Protein AF-A0A7H5ETD1-F1 (afdb_monomer_lite)

Foldseek 3Di:
DDPDPPVVVVVVVVVVVVVVLVVLLVVLLVVQLPDQEQEDQQADDPRHGDPNVVSLVSPLVDDLVVLVVSCVPGPRVSSVLSSLLSCVVVLPVCNLVVLVVQVPQFDKGWYDDHNDIDIGRSSVSSLVSLVVVCVVCPPNPRSVVSNVSNLVVLCPDPDDDPVNLVSCLVCLVPPVCQVVLVVVVVVVPLSSLLSNLLVQDPVCVVVNVVVLVCLLSSLLNHLELVCQVSLVVQCVVDAQLDPSNLSSLLSNVSNDDDLVVVCVCCVVRHDLVSLQVSLVSSLVSDDDPSNLVSQLVCLLAALEEEQSSLVSNCVVPVPCSLVSNLNSLQRYDAANDHDDDPPVPPSLLVSLVSPLPDDLVSLLSSLLSNLQRYDQVCLVSSLVSCVSRPDNPPSNLVSLLVCLLVDLALSSVLSSLVSCQVVLVPHPLVSSLVSCVNHVSNCDDPRNVVVVVSCVVSVRDD

Structure (mmCIF, N/CA/C/O backbone):
data_AF-A0A7H5ETD1-F1
#
_entry.id   AF-A0A7H5ETD1-F1
#
loop_
_atom_site.group_PDB
_atom_site.id
_atom_site.type_symbol
_atom_site.label_atom_id
_atom_site.label_alt_id
_atom_site.label_comp_id
_atom_site.label_asym_id
_atom_site.label_entity_id
_atom_site.label_seq_id
_atom_site.pdbx_PDB_ins_code
_atom_site.Cartn_x
_atom_site.Cartn_y
_atom_site.Cartn_z
_atom_site.occupancy
_atom_site.B_iso_or_equiv
_atom_site.auth_seq_id
_atom_site.auth_comp_id
_atom_site.auth_asym_id
_atom_site.auth_atom_id
_atom_site.pdbx_PDB_model_num
ATOM 1 N N . MET A 1 1 ? 41.895 27.262 -56.880 1.00 39.78 1 MET A N 1
ATOM 2 C CA . MET A 1 1 ? 42.326 26.061 -56.129 1.00 39.78 1 MET A CA 1
ATOM 3 C C . MET A 1 1 ? 41.303 25.775 -55.042 1.00 39.78 1 MET A C 1
ATOM 5 O O . MET A 1 1 ? 41.017 26.649 -54.233 1.00 39.78 1 MET A O 1
ATOM 9 N N . CYS A 1 2 ? 40.679 24.601 -55.129 1.00 42.19 2 CYS A N 1
ATOM 10 C CA . CYS A 1 2 ? 39.456 24.203 -54.435 1.00 42.19 2 CYS A CA 1
ATOM 11 C C . CYS A 1 2 ? 39.645 23.979 -52.926 1.00 42.19 2 CYS A C 1
ATOM 13 O O . CYS A 1 2 ? 40.493 23.191 -52.515 1.00 42.19 2 CYS A O 1
ATOM 15 N N . ARG A 1 3 ? 38.788 24.597 -52.103 1.00 48.59 3 ARG A N 1
ATOM 16 C CA . ARG A 1 3 ? 38.564 24.211 -50.701 1.00 48.59 3 ARG A CA 1
ATOM 17 C C . ARG A 1 3 ? 37.475 23.131 -50.664 1.00 48.59 3 ARG A C 1
ATOM 19 O O . ARG A 1 3 ? 36.300 23.454 -50.575 1.00 48.59 3 ARG A O 1
ATOM 26 N N . LEU A 1 4 ? 37.870 21.862 -50.774 1.00 48.72 4 LEU A N 1
ATOM 27 C CA . LEU A 1 4 ? 36.991 20.689 -50.620 1.00 48.72 4 LEU A CA 1
ATOM 28 C C . LEU A 1 4 ? 37.324 19.684 -49.480 1.00 48.72 4 LEU A C 1
ATOM 30 O O . LEU A 1 4 ? 36.533 18.760 -49.310 1.00 48.72 4 LEU A O 1
ATOM 34 N N . PRO A 1 5 ? 38.395 19.796 -48.657 1.00 54.22 5 PRO A N 1
ATOM 35 C CA . PRO A 1 5 ? 38.725 18.712 -47.719 1.00 54.22 5 PRO A CA 1
ATOM 36 C C . PRO A 1 5 ? 37.888 18.703 -46.425 1.00 54.22 5 PRO A C 1
ATOM 38 O O . PRO A 1 5 ? 37.705 17.646 -45.832 1.00 54.22 5 PRO A O 1
ATOM 41 N N . GLY A 1 6 ? 37.344 19.847 -45.989 1.00 51.56 6 GLY A N 1
ATOM 42 C CA . GLY A 1 6 ? 36.600 19.935 -44.722 1.00 51.56 6 GLY A CA 1
ATOM 43 C C . GLY A 1 6 ? 35.222 19.268 -44.767 1.00 51.56 6 GLY A C 1
ATOM 44 O O . GLY A 1 6 ? 34.866 18.530 -43.858 1.00 51.56 6 GLY A O 1
ATOM 45 N N . PHE A 1 7 ? 34.475 19.467 -45.857 1.00 54.69 7 PHE A N 1
ATOM 46 C CA . PHE A 1 7 ? 33.108 18.950 -45.996 1.00 54.69 7 PHE A CA 1
ATOM 47 C C . PHE A 1 7 ? 33.077 17.418 -46.120 1.00 54.69 7 PHE A C 1
ATOM 49 O O . PHE A 1 7 ? 32.250 16.758 -45.500 1.00 54.69 7 PHE A O 1
ATOM 56 N N . LEU A 1 8 ? 34.035 16.840 -46.853 1.00 55.53 8 LEU A N 1
ATOM 57 C CA . LEU A 1 8 ? 34.181 15.389 -47.007 1.00 55.53 8 LEU A CA 1
ATOM 58 C C . LEU A 1 8 ? 34.533 14.693 -45.684 1.00 55.53 8 LEU A C 1
ATOM 60 O O . LEU A 1 8 ? 33.991 13.630 -45.398 1.00 55.53 8 LEU A O 1
ATOM 64 N N . LEU A 1 9 ? 35.378 15.306 -44.849 1.00 53.94 9 LEU A N 1
ATOM 65 C CA . LEU A 1 9 ? 35.748 14.751 -43.545 1.00 53.94 9 LEU A CA 1
ATOM 66 C C . LEU A 1 9 ? 34.576 14.794 -42.549 1.00 53.94 9 LEU A C 1
ATOM 68 O O . LEU A 1 9 ? 34.355 13.829 -41.822 1.00 53.94 9 LEU A O 1
ATOM 72 N N . THR A 1 10 ? 33.783 15.872 -42.545 1.00 59.03 10 THR A N 1
ATOM 73 C CA . THR A 1 10 ? 32.581 15.978 -41.701 1.00 59.03 10 THR A CA 1
ATOM 74 C C . THR A 1 10 ? 31.495 14.991 -42.132 1.00 59.03 10 THR A C 1
ATOM 76 O O . THR A 1 10 ? 30.894 14.347 -41.277 1.00 59.03 10 THR A O 1
ATOM 79 N N . VAL A 1 11 ? 31.282 14.805 -43.440 1.00 63.19 11 VAL A N 1
ATOM 80 C CA . VAL A 1 11 ? 30.338 13.806 -43.973 1.00 63.19 11 VAL A CA 1
ATOM 81 C C . VAL A 1 11 ? 30.788 12.379 -43.633 1.00 63.19 11 VAL A C 1
ATOM 83 O O . VAL A 1 11 ? 29.964 11.572 -43.209 1.00 63.19 11 VAL A O 1
ATOM 86 N N . LEU A 1 12 ? 32.087 12.072 -43.729 1.00 55.97 12 LEU A N 1
ATOM 87 C CA . LEU A 1 12 ? 32.625 10.756 -43.363 1.00 55.97 12 LEU A CA 1
ATOM 88 C C . LEU A 1 12 ? 32.504 10.475 -41.857 1.00 55.97 12 LEU A C 1
ATOM 90 O O . LEU A 1 12 ? 32.053 9.395 -41.476 1.00 55.97 12 LEU A O 1
ATOM 94 N N . LEU A 1 13 ? 32.815 11.449 -40.997 1.00 51.44 13 LEU A N 1
ATOM 95 C CA . LEU A 1 13 ? 32.664 11.297 -39.546 1.00 51.44 13 LEU A CA 1
ATOM 96 C C . LEU A 1 13 ? 31.192 11.145 -39.139 1.00 51.44 13 LEU A C 1
ATOM 98 O O . LEU A 1 13 ? 30.869 10.220 -38.397 1.00 51.44 13 LEU A O 1
ATOM 102 N N . LEU A 1 14 ? 30.287 11.959 -39.692 1.00 49.06 14 LEU A N 1
ATOM 103 C CA . LEU A 1 14 ? 28.845 11.811 -39.465 1.00 49.06 14 LEU A CA 1
ATOM 104 C C . LEU A 1 14 ? 28.333 10.449 -39.952 1.00 49.06 14 LEU A C 1
ATOM 106 O O . LEU A 1 14 ? 27.591 9.789 -39.230 1.00 49.06 14 LEU A O 1
ATOM 110 N N . SER A 1 15 ? 28.783 9.977 -41.120 1.00 49.66 15 SER A N 1
ATOM 111 C CA . SER A 1 15 ? 28.392 8.659 -41.634 1.00 49.66 15 SER A CA 1
ATOM 112 C C . SER A 1 15 ? 28.883 7.509 -40.746 1.00 49.66 15 SER A C 1
ATOM 114 O O . SER A 1 15 ? 28.116 6.595 -40.469 1.00 49.66 15 SER A O 1
ATOM 116 N N . SER A 1 16 ? 30.107 7.579 -40.207 1.00 49.34 16 SER A N 1
ATOM 117 C CA . SER A 1 16 ? 30.646 6.544 -39.311 1.00 49.34 16 SER A CA 1
ATOM 118 C C . SER A 1 16 ? 29.907 6.458 -37.970 1.00 49.34 16 SER A C 1
ATOM 120 O O . SER A 1 16 ? 29.644 5.357 -37.489 1.00 49.34 16 SER A O 1
ATOM 122 N N . VAL A 1 17 ? 29.495 7.599 -37.406 1.00 57.75 17 VAL A N 1
ATOM 123 C CA . VAL A 1 17 ? 28.710 7.661 -36.161 1.00 57.75 17 VAL A CA 1
ATOM 124 C C . VAL A 1 17 ? 27.286 7.143 -36.385 1.00 57.75 17 VAL A C 1
ATOM 126 O O . VAL A 1 17 ? 26.763 6.404 -35.551 1.00 57.75 17 VAL A O 1
ATOM 129 N N . ILE A 1 18 ? 26.675 7.463 -37.531 1.00 56.53 18 ILE A N 1
ATOM 130 C CA . ILE A 1 18 ? 25.347 6.957 -37.910 1.00 56.53 18 ILE A CA 1
ATOM 131 C C . ILE A 1 18 ? 25.386 5.435 -38.129 1.00 56.53 18 ILE A C 1
ATOM 133 O O . ILE A 1 18 ? 24.524 4.723 -37.615 1.00 56.53 18 ILE A O 1
ATOM 137 N N . ILE A 1 19 ? 26.410 4.917 -38.819 1.00 57.41 19 ILE A N 1
ATOM 138 C CA . ILE A 1 19 ? 26.572 3.476 -39.081 1.00 57.41 19 ILE A CA 1
ATOM 139 C C . ILE A 1 19 ? 26.798 2.697 -37.775 1.00 57.41 19 ILE A C 1
ATOM 141 O O . ILE A 1 19 ? 26.140 1.681 -37.552 1.00 57.41 19 ILE A O 1
ATOM 145 N N . GLN A 1 20 ? 27.661 3.188 -36.877 1.00 58.34 20 GLN A N 1
ATOM 146 C CA . GLN A 1 20 ? 27.892 2.553 -35.572 1.00 58.34 20 GLN A CA 1
ATOM 147 C C . GLN A 1 20 ? 26.641 2.581 -34.680 1.00 58.34 20 GLN A C 1
ATOM 149 O O . GLN A 1 20 ? 26.338 1.596 -34.004 1.00 58.34 20 GLN A O 1
ATOM 154 N N . GLY A 1 21 ? 25.877 3.678 -34.703 1.00 60.53 21 GLY A N 1
ATOM 155 C CA . GLY A 1 21 ? 24.601 3.779 -33.994 1.00 60.53 21 GLY A CA 1
ATOM 156 C C . GLY A 1 21 ? 23.562 2.769 -34.495 1.00 60.53 21 GLY A C 1
ATOM 157 O O . GLY A 1 21 ? 22.913 2.106 -33.679 1.00 60.53 21 GLY A O 1
ATOM 158 N N . CYS A 1 22 ? 23.459 2.597 -35.818 1.00 61.28 22 CYS A N 1
ATOM 159 C CA . CYS A 1 22 ? 22.523 1.667 -36.456 1.00 61.28 22 CYS A CA 1
ATOM 160 C C . CYS A 1 22 ? 22.848 0.202 -36.120 1.00 61.28 22 CYS A C 1
ATOM 162 O O . CYS A 1 22 ? 21.988 -0.510 -35.598 1.00 61.28 22 CYS A O 1
ATOM 164 N N . GLN A 1 23 ? 24.113 -0.210 -36.280 1.00 65.88 23 GLN A N 1
ATOM 165 C CA . GLN A 1 23 ? 24.574 -1.562 -35.928 1.00 65.88 23 GLN A CA 1
ATOM 166 C C . GLN A 1 23 ? 24.331 -1.884 -34.448 1.00 65.88 23 GLN A C 1
ATOM 168 O O . GLN A 1 23 ? 23.837 -2.954 -34.101 1.00 65.88 23 GLN A O 1
ATOM 173 N N . SER A 1 24 ? 24.591 -0.921 -33.557 1.00 77.56 24 SER A N 1
ATOM 174 C CA . SER A 1 24 ? 24.407 -1.123 -32.116 1.00 77.56 24 SER A CA 1
ATOM 175 C C . SER A 1 24 ? 22.946 -1.328 -31.685 1.00 77.56 24 SER A C 1
ATOM 177 O O . SER A 1 24 ? 22.714 -1.860 -30.595 1.00 77.56 24 SER A O 1
ATOM 179 N N . THR A 1 25 ? 21.987 -0.886 -32.509 1.00 83.50 25 THR A N 1
ATOM 180 C CA . THR A 1 25 ? 20.543 -1.007 -32.262 1.00 83.50 25 THR A CA 1
ATOM 181 C C . THR A 1 25 ? 20.000 -2.315 -32.832 1.00 83.50 25 THR A C 1
ATOM 183 O O . THR A 1 25 ? 19.258 -3.006 -32.137 1.00 83.50 25 THR A O 1
ATOM 186 N N . GLU A 1 26 ? 20.425 -2.712 -34.035 1.00 85.44 26 GLU A N 1
ATOM 187 C CA . GLU A 1 26 ? 20.118 -4.032 -34.614 1.00 85.44 26 GLU A CA 1
ATOM 188 C C . GLU A 1 26 ? 20.598 -5.169 -33.705 1.00 85.44 26 GLU A C 1
ATOM 190 O O . GLU A 1 26 ? 19.849 -6.094 -33.392 1.00 85.44 26 GLU A O 1
ATOM 195 N N . ASP A 1 27 ? 21.809 -5.038 -33.169 1.00 88.44 27 ASP A N 1
ATOM 196 C CA . ASP A 1 27 ? 22.371 -5.954 -32.182 1.00 88.44 27 ASP A CA 1
ATOM 197 C C . ASP A 1 27 ? 21.514 -6.065 -30.909 1.00 88.44 27 ASP A C 1
ATOM 199 O O . ASP A 1 27 ? 21.391 -7.140 -30.317 1.00 88.44 27 ASP A O 1
ATOM 203 N N . SER A 1 28 ? 20.936 -4.951 -30.450 1.00 89.81 28 SER A N 1
ATOM 204 C CA . SER A 1 28 ? 20.027 -4.935 -29.298 1.00 89.81 28 SER A CA 1
ATOM 205 C C . SER A 1 28 ? 18.694 -5.605 -29.623 1.00 89.81 28 SER A C 1
ATOM 207 O O . SER A 1 28 ? 18.212 -6.394 -28.814 1.00 89.81 28 SER A O 1
ATOM 209 N N . VAL A 1 29 ? 18.138 -5.371 -30.815 1.00 91.75 29 VAL A N 1
ATOM 210 C CA . VAL A 1 29 ? 16.933 -6.064 -31.301 1.00 91.75 29 VAL A CA 1
ATOM 211 C C . VAL A 1 29 ? 17.161 -7.575 -31.344 1.00 91.75 29 VAL A C 1
ATOM 213 O O . VAL A 1 29 ? 16.353 -8.333 -30.811 1.00 91.75 29 VAL A O 1
ATOM 216 N N . LEU A 1 30 ? 18.277 -8.027 -31.924 1.00 91.62 30 LEU A N 1
ATOM 217 C CA . LEU A 1 30 ? 18.612 -9.451 -32.009 1.00 91.62 30 LEU A CA 1
ATOM 218 C C . LEU A 1 30 ? 18.749 -10.097 -30.628 1.00 91.62 30 LEU A C 1
ATOM 220 O O . LEU A 1 30 ? 18.254 -11.203 -30.420 1.00 91.62 30 LEU A O 1
ATOM 224 N N . ARG A 1 31 ? 19.370 -9.404 -29.666 1.00 93.00 31 ARG A N 1
ATOM 225 C CA . ARG A 1 31 ? 19.463 -9.903 -28.287 1.00 93.00 31 ARG A CA 1
ATOM 226 C C . ARG A 1 31 ? 18.103 -9.991 -27.614 1.00 93.00 31 ARG A C 1
ATOM 228 O O . ARG A 1 31 ? 17.803 -11.023 -27.020 1.00 93.00 31 ARG A O 1
ATOM 235 N N . LEU A 1 32 ? 17.267 -8.961 -27.742 1.00 94.56 32 LEU A N 1
ATOM 236 C CA . LEU A 1 32 ? 15.932 -8.961 -27.144 1.00 94.56 32 LEU A CA 1
ATOM 237 C C . LEU A 1 32 ? 15.006 -10.019 -27.756 1.00 94.56 32 LEU A C 1
ATOM 239 O O . LEU A 1 32 ? 14.196 -10.604 -27.043 1.00 94.56 32 LEU A O 1
ATOM 243 N N . LYS A 1 33 ? 15.165 -10.349 -29.044 1.00 93.44 33 LYS A N 1
ATOM 244 C CA . LYS A 1 33 ? 14.454 -11.478 -29.669 1.00 93.44 33 LYS A CA 1
ATOM 245 C C . LYS A 1 33 ? 14.753 -12.821 -28.985 1.00 93.44 33 LYS A C 1
ATOM 247 O O . LYS A 1 33 ? 13.923 -13.725 -29.070 1.00 93.44 33 LYS A O 1
ATOM 252 N N . GLY A 1 34 ? 15.900 -12.957 -28.315 1.00 90.75 34 GLY A N 1
ATOM 253 C CA . GLY A 1 34 ? 16.336 -14.180 -27.635 1.00 90.75 34 GLY A CA 1
ATOM 254 C C . GLY A 1 34 ? 16.089 -14.230 -26.124 1.00 90.75 34 GLY A C 1
ATOM 255 O O . GLY A 1 34 ? 16.391 -15.256 -25.518 1.00 90.75 34 GLY A O 1
ATOM 256 N N . VAL A 1 35 ? 15.573 -13.167 -25.496 1.00 93.06 35 VAL A N 1
ATOM 257 C CA . VAL A 1 35 ? 15.322 -13.179 -24.045 1.00 93.06 35 VAL A CA 1
ATOM 258 C C . VAL A 1 35 ? 13.984 -13.832 -23.703 1.00 93.06 35 VAL A C 1
ATOM 260 O O . VAL A 1 35 ? 13.023 -13.762 -24.468 1.00 93.06 35 VAL A O 1
ATOM 263 N N . ASN A 1 36 ? 13.917 -14.452 -22.528 1.00 93.00 36 ASN A N 1
ATOM 264 C CA . ASN A 1 36 ? 12.729 -15.118 -21.988 1.00 93.00 36 ASN A CA 1
ATOM 265 C C . ASN A 1 36 ? 12.200 -14.456 -20.701 1.00 93.00 36 ASN A C 1
ATOM 267 O O . ASN A 1 36 ? 11.282 -14.989 -20.082 1.00 93.00 36 ASN A O 1
ATOM 271 N N . LEU A 1 37 ? 12.761 -13.306 -20.318 1.00 94.00 37 LEU A N 1
ATOM 272 C CA . LEU A 1 37 ? 12.379 -12.549 -19.133 1.00 94.00 37 LEU A CA 1
ATOM 273 C C . LEU A 1 37 ? 12.300 -11.057 -19.464 1.00 94.00 37 LEU A C 1
ATOM 275 O O . LEU A 1 37 ? 13.249 -10.479 -19.996 1.00 94.00 37 LEU A O 1
ATOM 279 N N . LEU A 1 38 ? 11.162 -10.444 -19.149 1.00 95.50 38 LEU A N 1
ATOM 280 C CA . LEU A 1 38 ? 10.949 -9.006 -19.260 1.00 95.50 38 LEU A CA 1
ATOM 281 C C . LEU A 1 38 ? 11.476 -8.314 -17.991 1.00 95.50 38 LEU A C 1
ATOM 283 O O . LEU A 1 38 ? 10.809 -8.278 -16.958 1.00 95.50 38 LEU A O 1
ATOM 287 N N . SER A 1 39 ? 12.691 -7.784 -18.054 1.00 93.19 39 SER A N 1
ATOM 288 C CA . SER A 1 39 ? 13.378 -7.162 -16.916 1.00 93.19 39 SER A CA 1
ATOM 289 C C . SER A 1 39 ? 13.126 -5.654 -16.828 1.00 93.19 39 SER A C 1
ATOM 291 O O . SER A 1 39 ? 13.349 -4.937 -17.808 1.00 93.19 39 SER A O 1
ATOM 293 N N . TYR A 1 40 ? 12.751 -5.171 -15.639 1.00 90.19 40 TYR A N 1
ATOM 294 C CA . TYR A 1 40 ? 12.736 -3.746 -15.273 1.00 90.19 40 TYR A CA 1
ATOM 295 C C . TYR A 1 40 ? 14.157 -3.209 -14.988 1.00 90.19 40 TYR A C 1
ATOM 297 O O . TYR A 1 40 ? 15.129 -3.968 -14.922 1.00 90.19 40 TYR A O 1
ATOM 305 N N . GLN A 1 41 ? 14.283 -1.888 -14.799 1.00 86.94 41 GLN A N 1
ATOM 306 C CA . GLN A 1 41 ? 15.562 -1.165 -14.760 1.00 86.94 41 GLN A CA 1
ATOM 307 C C . GLN A 1 41 ? 16.572 -1.651 -13.715 1.00 86.94 41 GLN A C 1
ATOM 309 O O . GLN A 1 41 ? 17.760 -1.577 -13.995 1.00 86.94 41 GLN A O 1
ATOM 314 N N . PHE A 1 42 ? 16.159 -2.124 -12.538 1.00 85.38 42 PHE A N 1
ATOM 315 C CA . PHE A 1 42 ? 17.068 -2.419 -11.413 1.00 85.38 42 PHE A CA 1
ATOM 316 C C . PHE A 1 42 ? 17.003 -3.888 -10.979 1.00 85.38 42 PHE A C 1
ATOM 318 O O . PHE A 1 42 ? 16.758 -4.209 -9.820 1.00 85.38 42 PHE A O 1
ATOM 325 N N . THR A 1 43 ? 17.171 -4.791 -11.942 1.00 84.62 43 THR A N 1
ATOM 326 C CA . THR A 1 43 ? 17.024 -6.252 -11.772 1.00 84.62 43 THR A CA 1
ATOM 327 C C . THR A 1 43 ? 18.349 -7.019 -11.795 1.00 84.62 43 THR A C 1
ATOM 329 O O . THR A 1 43 ? 18.377 -8.225 -11.563 1.00 84.62 43 THR A O 1
ATOM 332 N N . GLY A 1 44 ? 19.463 -6.340 -12.069 1.00 74.38 44 GLY A N 1
ATOM 333 C CA . GLY A 1 44 ? 20.799 -6.919 -12.014 1.00 74.38 44 GLY A CA 1
ATOM 334 C C . GLY A 1 44 ? 21.314 -7.088 -10.583 1.00 74.38 44 GLY A C 1
ATOM 335 O O . GLY A 1 44 ? 20.702 -6.655 -9.605 1.00 74.38 44 GLY A O 1
ATOM 336 N N . TYR A 1 45 ? 22.498 -7.693 -10.456 1.00 71.00 45 TYR A N 1
ATOM 337 C CA . TYR A 1 45 ? 23.166 -7.888 -9.167 1.00 71.00 45 TYR A CA 1
ATOM 338 C C . TYR A 1 45 ? 23.267 -6.570 -8.386 1.00 71.00 45 TYR A C 1
ATOM 340 O O . TYR A 1 45 ? 23.664 -5.552 -8.956 1.00 71.00 45 TYR A O 1
ATOM 348 N N . ALA A 1 46 ? 22.904 -6.593 -7.101 1.00 72.19 46 ALA A N 1
ATOM 349 C CA . ALA A 1 46 ? 22.873 -5.420 -6.222 1.00 72.19 46 ALA A CA 1
ATOM 350 C C . ALA A 1 46 ? 22.034 -4.237 -6.763 1.00 72.19 46 ALA A C 1
ATOM 352 O O . ALA A 1 46 ? 22.379 -3.079 -6.542 1.00 72.19 46 ALA A O 1
ATOM 353 N N . GLY A 1 47 ? 20.954 -4.520 -7.504 1.00 71.56 47 GLY A N 1
ATOM 354 C CA . GLY A 1 47 ? 20.079 -3.492 -8.077 1.00 71.56 47 GLY A CA 1
ATOM 355 C C . GLY A 1 47 ? 20.673 -2.781 -9.295 1.00 71.56 47 GLY A C 1
ATOM 356 O O . GLY A 1 47 ? 20.196 -1.721 -9.688 1.00 71.56 47 GLY A O 1
ATOM 357 N N . THR A 1 48 ? 21.725 -3.331 -9.909 1.00 77.94 48 THR A N 1
ATOM 358 C CA . THR A 1 48 ? 22.300 -2.765 -11.139 1.00 77.94 48 THR A CA 1
ATOM 359 C C . THR A 1 48 ? 21.352 -2.905 -12.331 1.00 77.94 48 THR A C 1
ATOM 361 O O . THR A 1 48 ? 20.444 -3.736 -12.343 1.00 77.94 48 THR A O 1
ATOM 364 N N . THR A 1 49 ? 21.566 -2.097 -13.373 1.00 84.44 49 THR A N 1
ATOM 365 C CA . THR A 1 49 ? 20.753 -2.195 -14.589 1.00 84.44 49 THR A CA 1
ATOM 366 C C . THR A 1 49 ? 21.121 -3.394 -15.443 1.00 84.44 49 THR A C 1
ATOM 368 O O . THR A 1 49 ? 22.238 -3.470 -15.974 1.00 84.44 49 THR A O 1
ATOM 371 N N . ASP A 1 50 ? 20.141 -4.286 -15.608 1.00 86.44 50 ASP A N 1
ATOM 372 C CA . ASP A 1 50 ? 20.243 -5.481 -16.437 1.00 86.44 50 ASP A CA 1
ATOM 373 C C . ASP A 1 50 ? 20.479 -5.136 -17.915 1.00 86.44 50 ASP A C 1
ATOM 375 O O . ASP A 1 50 ? 20.105 -4.073 -18.425 1.00 86.44 50 ASP A O 1
ATOM 379 N N . ARG A 1 51 ? 21.127 -6.059 -18.626 1.00 89.56 51 ARG A N 1
ATOM 380 C CA . ARG A 1 51 ? 21.439 -5.903 -20.045 1.00 89.56 51 ARG A CA 1
ATOM 381 C C . ARG A 1 51 ? 20.180 -5.789 -20.900 1.00 89.56 51 ARG A C 1
ATOM 383 O O . ARG A 1 51 ? 20.175 -4.964 -21.811 1.00 89.56 51 ARG A O 1
ATOM 390 N N . SER A 1 52 ? 19.132 -6.554 -20.598 1.00 90.88 52 SER A N 1
ATOM 391 C CA . SER A 1 52 ? 17.881 -6.535 -21.367 1.00 90.88 52 SER A CA 1
ATOM 392 C C . SER A 1 52 ? 17.233 -5.154 -21.297 1.00 90.88 52 SER A C 1
ATOM 394 O O . SER A 1 52 ? 16.808 -4.613 -22.313 1.00 90.88 52 SER A O 1
ATOM 396 N N . TYR A 1 53 ? 17.285 -4.504 -20.131 1.00 93.00 53 TYR A N 1
ATOM 397 C CA . TYR A 1 53 ? 16.806 -3.132 -19.986 1.00 93.00 53 TYR A CA 1
ATOM 398 C C . TYR A 1 53 ? 17.663 -2.117 -20.766 1.00 93.00 53 TYR A C 1
ATOM 400 O O . TYR A 1 53 ? 17.138 -1.217 -21.414 1.00 93.00 53 TYR A O 1
ATOM 408 N N . LYS A 1 54 ? 18.994 -2.275 -20.790 1.00 91.88 54 LYS A N 1
ATOM 409 C CA . LYS A 1 54 ? 19.874 -1.424 -21.623 1.00 91.88 54 LYS A CA 1
ATOM 410 C C . LYS A 1 54 ? 19.604 -1.591 -23.119 1.00 91.88 54 LYS A C 1
ATOM 412 O O . LYS A 1 54 ? 19.722 -0.630 -23.877 1.00 91.88 54 LYS A O 1
ATOM 417 N N . ASP A 1 55 ? 19.281 -2.806 -23.548 1.00 94.38 55 ASP A N 1
ATOM 418 C CA . ASP A 1 55 ? 18.898 -3.085 -24.929 1.00 94.38 55 ASP A CA 1
ATOM 419 C C . ASP A 1 55 ? 17.511 -2.505 -25.249 1.00 94.38 55 ASP A C 1
ATOM 421 O O . ASP A 1 55 ? 17.328 -1.940 -26.327 1.00 94.38 55 ASP A O 1
ATOM 425 N N . TYR A 1 56 ? 16.578 -2.531 -24.294 1.00 95.88 56 TYR A N 1
ATOM 426 C CA . TYR A 1 56 ? 15.289 -1.844 -24.391 1.00 95.88 56 TYR A CA 1
ATOM 427 C C . TYR A 1 56 ? 15.442 -0.323 -24.563 1.00 95.88 56 TYR A C 1
ATOM 429 O O . TYR A 1 56 ? 14.837 0.260 -25.461 1.00 95.88 56 TYR A O 1
ATOM 437 N N . GLU A 1 57 ? 16.321 0.322 -23.791 1.00 94.44 57 GLU A N 1
ATOM 438 C CA . GLU A 1 57 ? 16.610 1.762 -23.912 1.00 94.44 57 GLU A CA 1
ATOM 439 C C . GLU A 1 57 ? 17.121 2.167 -25.307 1.00 94.44 57 GLU A C 1
ATOM 441 O O . GLU A 1 57 ? 17.010 3.327 -25.716 1.00 94.44 57 GLU A O 1
ATOM 446 N N . LYS A 1 58 ? 17.685 1.219 -26.062 1.00 94.00 58 LYS A N 1
ATOM 447 C CA . LYS A 1 58 ? 18.051 1.412 -27.470 1.00 94.00 58 LYS A CA 1
ATOM 448 C C . LYS A 1 58 ? 16.887 1.102 -28.404 1.00 94.00 58 LYS A C 1
ATOM 450 O O . LYS A 1 58 ? 16.620 1.905 -29.294 1.00 94.00 58 LYS A O 1
ATOM 455 N N . LEU A 1 59 ? 16.178 -0.009 -28.178 1.00 94.88 59 LEU A N 1
ATOM 456 C CA . LEU A 1 59 ? 14.978 -0.399 -28.929 1.00 94.88 59 LEU A CA 1
ATOM 457 C C . LEU A 1 59 ? 13.971 0.752 -28.988 1.00 94.88 59 LEU A C 1
ATOM 459 O O . LEU A 1 59 ? 13.514 1.115 -30.068 1.00 94.88 59 LEU A O 1
ATOM 463 N N . LYS A 1 60 ? 13.689 1.388 -27.848 1.00 94.44 60 LYS A N 1
ATOM 464 C CA . LYS A 1 60 ? 12.700 2.466 -27.763 1.00 94.44 60 LYS A CA 1
ATOM 465 C C . LYS A 1 60 ? 13.078 3.729 -28.528 1.00 94.44 60 LYS A C 1
ATOM 467 O O . LYS A 1 60 ? 12.257 4.624 -28.650 1.00 94.44 60 LYS A O 1
ATOM 472 N N . LYS A 1 61 ? 14.302 3.849 -29.051 1.00 94.00 61 LYS A N 1
ATOM 473 C CA . LYS A 1 61 ? 14.695 4.986 -29.898 1.00 94.00 61 LYS A CA 1
ATOM 474 C C . LYS A 1 61 ? 14.215 4.830 -31.337 1.00 94.00 61 LYS A C 1
ATOM 476 O O . LYS A 1 61 ? 14.110 5.846 -32.024 1.00 94.00 61 LYS A O 1
ATOM 481 N N . LEU A 1 62 ? 13.877 3.612 -31.765 1.00 94.19 62 LEU A N 1
ATOM 482 C CA . LEU A 1 62 ? 13.380 3.324 -33.107 1.00 94.19 62 LEU A CA 1
ATOM 483 C C . LEU A 1 62 ? 12.091 4.102 -33.444 1.00 94.19 62 LEU A C 1
ATOM 485 O O . LEU A 1 62 ? 11.361 4.527 -32.539 1.00 94.19 62 LEU A O 1
ATOM 489 N N . PRO A 1 63 ? 11.820 4.331 -34.741 1.00 95.94 63 PRO A N 1
ATOM 490 C CA . PRO A 1 63 ? 10.544 4.877 -35.188 1.00 95.94 63 PRO A CA 1
ATOM 491 C C . PRO A 1 63 ? 9.404 3.877 -34.931 1.00 95.94 63 PRO A C 1
ATOM 493 O O . PRO A 1 63 ? 9.629 2.665 -34.896 1.00 95.94 63 PRO A O 1
ATOM 496 N N . VAL A 1 64 ? 8.186 4.390 -34.737 1.00 96.81 64 VAL A N 1
ATOM 497 C CA . VAL A 1 64 ? 6.997 3.591 -34.378 1.00 96.81 64 VAL A CA 1
ATOM 498 C C . VAL A 1 64 ? 6.725 2.503 -35.418 1.00 96.81 64 VAL A C 1
ATOM 500 O O . VAL A 1 64 ? 6.446 1.364 -35.060 1.00 96.81 64 VAL A O 1
ATOM 503 N N . GLU A 1 65 ? 6.903 2.813 -36.698 1.00 96.81 65 GLU A N 1
ATOM 504 C CA . GLU A 1 65 ? 6.684 1.898 -37.818 1.00 96.81 65 GLU A CA 1
ATOM 505 C C . GLU A 1 65 ? 7.604 0.672 -37.737 1.00 96.81 65 GLU A C 1
ATOM 507 O O . GLU A 1 65 ? 7.178 -0.457 -37.986 1.00 96.81 65 GLU A O 1
ATOM 512 N N . ALA A 1 66 ? 8.861 0.873 -37.325 1.00 96.25 66 ALA A N 1
ATOM 513 C CA . ALA A 1 66 ? 9.799 -0.227 -37.122 1.00 96.25 66 ALA A CA 1
ATOM 514 C C . ALA A 1 66 ? 9.404 -1.085 -35.911 1.00 96.25 66 ALA A C 1
ATOM 516 O O . ALA A 1 66 ? 9.503 -2.309 -35.971 1.00 96.25 66 ALA A O 1
ATOM 517 N N . LEU A 1 67 ? 8.928 -0.465 -34.825 1.00 97.19 67 LEU A N 1
ATOM 518 C CA . LEU A 1 67 ? 8.446 -1.190 -33.644 1.00 97.19 67 LEU A CA 1
ATOM 519 C C . LEU A 1 67 ? 7.230 -2.066 -33.980 1.00 97.19 67 LEU A C 1
ATOM 521 O O . LEU A 1 67 ? 7.195 -3.228 -33.579 1.00 97.19 67 LEU A O 1
ATOM 525 N N . LEU A 1 68 ? 6.274 -1.536 -34.748 1.00 97.38 68 LEU A N 1
ATOM 526 C CA . LEU A 1 68 ? 5.097 -2.277 -35.212 1.00 97.38 68 LEU A CA 1
ATOM 527 C C . LEU A 1 68 ? 5.487 -3.433 -36.140 1.00 97.38 68 LEU A C 1
ATOM 529 O O . LEU A 1 68 ? 5.034 -4.554 -35.929 1.00 97.38 68 LEU A O 1
ATOM 533 N N . THR A 1 69 ? 6.402 -3.193 -37.086 1.00 97.06 69 THR A N 1
ATOM 534 C CA . THR A 1 69 ? 6.929 -4.248 -37.971 1.00 97.06 69 THR A CA 1
ATOM 535 C C . THR A 1 69 ? 7.535 -5.392 -37.153 1.00 97.06 69 THR A C 1
ATOM 537 O O . THR A 1 69 ? 7.180 -6.555 -37.329 1.00 97.06 69 THR A O 1
ATOM 540 N N . TYR A 1 70 ? 8.390 -5.078 -36.172 1.00 96.62 70 TYR A N 1
ATOM 541 C CA . TYR A 1 70 ? 8.968 -6.105 -35.303 1.00 96.62 70 TYR A CA 1
ATOM 542 C C . TYR A 1 70 ? 7.936 -6.827 -34.435 1.00 96.62 70 TYR A C 1
ATOM 544 O O . TYR A 1 70 ? 8.142 -7.999 -34.108 1.00 96.62 70 TYR A O 1
ATOM 552 N N . TYR A 1 71 ? 6.855 -6.147 -34.050 1.00 95.75 71 TYR A N 1
ATOM 553 C CA . TYR A 1 71 ? 5.783 -6.733 -33.251 1.00 95.75 71 TYR A CA 1
ATOM 554 C C . TYR A 1 71 ? 5.011 -7.792 -34.042 1.00 95.75 71 TYR A C 1
ATOM 556 O O . TYR A 1 71 ? 4.695 -8.852 -33.501 1.00 95.75 71 TYR A O 1
ATOM 564 N N . GLU A 1 72 ? 4.745 -7.521 -35.320 1.00 94.25 72 GLU A N 1
ATOM 565 C CA . GLU A 1 72 ? 4.052 -8.434 -36.233 1.00 94.25 72 GLU A CA 1
ATOM 566 C C . GLU A 1 72 ? 4.913 -9.647 -36.613 1.00 94.25 72 GLU A C 1
ATOM 568 O O . GLU A 1 72 ? 4.406 -10.763 -36.705 1.00 94.25 72 GLU A O 1
ATOM 573 N N . GLU A 1 73 ? 6.222 -9.457 -36.787 1.00 94.94 73 GLU A N 1
ATOM 574 C CA . GLU A 1 73 ? 7.142 -10.526 -37.196 1.00 94.94 73 GLU A CA 1
ATOM 575 C C . GLU A 1 73 ? 7.525 -11.496 -36.070 1.00 94.94 73 GLU A C 1
ATOM 577 O O . GLU A 1 73 ? 7.996 -12.608 -36.331 1.00 94.94 73 GLU A O 1
ATOM 582 N N . THR A 1 74 ? 7.414 -11.079 -34.806 1.00 94.06 74 THR A N 1
ATOM 583 C CA . THR A 1 74 ? 7.923 -11.870 -33.682 1.00 94.06 74 THR A CA 1
ATOM 584 C C . THR A 1 74 ? 6.863 -12.761 -33.039 1.00 94.06 74 THR A C 1
ATOM 586 O O . THR A 1 74 ? 5.737 -12.349 -32.777 1.00 94.06 74 THR A O 1
ATOM 589 N N . ASN A 1 75 ? 7.271 -13.977 -32.670 1.00 92.38 75 ASN A N 1
ATOM 590 C CA . ASN A 1 75 ? 6.494 -14.876 -31.812 1.00 92.38 75 ASN A CA 1
ATOM 591 C C . ASN A 1 75 ? 6.977 -14.874 -30.354 1.00 92.38 75 ASN A C 1
ATOM 593 O O . ASN A 1 75 ? 6.414 -15.588 -29.530 1.00 92.38 75 ASN A O 1
ATOM 597 N N . ASN A 1 76 ? 8.023 -14.109 -30.018 1.00 95.25 76 ASN A N 1
ATOM 598 C CA . ASN A 1 76 ? 8.529 -14.049 -28.650 1.00 95.25 76 ASN A CA 1
ATOM 599 C C . ASN A 1 76 ? 7.674 -13.064 -27.824 1.00 95.25 76 ASN A C 1
ATOM 601 O O . ASN A 1 76 ? 7.735 -11.856 -28.073 1.00 95.25 76 ASN A O 1
ATOM 605 N N . PRO A 1 77 ? 6.913 -13.534 -26.819 1.00 94.81 77 PRO A N 1
ATOM 606 C CA . PRO A 1 77 ? 5.995 -12.679 -26.077 1.00 94.81 77 PRO A CA 1
ATOM 607 C C . PRO A 1 77 ? 6.719 -11.689 -25.146 1.00 94.81 77 PRO A C 1
ATOM 609 O O . PRO A 1 77 ? 6.212 -10.599 -24.897 1.00 94.81 77 PRO A O 1
ATOM 612 N N . VAL A 1 78 ? 7.944 -11.998 -24.705 1.00 96.62 78 VAL A N 1
ATOM 613 C CA . VAL A 1 78 ? 8.792 -11.060 -23.948 1.00 96.62 78 VAL A CA 1
ATOM 614 C C . VAL A 1 78 ? 9.252 -9.921 -24.849 1.00 96.62 78 VAL A C 1
ATOM 616 O O . VAL A 1 78 ? 9.194 -8.755 -24.459 1.00 96.62 78 VAL A O 1
ATOM 619 N N . PHE A 1 79 ? 9.653 -10.235 -26.084 1.00 97.00 79 PHE A N 1
ATOM 620 C CA . PHE A 1 79 ? 10.025 -9.199 -27.042 1.00 97.00 79 PHE A CA 1
ATOM 621 C C . PHE A 1 79 ? 8.820 -8.326 -27.424 1.00 97.00 79 PHE A C 1
ATOM 623 O O . PHE A 1 79 ? 8.954 -7.105 -27.467 1.00 97.00 79 PHE A O 1
ATOM 630 N N . LYS A 1 80 ? 7.624 -8.917 -27.575 1.00 96.69 80 LYS A N 1
ATOM 631 C CA . LYS A 1 80 ? 6.362 -8.160 -27.696 1.00 96.69 80 LYS A CA 1
ATOM 632 C C . LYS A 1 80 ? 6.113 -7.240 -26.499 1.00 96.69 80 LYS A C 1
ATOM 634 O O . LYS A 1 80 ? 5.661 -6.116 -26.700 1.00 96.69 80 LYS A O 1
ATOM 639 N N . GLY A 1 81 ? 6.447 -7.678 -25.283 1.00 96.44 81 GLY A N 1
ATOM 640 C CA . GLY A 1 81 ? 6.437 -6.846 -24.075 1.00 96.44 81 GLY A CA 1
ATOM 641 C C . GLY A 1 81 ? 7.307 -5.599 -24.209 1.00 96.44 81 GLY A C 1
ATOM 642 O O . GLY A 1 81 ? 6.808 -4.487 -24.052 1.00 96.44 81 GLY A O 1
ATOM 643 N N . TYR A 1 82 ? 8.576 -5.765 -24.590 1.00 97.69 82 TYR A N 1
ATOM 644 C CA . TYR A 1 82 ? 9.487 -4.636 -24.801 1.00 97.69 82 TYR A CA 1
ATOM 645 C C . TYR A 1 82 ? 9.051 -3.701 -25.934 1.00 97.69 82 TYR A C 1
ATOM 647 O O . TYR A 1 82 ? 9.185 -2.485 -25.811 1.00 97.69 82 TYR A O 1
ATOM 655 N N . LEU A 1 83 ? 8.514 -4.244 -27.027 1.00 97.69 83 LEU A N 1
ATOM 656 C CA . LEU A 1 83 ? 7.971 -3.446 -28.127 1.00 97.69 83 LEU A CA 1
ATOM 657 C C . LEU A 1 83 ? 6.741 -2.645 -27.680 1.00 97.69 83 LEU A C 1
ATOM 659 O O . LEU A 1 83 ? 6.654 -1.455 -27.966 1.00 97.69 83 LEU A O 1
ATOM 663 N N . GLY A 1 84 ? 5.831 -3.260 -26.921 1.00 97.12 84 GLY A N 1
ATOM 664 C CA . GLY A 1 84 ? 4.671 -2.574 -26.356 1.00 97.12 84 GLY A CA 1
ATOM 665 C C . GLY A 1 84 ? 5.061 -1.469 -25.371 1.00 97.12 84 GLY A C 1
ATOM 666 O O . GLY A 1 84 ? 4.513 -0.373 -25.447 1.00 97.12 84 GLY A O 1
ATOM 667 N N . TRP A 1 85 ? 6.055 -1.701 -24.507 1.00 97.00 85 TRP A N 1
ATOM 668 C CA . TRP A 1 85 ? 6.626 -0.647 -23.657 1.00 97.00 85 TRP A CA 1
ATOM 669 C C . TRP A 1 85 ? 7.219 0.499 -24.478 1.00 97.00 85 TRP A C 1
ATOM 671 O O . TRP A 1 85 ? 6.959 1.659 -24.178 1.00 97.00 85 TRP A O 1
ATOM 681 N N . ALA A 1 86 ? 7.944 0.191 -25.555 1.00 97.19 86 ALA A N 1
ATOM 682 C CA . ALA A 1 86 ? 8.501 1.213 -26.432 1.00 97.19 86 ALA A CA 1
ATOM 683 C C . ALA A 1 86 ? 7.407 2.050 -27.121 1.00 97.19 86 ALA A C 1
ATOM 685 O O . ALA A 1 86 ? 7.576 3.258 -27.265 1.00 97.19 86 ALA A O 1
ATOM 686 N N . LEU A 1 87 ? 6.281 1.440 -27.511 1.00 97.31 87 LEU A N 1
ATOM 687 C CA . LEU A 1 87 ? 5.125 2.157 -28.064 1.00 97.31 87 LEU A CA 1
ATOM 688 C C . LEU A 1 87 ? 4.468 3.089 -27.028 1.00 97.31 87 LEU A C 1
ATOM 690 O O . LEU A 1 87 ? 4.068 4.198 -27.387 1.00 97.31 87 LEU A O 1
ATOM 694 N N . ILE A 1 88 ? 4.405 2.675 -25.756 1.00 94.69 88 ILE A N 1
ATOM 695 C CA . ILE A 1 88 ? 3.937 3.523 -24.644 1.00 94.69 88 ILE A CA 1
ATOM 696 C C . ILE A 1 88 ? 4.880 4.715 -24.452 1.00 94.69 88 ILE A C 1
ATOM 698 O O . ILE A 1 88 ? 4.424 5.857 -24.493 1.00 94.69 88 ILE A O 1
ATOM 702 N N . ASP A 1 89 ? 6.188 4.466 -24.319 1.00 92.50 89 ASP A N 1
ATOM 703 C CA . ASP A 1 89 ? 7.210 5.510 -24.139 1.00 92.50 89 ASP A CA 1
ATOM 704 C C . ASP A 1 89 ? 7.216 6.506 -25.321 1.00 92.50 89 ASP A C 1
ATOM 706 O O . ASP A 1 89 ? 7.516 7.689 -25.158 1.00 92.50 89 ASP A O 1
ATOM 710 N N . LYS A 1 90 ? 6.860 6.041 -26.527 1.00 92.62 90 LYS A N 1
ATOM 711 C CA . LYS A 1 90 ? 6.729 6.858 -27.745 1.00 92.62 90 LYS A CA 1
ATOM 712 C C . LYS A 1 90 ? 5.410 7.618 -27.856 1.00 92.62 90 LYS A C 1
ATOM 714 O O . LYS A 1 90 ? 5.259 8.373 -28.814 1.00 92.62 90 LYS A O 1
ATOM 719 N N . ARG A 1 91 ? 4.481 7.434 -26.914 1.00 92.12 91 ARG A N 1
ATOM 720 C CA . ARG A 1 91 ? 3.131 8.014 -26.945 1.00 92.12 91 ARG A CA 1
ATOM 721 C C . ARG A 1 91 ? 2.416 7.729 -28.275 1.00 92.12 91 ARG A C 1
ATOM 723 O O . ARG A 1 91 ? 1.890 8.643 -28.905 1.00 92.12 91 ARG A O 1
ATOM 730 N N . TYR A 1 92 ? 2.463 6.472 -28.728 1.00 94.69 92 TYR A N 1
ATOM 731 C CA . TYR A 1 92 ? 1.846 6.065 -29.992 1.00 94.69 92 TYR A CA 1
ATOM 732 C C . TYR A 1 92 ? 0.349 6.416 -30.017 1.00 94.69 92 TYR A C 1
ATOM 734 O O . TYR A 1 92 ? -0.434 5.919 -29.216 1.00 94.69 92 TYR A O 1
ATOM 742 N N . ASP A 1 93 ? -0.056 7.259 -30.959 1.00 91.94 93 ASP A N 1
ATOM 743 C CA . ASP A 1 93 ? -1.402 7.827 -31.061 1.00 91.94 93 ASP A CA 1
ATOM 744 C C . ASP A 1 93 ? -2.519 6.780 -31.195 1.00 91.94 93 ASP A C 1
ATOM 746 O O . ASP A 1 93 ? -3.615 6.985 -30.678 1.00 91.94 93 ASP A O 1
ATOM 750 N N . GLN A 1 94 ? -2.234 5.631 -31.813 1.00 95.25 94 GLN A N 1
ATOM 751 C CA . GLN A 1 94 ? -3.183 4.516 -31.948 1.00 95.25 94 GLN A CA 1
ATOM 752 C C . GLN A 1 94 ? -2.959 3.408 -30.905 1.00 95.25 94 GLN A C 1
ATOM 754 O O . GLN A 1 94 ? -3.358 2.258 -31.107 1.00 95.25 94 GLN A O 1
ATOM 759 N N . PHE A 1 95 ? -2.318 3.721 -29.771 1.00 96.00 95 PHE A N 1
ATOM 760 C CA . PHE A 1 95 ? -2.028 2.721 -28.741 1.00 96.00 95 PHE A CA 1
ATOM 761 C C . PHE A 1 95 ? -3.294 2.063 -28.176 1.00 96.00 95 PHE A C 1
ATOM 763 O O . PHE A 1 95 ? -3.261 0.888 -27.826 1.00 96.00 95 PHE A O 1
ATOM 770 N N . VAL A 1 96 ? -4.413 2.787 -28.110 1.00 96.00 96 VAL A N 1
ATOM 771 C CA . VAL A 1 96 ? -5.698 2.250 -27.632 1.00 96.00 96 VAL A CA 1
ATOM 772 C C . VAL A 1 96 ? -6.190 1.107 -28.533 1.00 96.00 96 VAL A C 1
ATOM 774 O O . VAL A 1 96 ? -6.485 0.021 -28.032 1.00 96.00 96 VAL A O 1
ATOM 777 N N . ASP A 1 97 ? -6.180 1.305 -29.853 1.00 95.38 97 ASP A N 1
ATOM 778 C CA . ASP A 1 97 ? -6.566 0.280 -30.835 1.00 95.38 97 ASP A CA 1
ATOM 779 C C . ASP A 1 97 ? -5.583 -0.901 -30.828 1.00 95.38 97 ASP A C 1
ATOM 781 O O . ASP A 1 97 ? -5.963 -2.067 -30.956 1.00 95.38 97 ASP A O 1
ATOM 785 N N . PHE A 1 98 ? -4.289 -0.609 -30.661 1.00 95.94 98 PHE A N 1
ATOM 786 C CA . PHE A 1 98 ? -3.267 -1.635 -30.474 1.00 95.94 98 PHE A CA 1
ATOM 787 C C . PHE A 1 98 ? -3.541 -2.467 -29.214 1.00 95.94 98 PHE A C 1
ATOM 789 O O . PHE A 1 98 ? -3.522 -3.696 -29.274 1.00 95.94 98 PHE A O 1
ATOM 796 N N . PHE A 1 99 ? -3.853 -1.823 -28.088 1.00 95.94 99 PHE A N 1
ATOM 797 C CA . PHE A 1 99 ? -4.133 -2.490 -26.821 1.00 95.94 99 PHE A CA 1
ATOM 798 C C . PHE A 1 99 ? -5.344 -3.419 -26.919 1.00 95.94 99 PHE A C 1
ATOM 800 O O . PHE A 1 99 ? -5.288 -4.531 -26.397 1.00 95.94 99 PHE A O 1
ATOM 807 N N . GLU A 1 100 ? -6.408 -3.018 -27.618 1.00 93.50 100 GLU A N 1
ATOM 808 C CA . GLU A 1 100 ? -7.586 -3.866 -27.835 1.00 93.50 100 GLU A CA 1
ATOM 809 C C . GLU A 1 100 ? -7.226 -5.179 -28.554 1.00 93.50 100 GLU A C 1
ATOM 811 O O . GLU A 1 100 ? -7.684 -6.251 -28.154 1.00 93.50 100 GLU A O 1
ATOM 816 N N . LYS A 1 101 ? -6.320 -5.132 -29.540 1.00 91.94 101 LYS A N 1
ATOM 817 C CA . LYS A 1 101 ? -5.801 -6.340 -30.209 1.00 91.94 101 LYS A CA 1
ATOM 818 C C . LYS A 1 101 ? -4.956 -7.203 -29.276 1.00 91.94 101 LYS A C 1
ATOM 820 O O . LYS A 1 101 ? -5.066 -8.424 -29.303 1.00 91.94 101 LYS A O 1
ATOM 825 N N . VAL A 1 102 ? -4.120 -6.586 -28.440 1.00 93.25 102 VAL A N 1
ATOM 826 C CA . VAL A 1 102 ? -3.323 -7.312 -27.436 1.00 93.25 102 VAL A CA 1
ATOM 827 C C . VAL A 1 102 ? -4.216 -7.939 -26.367 1.00 93.25 102 VAL A C 1
ATOM 829 O O . VAL A 1 102 ? -3.870 -8.961 -25.786 1.00 93.25 102 VAL A O 1
ATOM 832 N N . ARG A 1 103 ? -5.387 -7.355 -26.109 1.00 91.00 103 ARG A N 1
ATOM 833 C CA . ARG A 1 103 ? -6.265 -7.750 -25.010 1.00 91.00 103 ARG A CA 1
ATOM 834 C C . ARG A 1 103 ? -6.787 -9.175 -25.099 1.00 91.00 103 ARG A C 1
ATOM 836 O O . ARG A 1 103 ? -7.019 -9.799 -24.068 1.00 91.00 103 ARG A O 1
ATOM 843 N N . ILE A 1 104 ? -6.984 -9.663 -26.317 1.00 89.31 104 ILE A N 1
ATOM 844 C CA . ILE A 1 104 ? -7.453 -11.026 -26.577 1.00 89.31 104 ILE A CA 1
ATOM 845 C C . ILE A 1 104 ? -6.316 -12.058 -26.536 1.00 89.31 104 ILE A C 1
ATOM 847 O O . ILE A 1 104 ? -6.588 -13.257 -26.546 1.00 89.31 104 ILE A O 1
ATOM 851 N N . ASP A 1 105 ? -5.056 -11.616 -26.473 1.00 88.56 105 ASP A N 1
ATOM 852 C CA . ASP A 1 105 ? -3.895 -12.492 -26.346 1.00 88.56 105 ASP A CA 1
ATOM 853 C C . ASP A 1 105 ? -3.690 -12.897 -24.878 1.00 88.56 105 ASP A C 1
ATOM 855 O O . ASP A 1 105 ? -3.297 -12.102 -24.022 1.00 88.56 105 ASP A O 1
ATOM 859 N N . THR A 1 106 ? -3.942 -14.172 -24.584 1.00 89.38 106 THR A N 1
ATOM 860 C CA . THR A 1 106 ? -3.779 -14.749 -23.243 1.00 89.38 106 THR A CA 1
ATOM 861 C C . THR A 1 106 ? -2.358 -15.250 -22.971 1.00 89.38 106 THR A C 1
ATOM 863 O O . THR A 1 106 ? -2.134 -15.943 -21.975 1.00 89.38 106 THR A O 1
ATOM 866 N N . THR A 1 107 ? -1.392 -14.961 -23.847 1.00 92.06 107 THR A N 1
ATOM 867 C CA . THR A 1 107 ? -0.001 -15.389 -23.678 1.00 92.06 107 THR A CA 1
ATOM 868 C C . THR A 1 107 ? 0.610 -14.745 -22.438 1.00 92.06 107 THR A C 1
ATOM 870 O O . THR A 1 107 ? 0.591 -13.523 -22.271 1.00 92.06 107 THR A O 1
ATOM 873 N N . ARG A 1 108 ? 1.172 -15.586 -21.565 1.00 93.88 108 ARG A N 1
ATOM 874 C CA . ARG A 1 108 ? 1.832 -15.161 -20.329 1.00 93.88 108 ARG A CA 1
ATOM 875 C C . ARG A 1 108 ? 3.299 -14.838 -20.592 1.00 93.88 108 ARG A C 1
ATOM 877 O O . ARG A 1 108 ? 3.983 -15.543 -21.332 1.00 93.88 108 ARG A O 1
ATOM 884 N N . VAL A 1 109 ? 3.773 -13.769 -19.972 1.00 96.19 109 VAL A N 1
ATOM 885 C CA . VAL A 1 109 ? 5.133 -13.248 -20.079 1.00 96.19 109 VAL A CA 1
ATOM 886 C C . VAL A 1 109 ? 5.734 -13.228 -18.685 1.00 96.19 109 VAL A C 1
ATOM 888 O O . VAL A 1 109 ? 5.194 -12.587 -17.783 1.00 96.19 109 VAL A O 1
ATOM 891 N N . ALA A 1 110 ? 6.858 -13.922 -18.519 1.00 94.75 110 ALA A N 1
ATOM 892 C CA . ALA A 1 110 ? 7.654 -13.826 -17.306 1.00 94.75 110 ALA A CA 1
ATOM 893 C C . ALA A 1 110 ? 8.308 -12.442 -17.230 1.00 94.75 110 ALA A C 1
ATOM 895 O O . ALA A 1 110 ? 8.881 -11.958 -18.211 1.00 94.75 110 ALA A O 1
ATOM 896 N N . MET A 1 111 ? 8.251 -11.821 -16.058 1.00 94.62 111 MET A N 1
ATOM 897 C CA . MET A 1 111 ? 8.815 -10.505 -15.790 1.00 94.62 111 MET A CA 1
ATOM 898 C C . MET A 1 111 ? 9.557 -10.482 -14.457 1.00 94.62 111 MET A C 1
ATOM 900 O O . MET A 1 111 ? 9.299 -11.294 -13.567 1.00 94.62 111 MET A O 1
ATOM 904 N N . MET A 1 112 ? 10.477 -9.532 -14.316 1.00 90.50 112 MET A N 1
ATOM 905 C CA . MET A 1 112 ? 11.231 -9.333 -13.083 1.00 90.50 112 MET A CA 1
ATOM 906 C C . MET A 1 112 ? 11.319 -7.855 -12.731 1.00 90.50 112 MET A C 1
ATOM 908 O O . MET A 1 112 ? 11.723 -7.044 -13.564 1.00 90.50 112 MET A O 1
ATOM 912 N N . SER A 1 113 ? 10.986 -7.518 -11.487 1.00 84.88 113 SER A N 1
ATOM 913 C CA . SER A 1 113 ? 11.154 -6.182 -10.912 1.00 84.88 113 SER A CA 1
ATOM 914 C C . SER A 1 113 ? 11.879 -6.291 -9.574 1.00 84.88 113 SER A C 1
ATOM 916 O O . SER A 1 113 ? 11.430 -6.997 -8.669 1.00 84.88 113 SER A O 1
ATOM 918 N N . GLY A 1 114 ? 13.045 -5.649 -9.459 1.00 83.50 114 GLY A N 1
ATOM 919 C CA . GLY A 1 114 ? 13.961 -5.893 -8.343 1.00 83.50 114 GLY A CA 1
ATOM 920 C C . GLY A 1 114 ? 14.325 -7.378 -8.254 1.00 83.50 114 GLY A C 1
ATOM 921 O O . GLY A 1 114 ? 14.755 -7.965 -9.242 1.00 83.50 114 GLY A O 1
ATOM 922 N N . CYS A 1 115 ? 14.104 -7.989 -7.087 1.00 80.38 115 CYS A N 1
ATOM 923 C CA . CYS A 1 115 ? 14.317 -9.424 -6.847 1.00 80.38 115 CYS A CA 1
ATOM 924 C C . CYS A 1 115 ? 13.054 -10.286 -7.049 1.00 80.38 115 CYS A C 1
ATOM 926 O O . CYS A 1 115 ? 13.088 -11.484 -6.771 1.00 80.38 115 CYS A O 1
ATOM 928 N N . ILE A 1 116 ? 11.934 -9.696 -7.478 1.00 83.44 116 ILE A N 1
ATOM 929 C CA . ILE A 1 116 ? 10.647 -10.386 -7.601 1.00 83.44 116 ILE A CA 1
ATOM 930 C C . ILE A 1 116 ? 10.467 -10.845 -9.044 1.00 83.44 116 ILE A C 1
ATOM 932 O O . ILE A 1 116 ? 10.469 -10.023 -9.960 1.00 83.44 116 ILE A O 1
ATOM 936 N N . VAL A 1 117 ? 10.280 -12.153 -9.231 1.00 88.12 117 VAL A N 1
ATOM 937 C CA . VAL A 1 117 ? 9.921 -12.766 -10.515 1.00 88.12 117 VAL A CA 1
ATOM 938 C C . VAL A 1 117 ? 8.449 -13.155 -10.479 1.00 88.12 117 VAL A C 1
ATOM 940 O O . VAL A 1 117 ? 7.987 -13.780 -9.524 1.00 88.12 117 VAL A O 1
ATOM 943 N N . SER A 1 118 ? 7.718 -12.792 -11.522 1.00 90.62 118 SER A N 1
ATOM 944 C CA . SER A 1 118 ? 6.306 -13.121 -11.701 1.00 90.62 118 SER A CA 1
ATOM 945 C C . SER A 1 118 ? 6.003 -13.344 -13.179 1.00 90.62 118 SER A C 1
ATOM 947 O O . SER A 1 118 ? 6.869 -13.182 -14.038 1.00 90.62 118 SER A O 1
ATOM 949 N N . ASP A 1 119 ? 4.775 -13.725 -13.497 1.00 93.94 119 ASP A N 1
ATOM 950 C CA . ASP A 1 119 ? 4.301 -13.793 -14.869 1.00 93.94 119 ASP A CA 1
ATOM 951 C C . ASP A 1 119 ? 2.844 -13.325 -14.971 1.00 93.94 119 ASP A C 1
ATOM 953 O O . ASP A 1 119 ? 2.024 -13.533 -14.070 1.00 93.94 119 ASP A O 1
ATOM 957 N N . ASP A 1 120 ? 2.510 -12.663 -16.074 1.00 94.12 120 ASP A N 1
ATOM 958 C CA . ASP A 1 120 ? 1.145 -12.216 -16.352 1.00 94.12 120 ASP A CA 1
ATOM 959 C C . ASP A 1 120 ? 0.882 -12.152 -17.860 1.00 94.12 120 ASP A C 1
ATOM 961 O O . ASP A 1 120 ? 1.803 -12.276 -18.666 1.00 94.12 120 ASP A O 1
ATOM 965 N N . VAL A 1 121 ? -0.377 -11.985 -18.258 1.00 95.31 121 VAL A N 1
ATOM 966 C CA . VAL A 1 121 ? -0.739 -11.782 -19.664 1.00 95.31 121 VAL A CA 1
ATOM 967 C C . VAL A 1 121 ? -0.262 -10.420 -20.159 1.00 95.31 121 VAL A C 1
ATOM 969 O O . VAL A 1 121 ? -0.244 -9.438 -19.409 1.00 95.31 121 VAL A O 1
ATOM 972 N N . LEU A 1 122 ? 0.103 -10.343 -21.439 1.00 94.75 122 LEU A N 1
ATOM 973 C CA . LEU A 1 122 ? 0.726 -9.152 -22.018 1.00 94.75 122 LEU A CA 1
ATOM 974 C C . LEU A 1 122 ? -0.119 -7.879 -21.832 1.00 94.75 122 LEU A C 1
ATOM 976 O O . LEU A 1 122 ? 0.430 -6.826 -21.511 1.00 94.75 122 LEU A O 1
ATOM 980 N N . SER A 1 123 ? -1.449 -7.962 -21.940 1.00 95.38 123 SER A N 1
ATOM 981 C CA . SER A 1 123 ? -2.318 -6.803 -21.703 1.00 95.38 123 SER A CA 1
ATOM 982 C C . SER A 1 123 ? -2.187 -6.231 -20.289 1.00 95.38 123 SER A C 1
ATOM 984 O O . SER A 1 123 ? -2.233 -5.015 -20.117 1.00 95.38 123 SER A O 1
ATOM 986 N N . ASN A 1 124 ? -1.994 -7.081 -19.275 1.00 95.00 124 ASN A N 1
ATOM 987 C CA . ASN A 1 124 ? -1.844 -6.638 -17.886 1.00 95.00 124 ASN A CA 1
ATOM 988 C C . ASN A 1 124 ? -0.533 -5.874 -17.721 1.00 95.00 124 ASN A C 1
ATOM 990 O O . ASN A 1 124 ? -0.526 -4.791 -17.149 1.00 95.00 124 ASN A O 1
ATOM 994 N N . ILE A 1 125 ? 0.538 -6.395 -18.318 1.00 95.19 125 ILE A N 1
ATOM 995 C CA . ILE A 1 125 ? 1.876 -5.796 -18.293 1.00 95.19 125 ILE A CA 1
ATOM 996 C C . ILE A 1 125 ? 1.884 -4.414 -18.947 1.00 95.19 125 ILE A C 1
ATOM 998 O O . ILE A 1 125 ? 2.487 -3.478 -18.421 1.00 95.19 125 ILE A O 1
ATOM 1002 N N . LEU A 1 126 ? 1.221 -4.270 -20.096 1.00 95.75 126 LEU A N 1
ATOM 1003 C CA . LEU A 1 126 ? 1.126 -2.981 -20.783 1.00 95.75 126 LEU A CA 1
ATOM 1004 C C . LEU A 1 126 ? 0.284 -1.977 -19.991 1.00 95.75 126 LEU A C 1
ATOM 1006 O O . LEU A 1 126 ? 0.657 -0.809 -19.890 1.00 95.75 126 LEU A O 1
ATOM 1010 N N . TYR A 1 127 ? -0.817 -2.433 -19.390 1.00 95.12 127 TYR A N 1
ATOM 1011 C CA . TYR A 1 127 ? -1.633 -1.593 -18.518 1.00 95.12 127 TYR A CA 1
ATOM 1012 C C . TYR A 1 127 ? -0.852 -1.149 -17.268 1.00 95.12 127 TYR A C 1
ATOM 1014 O O . TYR A 1 127 ? -0.883 0.025 -16.912 1.00 95.12 127 TYR A O 1
ATOM 1022 N N . ASP A 1 128 ? -0.087 -2.044 -16.638 1.00 92.06 128 ASP A N 1
ATOM 1023 C CA . ASP A 1 128 ? 0.772 -1.717 -15.495 1.00 92.06 128 ASP A CA 1
ATOM 1024 C C . ASP A 1 128 ? 1.843 -0.688 -15.842 1.00 92.06 128 ASP A C 1
ATOM 1026 O O . ASP A 1 128 ? 2.054 0.259 -15.086 1.00 92.06 128 ASP A O 1
ATOM 1030 N N . LYS A 1 129 ? 2.478 -0.823 -17.010 1.00 91.81 129 LYS A N 1
ATOM 1031 C CA . LYS A 1 129 ? 3.431 0.171 -17.510 1.00 91.81 129 LYS A CA 1
ATOM 1032 C C . LYS A 1 129 ? 2.779 1.549 -17.655 1.00 91.81 129 LYS A C 1
ATOM 1034 O O . LYS A 1 129 ? 3.361 2.516 -17.186 1.00 91.81 129 LYS A O 1
ATOM 1039 N N . LEU A 1 130 ? 1.571 1.647 -18.219 1.00 92.00 130 LEU A N 1
ATOM 1040 C CA . LEU A 1 130 ? 0.841 2.922 -18.298 1.00 92.00 130 LEU A CA 1
ATOM 1041 C C . LEU A 1 130 ? 0.567 3.531 -16.916 1.00 92.00 130 LEU A C 1
ATOM 1043 O O . LEU A 1 130 ? 0.731 4.734 -16.737 1.00 92.00 130 LEU A O 1
ATOM 1047 N N . ILE A 1 131 ? 0.168 2.713 -15.937 1.00 89.12 131 ILE A N 1
ATOM 1048 C CA . ILE A 1 131 ? -0.057 3.181 -14.562 1.00 89.12 131 ILE A CA 1
ATOM 1049 C C . ILE A 1 131 ? 1.247 3.697 -13.943 1.00 89.12 131 ILE A C 1
ATOM 1051 O O . ILE A 1 131 ? 1.235 4.761 -13.331 1.00 89.12 131 ILE A O 1
ATOM 1055 N N . ILE A 1 132 ? 2.367 2.995 -14.135 1.00 86.19 132 ILE A N 1
ATOM 1056 C CA . ILE A 1 132 ? 3.683 3.438 -13.651 1.00 86.19 132 ILE A CA 1
ATOM 1057 C C . ILE A 1 132 ? 4.059 4.792 -14.268 1.00 86.19 132 ILE A C 1
ATOM 1059 O O . ILE A 1 132 ? 4.372 5.722 -13.533 1.00 86.19 132 ILE A O 1
ATOM 1063 N N . GLU A 1 133 ? 3.947 4.931 -15.592 1.00 84.88 133 GLU A N 1
ATOM 1064 C CA . GLU A 1 133 ? 4.240 6.191 -16.295 1.00 84.88 133 GLU A CA 1
ATOM 1065 C C . GLU A 1 133 ? 3.323 7.343 -15.853 1.00 84.88 133 GLU A C 1
ATOM 1067 O O . GLU A 1 133 ? 3.720 8.504 -15.898 1.00 84.88 133 GLU A O 1
ATOM 1072 N N . SER A 1 134 ? 2.107 7.047 -15.379 1.00 82.88 134 SER A N 1
ATOM 1073 C CA . SER A 1 134 ? 1.178 8.080 -14.904 1.00 82.88 134 SER A CA 1
ATOM 1074 C C . SER A 1 134 ? 1.621 8.776 -13.610 1.00 82.88 134 SER A C 1
ATOM 1076 O O . SER A 1 134 ? 1.125 9.864 -13.324 1.00 82.88 134 SER A O 1
ATOM 1078 N N . TYR A 1 135 ? 2.546 8.187 -12.839 1.00 78.94 135 TYR A N 1
ATOM 1079 C CA . TYR A 1 135 ? 3.079 8.809 -11.620 1.00 78.94 135 TYR A CA 1
ATOM 1080 C C . TYR A 1 135 ? 4.139 9.885 -11.901 1.00 78.94 135 TYR A C 1
ATOM 1082 O O . TYR A 1 135 ? 4.269 10.812 -11.105 1.00 78.94 135 TYR A O 1
ATOM 1090 N N . ASP A 1 136 ? 4.854 9.783 -13.027 1.00 69.56 136 ASP A N 1
ATOM 1091 C CA . ASP A 1 136 ? 5.925 10.712 -13.429 1.00 69.56 136 ASP A CA 1
ATOM 1092 C C . ASP A 1 136 ? 5.459 11.761 -14.460 1.00 69.56 136 ASP A C 1
ATOM 1094 O O . ASP A 1 136 ? 6.230 12.640 -14.865 1.00 69.56 136 ASP A O 1
ATOM 1098 N N . ASP A 1 137 ? 4.197 11.699 -14.899 1.00 61.19 137 ASP A N 1
ATOM 1099 C CA . ASP A 1 137 ? 3.675 12.561 -15.960 1.00 61.19 137 ASP A CA 1
ATOM 1100 C C . ASP A 1 137 ? 3.404 13.993 -15.462 1.00 61.19 137 ASP A C 1
ATOM 1102 O O . ASP A 1 137 ? 2.297 14.365 -15.068 1.00 61.19 137 ASP A O 1
ATOM 1106 N N . ASN A 1 138 ? 4.440 14.835 -15.529 1.00 55.50 138 ASN A N 1
ATOM 1107 C CA . ASN A 1 138 ? 4.330 16.288 -15.360 1.00 55.50 138 ASN A CA 1
ATOM 1108 C C . ASN A 1 138 ? 3.491 16.958 -16.479 1.00 55.50 138 ASN A C 1
ATOM 1110 O O . ASN A 1 138 ? 3.152 18.136 -16.362 1.00 55.50 138 ASN A O 1
ATOM 1114 N N . GLU A 1 139 ? 3.127 16.229 -17.545 1.00 51.75 139 GLU A N 1
ATOM 1115 C CA . GLU A 1 139 ? 2.246 16.669 -18.633 1.00 51.75 139 GLU A CA 1
ATOM 1116 C C . GLU A 1 139 ? 0.949 15.841 -18.666 1.00 51.75 139 GLU A C 1
ATOM 1118 O O . GLU A 1 139 ? 0.709 15.079 -19.596 1.00 51.75 139 GLU A O 1
ATOM 1123 N N . LEU A 1 140 ? 0.093 16.066 -17.663 1.00 56.78 140 LEU A N 1
ATOM 1124 C CA . LEU A 1 140 ? -1.203 15.443 -17.310 1.00 56.78 140 LEU A CA 1
ATOM 1125 C C . LEU A 1 140 ? -2.174 14.938 -18.418 1.00 56.78 140 LEU A C 1
ATOM 1127 O O . LEU A 1 140 ? -3.230 14.405 -18.075 1.00 56.78 140 LEU A O 1
ATOM 1131 N N . GLY A 1 141 ? -1.921 15.114 -19.715 1.00 70.88 141 GLY A N 1
ATOM 1132 C CA . GLY A 1 141 ? -2.875 14.883 -20.802 1.00 70.88 141 GLY A CA 1
ATOM 1133 C C . GLY A 1 141 ? -2.847 13.497 -21.457 1.00 70.88 141 GLY A C 1
ATOM 1134 O O . GLY A 1 141 ? -3.898 12.867 -21.569 1.00 70.88 141 GLY A O 1
ATOM 1135 N N . TYR A 1 142 ? -1.695 13.018 -21.946 1.00 80.88 142 TYR A N 1
ATOM 1136 C CA . TYR A 1 142 ? -1.672 11.853 -22.852 1.00 80.88 142 TYR A CA 1
ATOM 1137 C C . TYR A 1 142 ? -1.892 10.522 -22.122 1.00 80.88 142 TYR A C 1
ATOM 1139 O O . TYR A 1 142 ? -2.788 9.757 -22.494 1.00 80.88 142 TYR A O 1
ATOM 1147 N N . ILE A 1 143 ? -1.094 10.237 -21.084 1.00 85.38 143 ILE A N 1
ATOM 1148 C CA . ILE A 1 143 ? -1.149 8.948 -20.379 1.00 85.38 143 ILE A CA 1
ATOM 1149 C C . ILE A 1 143 ? -2.501 8.792 -19.682 1.00 85.38 143 ILE A C 1
ATOM 1151 O O . ILE A 1 143 ? -3.150 7.754 -19.813 1.00 85.38 143 ILE A O 1
ATOM 1155 N N . SER A 1 144 ? -2.988 9.852 -19.034 1.00 83.62 144 SER A N 1
ATOM 1156 C CA . SER A 1 144 ? -4.303 9.863 -18.389 1.00 83.62 144 SER A CA 1
ATOM 1157 C C . SER A 1 144 ? -5.449 9.618 -19.387 1.00 83.62 144 SER A C 1
ATOM 1159 O O . SER A 1 144 ? -6.327 8.795 -19.123 1.00 83.62 144 SER A O 1
ATOM 1161 N N . THR A 1 145 ? -5.425 10.259 -20.563 1.00 87.06 145 THR A N 1
ATOM 1162 C CA . THR A 1 145 ? -6.441 10.069 -21.617 1.00 87.06 145 THR A CA 1
ATOM 1163 C C . THR A 1 145 ? -6.398 8.657 -22.198 1.00 87.06 145 THR A C 1
ATOM 1165 O O . THR A 1 145 ? -7.446 8.040 -22.408 1.00 87.06 145 THR A O 1
ATOM 1168 N N . THR A 1 146 ? -5.196 8.116 -22.405 1.00 91.75 146 THR A N 1
ATOM 1169 C CA . THR A 1 146 ? -4.995 6.746 -22.896 1.00 91.75 146 THR A CA 1
ATOM 1170 C C . THR A 1 146 ? -5.544 5.729 -21.898 1.00 91.75 146 THR A C 1
ATOM 1172 O O . THR A 1 146 ? -6.331 4.863 -22.276 1.00 91.75 146 THR A O 1
ATOM 1175 N N . ILE A 1 147 ? -5.214 5.881 -20.610 1.00 91.56 147 ILE A N 1
ATOM 1176 C CA . ILE A 1 147 ? -5.736 5.035 -19.530 1.00 91.56 147 ILE A CA 1
ATOM 1177 C C . ILE A 1 147 ? -7.263 5.116 -19.467 1.00 91.56 147 ILE A C 1
ATOM 1179 O O . ILE A 1 147 ? -7.913 4.080 -19.431 1.00 91.56 147 ILE A O 1
ATOM 1183 N N . ASN A 1 148 ? -7.857 6.312 -19.511 1.00 88.56 148 ASN A N 1
ATOM 1184 C CA . ASN A 1 148 ? -9.317 6.467 -19.469 1.00 88.56 148 ASN A CA 1
ATOM 1185 C C . ASN A 1 148 ? -10.020 5.791 -20.661 1.00 88.56 148 ASN A C 1
ATOM 1187 O O . ASN A 1 148 ? -11.115 5.237 -20.518 1.00 88.56 148 ASN A O 1
ATOM 1191 N N . SER A 1 149 ? -9.392 5.825 -21.838 1.00 92.12 149 SER A N 1
ATOM 1192 C CA . SER A 1 149 ? -9.905 5.164 -23.043 1.00 92.12 149 SER A CA 1
ATOM 1193 C C . SER A 1 149 ? -9.826 3.642 -22.910 1.00 92.12 149 SER A C 1
ATOM 1195 O O . SER A 1 149 ? -10.816 2.951 -23.143 1.00 92.12 149 SER A O 1
ATOM 1197 N N . ILE A 1 150 ? -8.687 3.122 -22.442 1.00 94.19 150 ILE A N 1
ATOM 1198 C CA . ILE A 1 150 ? -8.498 1.693 -22.163 1.00 94.19 150 ILE A CA 1
ATOM 1199 C C . ILE A 1 150 ? -9.460 1.207 -21.071 1.00 94.19 150 ILE A C 1
ATOM 1201 O O . ILE A 1 150 ? -10.087 0.163 -21.243 1.00 94.19 150 ILE A O 1
ATOM 1205 N N . ASP A 1 151 ? -9.641 1.968 -19.991 1.00 91.38 151 ASP A N 1
ATOM 1206 C CA . ASP A 1 151 ? -10.589 1.653 -18.919 1.00 91.38 151 ASP A CA 1
ATOM 1207 C C . ASP A 1 151 ? -12.011 1.504 -19.481 1.00 91.38 151 ASP A C 1
ATOM 1209 O O . ASP A 1 151 ? -12.726 0.555 -19.157 1.00 91.38 151 ASP A O 1
ATOM 1213 N N . SER A 1 152 ? -12.406 2.403 -20.386 1.00 88.25 152 SER A N 1
ATOM 1214 C CA . SER A 1 152 ? -13.717 2.364 -21.044 1.00 88.25 152 SER A CA 1
ATOM 1215 C C . SER A 1 152 ? -13.888 1.125 -21.933 1.00 88.25 152 SER A C 1
ATOM 1217 O O . SER A 1 152 ? -14.941 0.484 -21.900 1.00 88.25 152 SER A O 1
ATOM 1219 N N . ILE A 1 153 ? -12.855 0.742 -22.691 1.00 89.88 153 ILE A N 1
ATOM 1220 C CA . ILE A 1 153 ? -12.853 -0.489 -23.503 1.00 89.88 153 ILE A CA 1
ATOM 1221 C C . ILE A 1 153 ? -12.953 -1.721 -22.606 1.00 89.88 153 ILE A C 1
ATOM 1223 O O . ILE A 1 153 ? -13.763 -2.613 -22.849 1.00 89.88 153 ILE A O 1
ATOM 1227 N N . ILE A 1 154 ? -12.172 -1.763 -21.528 1.00 91.12 154 ILE A N 1
ATOM 1228 C CA . ILE A 1 154 ? -12.179 -2.881 -20.586 1.00 91.12 154 ILE A CA 1
ATOM 1229 C C . ILE A 1 154 ? -13.567 -3.044 -19.956 1.00 91.12 154 ILE A C 1
ATOM 1231 O O . ILE A 1 154 ? -14.079 -4.159 -19.922 1.00 91.12 154 ILE A O 1
ATOM 1235 N N . LEU A 1 155 ? -14.201 -1.957 -19.506 1.00 85.56 155 LEU A N 1
ATOM 1236 C CA . LEU A 1 155 ? -15.525 -2.007 -18.872 1.00 85.56 155 LEU A CA 1
ATOM 1237 C C . LEU A 1 155 ? -16.664 -2.332 -19.847 1.00 85.56 155 LEU A C 1
ATOM 1239 O O . LEU A 1 155 ? -17.661 -2.919 -19.432 1.00 85.56 155 LEU A O 1
ATOM 1243 N N . SER A 1 156 ? -16.535 -1.954 -21.121 1.00 83.38 156 SER A N 1
ATOM 1244 C CA . SER A 1 156 ? -17.530 -2.257 -22.162 1.00 83.38 156 SER A CA 1
ATOM 1245 C C . SER A 1 156 ? -17.353 -3.638 -22.798 1.00 83.38 156 SER A C 1
ATOM 1247 O O . SER A 1 156 ? -18.288 -4.156 -23.409 1.00 83.38 156 SER A O 1
ATOM 1249 N N . SER A 1 157 ? -16.185 -4.261 -22.629 1.00 83.88 157 SER A N 1
ATOM 1250 C CA . SER A 1 157 ? -15.905 -5.612 -23.110 1.00 83.88 157 SER A CA 1
ATOM 1251 C C . SER A 1 157 ? -16.822 -6.651 -22.459 1.00 83.88 157 SER A C 1
ATOM 1253 O O . SER A 1 157 ? -17.287 -6.476 -21.334 1.00 83.88 157 SER A O 1
ATOM 1255 N N . SER A 1 158 ? -17.042 -7.786 -23.127 1.00 83.12 158 SER A N 1
ATOM 1256 C CA . SER A 1 158 ? -17.645 -8.985 -22.528 1.00 83.12 158 SER A CA 1
ATOM 1257 C C . SER A 1 158 ? -16.638 -9.833 -21.739 1.00 83.12 158 SER A C 1
ATOM 1259 O O . SER A 1 158 ? -17.043 -10.728 -20.999 1.00 83.12 158 SER A O 1
ATOM 1261 N N . LEU A 1 159 ? -15.332 -9.574 -21.876 1.00 85.81 159 LEU A N 1
ATOM 1262 C CA . LEU A 1 159 ? -14.290 -10.283 -21.135 1.00 85.81 159 LEU A CA 1
ATOM 1263 C C . LEU A 1 159 ? -14.334 -9.885 -19.651 1.00 85.81 159 LEU A C 1
ATOM 1265 O O . LEU A 1 159 ? -14.420 -8.707 -19.305 1.00 85.81 159 LEU A O 1
ATOM 1269 N N . ARG A 1 160 ? -14.295 -10.882 -18.762 1.00 84.44 160 ARG A N 1
ATOM 1270 C CA . ARG A 1 160 ? -14.382 -10.728 -17.295 1.00 84.44 160 ARG A CA 1
ATOM 1271 C C . ARG A 1 160 ? -13.135 -11.291 -16.615 1.00 84.44 160 ARG A C 1
ATOM 1273 O O . ARG A 1 160 ? -13.217 -12.157 -15.753 1.00 84.44 160 ARG A O 1
ATOM 1280 N N . ASP A 1 161 ? -11.964 -10.860 -17.061 1.00 86.50 161 ASP A N 1
ATOM 1281 C CA . ASP A 1 161 ? -10.686 -11.310 -16.504 1.00 86.50 161 ASP A CA 1
ATOM 1282 C C . ASP A 1 161 ? -10.151 -10.357 -15.411 1.00 86.50 161 ASP A C 1
ATOM 1284 O O . ASP A 1 161 ? -10.829 -9.435 -14.953 1.00 86.50 161 ASP A O 1
ATOM 1288 N N . ARG A 1 162 ? -8.896 -10.563 -14.995 1.00 85.81 162 ARG A N 1
ATOM 1289 C CA . ARG A 1 162 ? -8.234 -9.766 -13.953 1.00 85.81 162 ARG A CA 1
ATOM 1290 C C . ARG A 1 162 ? -8.259 -8.255 -14.221 1.00 85.81 162 ARG A C 1
ATOM 1292 O O . ARG A 1 162 ? -8.490 -7.490 -13.284 1.00 85.81 162 ARG A O 1
ATOM 1299 N N . LEU A 1 163 ? -8.013 -7.811 -15.456 1.00 89.19 163 LEU A N 1
ATOM 1300 C CA . LEU A 1 163 ? -8.001 -6.379 -15.774 1.00 89.19 163 LEU A CA 1
ATOM 1301 C C . LEU A 1 163 ? -9.397 -5.783 -15.700 1.00 89.19 163 LEU A C 1
ATOM 1303 O O . LEU A 1 163 ? -9.535 -4.680 -15.179 1.00 89.19 163 LEU A O 1
ATOM 1307 N N . PHE A 1 164 ? -10.421 -6.521 -16.144 1.00 88.19 164 PHE A N 1
ATOM 1308 C CA . PHE A 1 164 ? -11.810 -6.096 -15.981 1.00 88.19 164 PHE A CA 1
ATOM 1309 C C . PHE A 1 164 ? -12.108 -5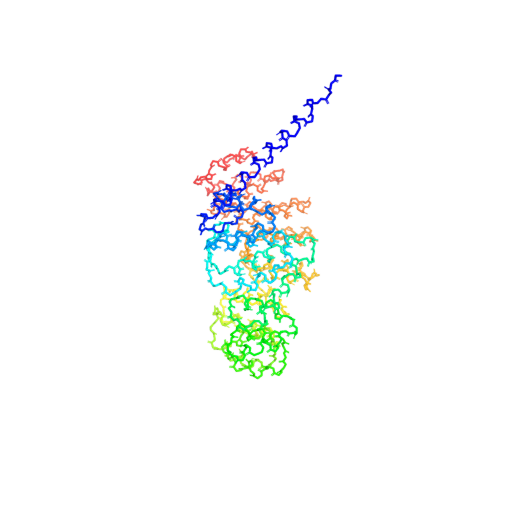.753 -14.521 1.00 88.19 164 PHE A C 1
ATOM 1311 O O . PHE A 1 164 ? -12.533 -4.640 -14.214 1.00 88.19 164 PHE A O 1
ATOM 1318 N N . TYR A 1 165 ? -11.817 -6.679 -13.604 1.00 81.94 165 TYR A N 1
ATOM 1319 C CA . TYR A 1 165 ? -12.093 -6.459 -12.187 1.00 81.94 165 TYR A CA 1
ATOM 1320 C C . TYR A 1 165 ? -11.241 -5.339 -11.591 1.00 81.94 165 TYR A C 1
ATOM 1322 O O . TYR A 1 165 ? -11.751 -4.557 -10.795 1.00 81.94 165 TYR A O 1
ATOM 1330 N N . ARG A 1 166 ? -9.978 -5.200 -12.001 1.00 84.56 166 ARG A N 1
ATOM 1331 C CA . ARG A 1 166 ? -9.108 -4.113 -11.533 1.00 84.56 166 ARG A CA 1
ATOM 1332 C C . ARG A 1 166 ? -9.600 -2.735 -11.982 1.00 84.56 166 ARG A C 1
ATOM 1334 O O . ARG A 1 166 ? -9.648 -1.809 -11.173 1.00 84.56 166 ARG A O 1
ATOM 1341 N N . VAL A 1 167 ? -9.984 -2.592 -13.249 1.00 86.44 167 VAL A N 1
ATOM 1342 C CA . VAL A 1 167 ? -10.543 -1.340 -13.779 1.00 86.44 167 VAL A CA 1
ATOM 1343 C C . VAL A 1 167 ? -11.895 -1.050 -13.138 1.00 86.44 167 VAL A C 1
ATOM 1345 O O . VAL A 1 167 ? -12.148 0.079 -12.724 1.00 86.44 167 VAL A O 1
ATOM 1348 N N . MET A 1 168 ? -12.741 -2.068 -12.968 1.00 79.88 168 MET A N 1
ATOM 1349 C CA . MET A 1 168 ? -14.005 -1.939 -12.247 1.00 79.88 168 MET A CA 1
ATOM 1350 C C . MET A 1 168 ? -13.777 -1.409 -10.828 1.00 79.88 168 MET A C 1
ATOM 1352 O O . MET A 1 168 ? -14.437 -0.443 -10.445 1.00 79.88 168 MET A O 1
ATOM 1356 N N . GLN A 1 169 ? -12.809 -1.967 -10.089 1.00 73.69 169 GLN A N 1
ATOM 1357 C CA . GLN A 1 169 ? -12.464 -1.522 -8.737 1.00 73.69 169 GLN A CA 1
ATOM 1358 C C . GLN A 1 169 ? -12.054 -0.045 -8.702 1.00 73.69 169 GLN A C 1
ATOM 1360 O O . GLN A 1 169 ? -12.566 0.717 -7.882 1.00 73.69 169 GLN A O 1
ATOM 1365 N N . LYS A 1 170 ? -11.189 0.372 -9.634 1.00 76.25 170 LYS A N 1
ATOM 1366 C CA . LYS A 1 170 ? -10.769 1.771 -9.810 1.00 76.25 170 LYS A CA 1
ATOM 1367 C C . LYS A 1 170 ? -11.945 2.688 -10.174 1.00 76.25 170 LYS A C 1
ATOM 1369 O O . LYS A 1 170 ? -12.034 3.809 -9.688 1.00 76.25 170 LYS A O 1
ATOM 1374 N N . SER A 1 171 ? -12.864 2.212 -11.013 1.00 69.31 171 SER A N 1
ATOM 1375 C CA . SER A 1 171 ? -14.022 2.981 -11.485 1.00 69.31 171 SER A CA 1
ATOM 1376 C C . SER A 1 171 ? -15.169 3.069 -10.475 1.00 69.31 171 SER A C 1
ATOM 1378 O O . SER A 1 171 ? -16.091 3.850 -10.690 1.00 69.31 171 SER A O 1
ATOM 1380 N N . GLY A 1 172 ? -15.138 2.279 -9.392 1.00 57.16 172 GLY A N 1
ATOM 1381 C CA . GLY A 1 172 ? -16.242 2.099 -8.442 1.00 57.16 172 GLY A CA 1
ATOM 1382 C C . GLY A 1 172 ? -16.706 3.360 -7.704 1.00 57.16 172 GLY A C 1
ATOM 1383 O O . GLY A 1 172 ? -17.722 3.318 -7.023 1.00 57.16 172 GLY A O 1
ATOM 1384 N N . GLU A 1 173 ? -16.008 4.483 -7.862 1.00 54.66 173 GLU A N 1
ATOM 1385 C CA . GLU A 1 173 ? -16.414 5.801 -7.353 1.00 54.66 173 GLU A CA 1
ATOM 1386 C C . GLU A 1 173 ? -17.182 6.639 -8.396 1.00 54.66 173 GLU A C 1
ATOM 1388 O O . GLU A 1 173 ? -17.814 7.648 -8.074 1.00 54.66 173 GLU A O 1
ATOM 1393 N N . GLN A 1 174 ? -17.186 6.223 -9.665 1.00 61.34 174 GLN A N 1
ATOM 1394 C CA . GLN A 1 174 ? -17.855 6.928 -10.751 1.00 61.34 174 GLN A CA 1
ATOM 1395 C C . GLN A 1 174 ? -19.288 6.412 -10.932 1.00 61.34 174 GLN A C 1
ATOM 1397 O O . GLN A 1 174 ? -19.529 5.258 -11.288 1.00 61.34 174 GLN A O 1
ATOM 1402 N N . ARG A 1 175 ? -20.277 7.306 -10.776 1.00 58.19 175 ARG A N 1
ATOM 1403 C CA . ARG A 1 175 ? -21.723 7.007 -10.918 1.00 58.19 175 ARG A CA 1
ATOM 1404 C C . ARG A 1 175 ? -22.105 6.276 -12.216 1.00 58.19 175 ARG A C 1
ATOM 1406 O O . ARG A 1 175 ? -23.135 5.607 -12.242 1.00 58.19 175 ARG A O 1
ATOM 1413 N N . LYS A 1 176 ? -21.303 6.409 -13.279 1.00 64.31 176 LYS A N 1
ATOM 1414 C CA . LYS A 1 176 ? -21.551 5.817 -14.604 1.00 64.31 176 LYS A CA 1
ATOM 1415 C C . LYS A 1 176 ? -21.405 4.287 -14.628 1.00 64.31 176 LYS A C 1
ATOM 1417 O O . LYS A 1 176 ? -22.056 3.655 -15.450 1.00 64.31 176 LYS A O 1
ATOM 1422 N N . SER A 1 177 ? -20.644 3.695 -13.705 1.00 73.81 177 SER A N 1
ATOM 1423 C CA . SER A 1 177 ? -20.416 2.240 -13.649 1.00 73.81 177 SER A CA 1
ATOM 1424 C C . SER A 1 177 ? -21.450 1.479 -12.808 1.00 73.81 177 SER A C 1
ATOM 1426 O O . SER A 1 177 ? -21.386 0.256 -12.719 1.00 73.81 177 SER A O 1
ATOM 1428 N N . TYR A 1 178 ? -22.411 2.177 -12.189 1.00 84.06 178 TYR A N 1
ATOM 1429 C CA . TYR A 1 178 ? -23.332 1.586 -11.213 1.00 84.06 178 TYR A CA 1
ATOM 1430 C C . TYR A 1 178 ? -24.132 0.394 -11.763 1.00 84.06 178 TYR A C 1
ATOM 1432 O O . TYR A 1 178 ? -24.159 -0.654 -11.128 1.00 84.06 178 TYR A O 1
ATOM 1440 N N . SER A 1 179 ? -24.762 0.526 -12.938 1.00 86.81 179 SER A N 1
ATOM 1441 C CA . SER A 1 179 ? -25.605 -0.543 -13.499 1.00 86.81 179 SER A CA 1
ATOM 1442 C C . SER A 1 179 ? -24.808 -1.813 -13.808 1.00 86.81 179 SER A C 1
ATOM 1444 O O . SER A 1 179 ? -25.271 -2.907 -13.507 1.00 86.81 179 SER A O 1
ATOM 1446 N N . LEU A 1 180 ? -23.591 -1.658 -14.337 1.00 83.25 180 LEU A N 1
ATOM 1447 C CA . LEU A 1 180 ? -22.681 -2.769 -14.620 1.00 83.25 180 LEU A CA 1
ATOM 1448 C C . LEU A 1 180 ? -22.207 -3.443 -13.325 1.00 83.25 180 LEU A C 1
ATOM 1450 O O . LEU A 1 180 ? -22.241 -4.664 -13.211 1.00 83.25 180 LEU A O 1
ATOM 1454 N N . ILE A 1 181 ? -21.804 -2.654 -12.324 1.00 86.81 181 ILE A N 1
ATOM 1455 C CA . ILE A 1 181 ? -21.392 -3.181 -11.015 1.00 86.81 181 ILE A CA 1
ATOM 1456 C C . ILE A 1 181 ? -22.550 -3.935 -10.356 1.00 86.81 181 ILE A C 1
ATOM 1458 O O . ILE A 1 181 ? -22.335 -5.012 -9.809 1.00 86.81 181 ILE A O 1
ATOM 1462 N N . LYS A 1 182 ? -23.775 -3.412 -10.451 1.00 91.00 182 LYS A N 1
ATOM 1463 C CA . LYS A 1 182 ? -24.981 -4.061 -9.932 1.00 91.00 182 LYS A CA 1
ATOM 1464 C C . LYS A 1 182 ? -25.251 -5.402 -10.612 1.00 91.00 182 LYS A C 1
ATOM 1466 O O . LYS A 1 182 ? -25.450 -6.391 -9.918 1.00 91.00 182 LYS A O 1
ATOM 1471 N N . GLU A 1 183 ? -25.207 -5.454 -11.941 1.00 89.94 183 GLU A N 1
ATOM 1472 C CA . GLU A 1 183 ? -25.370 -6.700 -12.704 1.00 89.94 183 GLU A CA 1
ATOM 1473 C C . GLU A 1 183 ? -24.345 -7.762 -12.271 1.00 89.94 183 GLU A C 1
ATOM 1475 O O . GLU A 1 183 ? -24.685 -8.916 -12.009 1.00 89.94 183 GLU A O 1
ATOM 1480 N N . ILE A 1 184 ? -23.083 -7.360 -12.118 1.00 86.44 184 ILE A N 1
ATOM 1481 C CA . ILE A 1 184 ? -21.998 -8.272 -11.752 1.00 86.44 184 ILE A CA 1
ATOM 1482 C C . ILE A 1 184 ? -22.092 -8.688 -10.280 1.00 86.44 184 ILE A C 1
ATOM 1484 O O . ILE A 1 184 ? -21.846 -9.849 -9.962 1.00 86.44 184 ILE A O 1
ATOM 1488 N N . ALA A 1 185 ? -22.509 -7.791 -9.387 1.00 91.06 185 ALA A N 1
ATOM 1489 C CA . ALA A 1 185 ? -22.795 -8.129 -7.997 1.00 91.06 185 ALA A CA 1
ATOM 1490 C C . ALA A 1 185 ? -23.915 -9.173 -7.909 1.00 91.06 185 ALA A C 1
ATOM 1492 O O . ALA A 1 185 ? -23.772 -10.165 -7.199 1.00 91.06 185 ALA A O 1
ATOM 1493 N N . TYR A 1 186 ? -24.985 -9.003 -8.691 1.00 93.19 186 TYR A N 1
ATOM 1494 C CA . TYR A 1 186 ? -26.133 -9.914 -8.710 1.00 93.19 186 TYR A CA 1
ATOM 1495 C C . TYR A 1 186 ? -25.802 -11.287 -9.309 1.00 93.19 186 TYR A C 1
ATOM 1497 O O . TYR A 1 186 ? -26.479 -12.262 -9.000 1.00 93.19 186 TYR A O 1
ATOM 1505 N N . SER A 1 187 ? -24.729 -11.402 -10.098 1.00 89.12 187 SER A N 1
ATOM 1506 C CA . SER A 1 187 ? -24.197 -12.709 -10.524 1.00 89.12 187 SER A CA 1
ATOM 1507 C C . SER A 1 187 ? -23.327 -13.406 -9.462 1.00 89.12 187 SER A C 1
ATOM 1509 O O . SER A 1 187 ? -22.792 -14.481 -9.721 1.00 89.12 187 SER A O 1
ATOM 1511 N N . GLY A 1 188 ? -23.197 -12.828 -8.260 1.00 87.62 188 GLY A N 1
ATOM 1512 C CA . GLY A 1 188 ? -22.502 -13.425 -7.114 1.00 87.62 188 GLY A CA 1
ATOM 1513 C C . GLY A 1 188 ? -21.024 -13.046 -6.995 1.00 87.62 188 GLY A C 1
ATOM 1514 O O . GLY A 1 188 ? -20.290 -13.630 -6.197 1.00 87.62 188 GLY A O 1
ATOM 1515 N N . ASN A 1 189 ? -20.541 -12.072 -7.771 1.00 86.88 189 ASN A N 1
ATOM 1516 C CA . ASN A 1 189 ? -19.151 -11.646 -7.669 1.00 86.88 189 ASN A CA 1
ATOM 1517 C C . ASN A 1 189 ? -18.912 -10.818 -6.393 1.00 86.88 189 ASN A C 1
ATOM 1519 O O . ASN A 1 189 ? -19.309 -9.656 -6.306 1.00 86.88 189 ASN A O 1
ATOM 1523 N N . ARG A 1 190 ? -18.187 -11.400 -5.429 1.00 88.62 190 ARG A N 1
ATOM 1524 C CA . ARG A 1 190 ? -17.876 -10.787 -4.124 1.00 88.62 190 ARG A CA 1
ATOM 1525 C C . ARG A 1 190 ? -17.275 -9.380 -4.228 1.00 88.62 190 ARG A C 1
ATOM 1527 O O . ARG A 1 190 ? -17.713 -8.472 -3.531 1.00 88.62 190 ARG A O 1
ATOM 1534 N N . THR A 1 191 ? -16.312 -9.166 -5.123 1.00 83.50 191 THR A N 1
ATOM 1535 C CA . THR A 1 191 ? -15.714 -7.839 -5.330 1.00 83.50 191 THR A CA 1
ATOM 1536 C C . THR A 1 191 ? -16.758 -6.820 -5.787 1.00 83.50 191 THR A C 1
ATOM 1538 O O . THR A 1 191 ? -16.826 -5.723 -5.237 1.00 83.50 191 THR A O 1
ATOM 1541 N N . ALA A 1 192 ? -17.597 -7.168 -6.763 1.00 86.75 192 ALA A N 1
ATOM 1542 C CA . ALA A 1 192 ? -18.646 -6.277 -7.245 1.00 86.75 192 ALA A CA 1
ATOM 1543 C C . ALA A 1 192 ? -19.704 -5.977 -6.173 1.00 86.75 192 ALA A C 1
ATOM 1545 O O . ALA A 1 192 ? -20.170 -4.844 -6.110 1.00 86.75 192 ALA A O 1
ATOM 1546 N N . ILE A 1 193 ? -20.026 -6.930 -5.290 1.00 91.62 193 ILE A N 1
ATOM 1547 C CA . ILE A 1 193 ? -20.916 -6.709 -4.135 1.00 91.62 193 ILE A CA 1
ATOM 1548 C C . ILE A 1 193 ? -20.371 -5.591 -3.234 1.00 91.62 193 ILE A C 1
ATOM 1550 O O . ILE A 1 193 ? -21.106 -4.674 -2.865 1.00 91.62 193 ILE A O 1
ATOM 1554 N N . PHE A 1 194 ? -19.070 -5.598 -2.936 1.00 87.25 194 PHE A N 1
ATOM 1555 C CA . PHE A 1 194 ? -18.444 -4.536 -2.141 1.00 87.25 194 PHE A CA 1
ATOM 1556 C C . PHE A 1 194 ? -18.465 -3.183 -2.840 1.00 87.25 194 PHE A C 1
ATOM 1558 O O . PHE A 1 194 ? -18.728 -2.163 -2.204 1.00 87.25 194 PHE A O 1
ATOM 1565 N N . HIS A 1 195 ? -18.246 -3.157 -4.153 1.00 85.12 195 HIS A N 1
ATOM 1566 C CA . HIS A 1 195 ? -18.382 -1.925 -4.925 1.00 85.12 195 HIS A CA 1
ATOM 1567 C C . HIS A 1 195 ? -19.824 -1.430 -4.993 1.00 85.12 195 HIS A C 1
ATOM 1569 O O . HIS A 1 195 ? -20.042 -0.224 -4.913 1.00 85.12 195 HIS A O 1
ATOM 1575 N N . LEU A 1 196 ? -20.805 -2.331 -5.078 1.00 90.25 196 LEU A N 1
ATOM 1576 C CA . LEU A 1 196 ? -22.217 -1.974 -5.020 1.00 90.25 196 LEU A CA 1
ATOM 1577 C C . LEU A 1 196 ? -22.540 -1.282 -3.688 1.00 90.25 196 LEU A C 1
ATOM 1579 O O . LEU A 1 196 ? -23.148 -0.212 -3.689 1.00 90.25 196 LEU A O 1
ATOM 1583 N N . ALA A 1 197 ? -22.046 -1.828 -2.571 1.00 90.19 197 ALA A N 1
ATOM 1584 C CA . ALA A 1 197 ? -22.209 -1.236 -1.245 1.00 90.19 197 ALA A CA 1
ATOM 1585 C C . ALA A 1 197 ? -21.638 0.194 -1.159 1.00 90.19 197 ALA A C 1
ATOM 1587 O O . ALA A 1 197 ? -22.280 1.074 -0.591 1.00 90.19 197 ALA A O 1
ATOM 1588 N N . ARG A 1 198 ? -20.494 0.484 -1.795 1.00 86.44 198 ARG A N 1
ATOM 1589 C CA . ARG A 1 198 ? -19.890 1.836 -1.795 1.00 86.44 198 ARG A CA 1
ATOM 1590 C C . ARG A 1 198 ? -20.779 2.922 -2.411 1.00 86.44 198 ARG A C 1
ATOM 1592 O O . ARG A 1 198 ? -20.593 4.092 -2.090 1.00 86.44 198 ARG A O 1
ATOM 1599 N N . PHE A 1 199 ? -21.748 2.571 -3.261 1.00 86.62 199 PHE A N 1
ATOM 1600 C CA . PHE A 1 199 ? -22.713 3.545 -3.786 1.00 86.62 199 PHE A CA 1
ATOM 1601 C C . PHE A 1 199 ? -23.779 3.961 -2.769 1.00 86.62 199 PHE A C 1
ATOM 1603 O O . PHE A 1 199 ? -24.452 4.966 -2.999 1.00 86.62 199 PHE A O 1
ATOM 1610 N N . GLN A 1 200 ? -23.944 3.197 -1.683 1.00 89.19 200 GLN A N 1
ATOM 1611 C CA . GLN A 1 200 ? -24.831 3.501 -0.557 1.00 89.19 200 GLN A CA 1
ATOM 1612 C C . GLN A 1 200 ? -26.280 3.804 -0.971 1.00 89.19 200 GLN A C 1
ATOM 1614 O O . GLN A 1 200 ? -26.933 4.694 -0.425 1.00 89.19 200 GLN A O 1
ATOM 1619 N N . LYS A 1 201 ? -26.797 3.086 -1.975 1.00 91.06 201 LYS A N 1
ATOM 1620 C CA . LYS A 1 201 ? -28.174 3.270 -2.441 1.00 91.06 201 LYS A CA 1
ATOM 1621 C C . LYS A 1 201 ? -29.125 2.382 -1.652 1.00 91.06 201 LYS A C 1
ATOM 1623 O O . LYS A 1 201 ? -28.972 1.166 -1.633 1.00 91.06 201 LYS A O 1
ATOM 1628 N N . GLU A 1 202 ? -30.155 2.986 -1.065 1.00 92.56 202 GLU A N 1
ATOM 1629 C CA . GLU A 1 202 ? -31.107 2.272 -0.202 1.00 92.56 202 GLU A CA 1
ATOM 1630 C C . GLU A 1 202 ? -31.809 1.097 -0.894 1.00 92.56 202 GLU A C 1
ATOM 1632 O O . GLU A 1 202 ? -32.042 0.067 -0.275 1.00 92.56 202 GLU A O 1
ATOM 1637 N N . HIS A 1 203 ? -32.096 1.199 -2.191 1.00 94.00 203 HIS A N 1
ATOM 1638 C CA . HIS A 1 203 ? -32.761 0.122 -2.927 1.00 94.00 203 HIS A CA 1
ATOM 1639 C C . HIS A 1 203 ? -31.878 -1.115 -3.173 1.00 94.00 203 HIS A C 1
ATOM 1641 O O . HIS A 1 203 ? -32.380 -2.116 -3.672 1.00 94.00 203 HIS A O 1
ATOM 1647 N N . ASP A 1 204 ? -30.580 -1.059 -2.860 1.00 95.12 204 ASP A N 1
ATOM 1648 C CA . ASP A 1 204 ? -29.703 -2.234 -2.877 1.00 95.12 204 ASP A CA 1
ATOM 1649 C C . ASP A 1 204 ? -29.639 -2.933 -1.511 1.00 95.12 204 ASP A C 1
ATOM 1651 O O . ASP A 1 204 ? -29.060 -4.012 -1.415 1.00 95.12 204 ASP A O 1
ATOM 1655 N N . LEU A 1 205 ? -30.228 -2.348 -0.457 1.00 94.00 205 LEU A N 1
ATOM 1656 C CA . LEU A 1 205 ? -30.140 -2.882 0.904 1.00 94.00 205 LEU A CA 1
ATOM 1657 C C . LEU A 1 205 ? -30.677 -4.305 1.000 1.00 94.00 205 LEU A C 1
ATOM 1659 O O . LEU A 1 205 ? -30.033 -5.129 1.634 1.00 94.00 205 LEU A O 1
ATOM 1663 N N . GLU A 1 206 ? -31.818 -4.595 0.372 1.00 95.06 206 GLU A N 1
ATOM 1664 C CA . GLU A 1 206 ? -32.424 -5.931 0.395 1.00 95.06 206 GLU A CA 1
ATOM 1665 C C . GLU A 1 206 ? -31.437 -6.991 -0.109 1.00 95.06 206 GLU A C 1
ATOM 1667 O O . GLU A 1 206 ? -31.085 -7.904 0.633 1.00 95.06 206 GLU A O 1
ATOM 1672 N N . PHE A 1 207 ? -30.875 -6.788 -1.304 1.00 96.56 207 PHE A N 1
ATOM 1673 C CA . PHE A 1 207 ? -29.851 -7.673 -1.860 1.00 96.56 207 PHE A CA 1
ATOM 1674 C C . PHE A 1 207 ? -28.608 -7.774 -0.962 1.00 96.56 207 PHE A C 1
ATOM 1676 O O . PHE A 1 207 ? -28.069 -8.863 -0.772 1.00 96.56 207 PHE A O 1
ATOM 1683 N N . LEU A 1 208 ? -28.136 -6.654 -0.402 1.00 95.44 208 LEU A N 1
ATOM 1684 C CA . LEU A 1 208 ? -26.954 -6.632 0.466 1.00 95.44 208 LEU A CA 1
ATOM 1685 C C . LEU A 1 208 ? -27.187 -7.363 1.802 1.00 95.44 208 LEU A C 1
ATOM 1687 O O . LEU A 1 208 ? -26.250 -7.961 2.327 1.00 95.44 208 LEU A O 1
ATOM 1691 N N . HIS A 1 209 ? -28.414 -7.364 2.334 1.00 93.00 209 HIS A N 1
ATOM 1692 C CA . HIS A 1 209 ? -28.797 -8.124 3.535 1.00 93.00 209 HIS A CA 1
ATOM 1693 C C . HIS A 1 209 ? -28.791 -9.635 3.316 1.00 93.00 209 HIS A C 1
ATOM 1695 O O . HIS A 1 209 ? -28.520 -10.395 4.244 1.00 93.00 209 HIS A O 1
ATOM 1701 N N . GLU A 1 210 ? -29.061 -10.085 2.093 1.00 93.88 210 GLU A N 1
ATOM 1702 C CA . GLU A 1 210 ? -29.018 -11.508 1.751 1.00 93.88 210 GLU A CA 1
ATOM 1703 C C . GLU A 1 210 ? -27.586 -12.065 1.749 1.00 93.88 210 GLU A C 1
ATOM 1705 O O . GLU A 1 210 ? -27.389 -13.267 1.935 1.00 93.88 210 GLU A O 1
ATOM 1710 N N . GLN A 1 211 ? -26.572 -11.201 1.622 1.00 93.56 211 GLN A N 1
ATOM 1711 C CA . GLN A 1 211 ? -25.157 -11.581 1.570 1.00 93.56 211 GLN A CA 1
ATOM 1712 C C . GLN A 1 211 ? -24.562 -11.822 2.968 1.00 93.56 211 GLN A C 1
ATOM 1714 O O . GLN A 1 211 ? -23.553 -11.216 3.323 1.00 93.56 211 GLN A O 1
ATOM 1719 N N . LYS A 1 212 ? -25.182 -12.697 3.773 1.00 86.19 212 LYS A N 1
ATOM 1720 C CA . LYS A 1 212 ? -24.903 -12.868 5.216 1.00 86.19 212 LYS A CA 1
ATOM 1721 C C . LYS A 1 212 ? -23.415 -12.930 5.576 1.00 86.19 212 LYS A C 1
ATOM 1723 O O . LYS A 1 212 ? -22.955 -12.146 6.398 1.00 86.19 212 LYS A O 1
ATOM 1728 N N . GLU A 1 213 ? -22.656 -13.793 4.906 1.00 84.31 213 GLU A N 1
ATOM 1729 C CA . GLU A 1 213 ? -21.217 -13.995 5.156 1.00 84.31 213 GLU A CA 1
ATOM 1730 C C . GLU A 1 213 ? -20.355 -12.767 4.816 1.00 84.31 213 GLU A C 1
ATOM 1732 O O . GLU A 1 213 ? -19.225 -12.635 5.280 1.00 84.31 213 GLU A O 1
ATOM 1737 N N . LEU A 1 214 ? -20.878 -11.862 3.988 1.00 88.50 214 LEU A N 1
ATOM 1738 C CA . LEU A 1 214 ? -20.185 -10.675 3.500 1.00 88.50 214 LEU A CA 1
ATOM 1739 C C . LEU A 1 214 ? -20.570 -9.407 4.271 1.00 88.50 214 LEU A C 1
ATOM 1741 O O . LEU A 1 214 ? -19.940 -8.368 4.072 1.00 88.50 214 LEU A O 1
ATOM 1745 N N . ILE A 1 215 ? -21.580 -9.469 5.148 1.00 87.81 215 ILE A N 1
ATOM 1746 C CA . ILE A 1 215 ? -22.110 -8.308 5.879 1.00 87.81 215 ILE A CA 1
ATOM 1747 C C . ILE A 1 215 ? -21.022 -7.517 6.617 1.00 87.81 215 ILE A C 1
ATOM 1749 O O . ILE A 1 215 ? -21.020 -6.292 6.473 1.00 87.81 215 ILE A O 1
ATOM 1753 N N . PRO A 1 216 ? -20.066 -8.138 7.338 1.00 80.56 216 PRO A N 1
ATOM 1754 C CA . PRO A 1 216 ? -19.008 -7.384 8.010 1.00 80.56 216 PRO A CA 1
ATOM 1755 C C . PRO A 1 216 ? -18.207 -6.475 7.060 1.00 80.56 216 PRO A C 1
ATOM 1757 O O . PRO A 1 216 ? -17.876 -5.347 7.415 1.00 80.56 216 PRO A O 1
ATOM 1760 N N . GLU A 1 217 ? -17.948 -6.927 5.830 1.00 80.19 217 GLU A N 1
ATOM 1761 C CA . GLU A 1 217 ? -17.222 -6.160 4.804 1.00 80.19 217 GLU A CA 1
ATOM 1762 C C . GLU A 1 217 ? -18.136 -5.171 4.065 1.00 80.19 217 GLU A C 1
ATOM 1764 O O . GLU A 1 217 ? -17.724 -4.059 3.737 1.00 80.19 217 GLU A O 1
ATOM 1769 N N . ILE A 1 218 ? -19.403 -5.530 3.843 1.00 88.12 218 ILE A N 1
ATOM 1770 C CA . ILE A 1 218 ? -20.404 -4.643 3.236 1.00 88.12 218 ILE A CA 1
ATOM 1771 C C . ILE A 1 218 ? -20.623 -3.400 4.101 1.00 88.12 218 ILE A C 1
ATOM 1773 O O . ILE A 1 218 ? -20.663 -2.292 3.569 1.00 88.12 218 ILE A O 1
ATOM 1777 N N . VAL A 1 219 ? -20.732 -3.554 5.424 1.00 84.56 219 VAL A N 1
ATOM 1778 C CA . VAL A 1 219 ? -21.026 -2.441 6.344 1.00 84.56 219 VAL A CA 1
ATOM 1779 C C . VAL A 1 219 ? -19.893 -1.417 6.383 1.00 84.56 219 VAL A C 1
ATOM 1781 O O . VAL A 1 219 ? -20.160 -0.225 6.525 1.00 84.56 219 VAL A O 1
ATOM 1784 N N . VAL A 1 220 ? -18.644 -1.847 6.176 1.00 77.62 220 VAL A N 1
ATOM 1785 C CA . VAL A 1 220 ? -17.498 -0.938 6.004 1.00 77.62 220 VAL A CA 1
ATOM 1786 C C . VAL A 1 220 ? -17.705 0.011 4.817 1.00 77.62 220 VAL A C 1
ATOM 1788 O O . VAL A 1 220 ? -17.257 1.155 4.835 1.00 77.62 220 VAL A O 1
ATOM 1791 N N . HIS A 1 221 ? -18.404 -0.435 3.777 1.00 82.31 221 HIS A N 1
ATOM 1792 C CA . HIS A 1 221 ? -18.676 0.367 2.587 1.00 82.31 221 HIS A CA 1
ATOM 1793 C C . HIS A 1 221 ? -20.043 1.062 2.613 1.00 82.31 221 HIS A C 1
ATOM 1795 O O . HIS A 1 221 ? -20.181 2.148 2.042 1.00 82.31 221 HIS A O 1
ATOM 1801 N N . PHE A 1 222 ? -21.025 0.487 3.312 1.00 87.38 222 PHE A N 1
ATOM 1802 C CA . PHE A 1 222 ? -22.358 1.047 3.507 1.00 87.38 222 PHE A CA 1
ATOM 1803 C C . PHE A 1 222 ? -22.815 0.928 4.972 1.00 87.38 222 PHE A C 1
ATOM 1805 O O . PHE A 1 222 ? -23.580 0.021 5.317 1.00 87.38 222 PHE A O 1
ATOM 1812 N N . PRO A 1 223 ? -22.392 1.850 5.854 1.00 83.12 223 PRO A N 1
ATOM 1813 C CA . PRO A 1 223 ? -22.775 1.822 7.260 1.00 83.12 223 PRO A CA 1
ATOM 1814 C C . PRO A 1 223 ? -24.226 2.259 7.453 1.00 83.12 223 PRO A C 1
ATOM 1816 O O . PRO A 1 223 ? -24.523 3.404 7.786 1.00 83.12 223 PRO A O 1
ATOM 1819 N N . HIS A 1 224 ? -25.150 1.329 7.240 1.00 87.50 224 HIS A N 1
ATOM 1820 C CA . HIS A 1 224 ? -26.579 1.565 7.378 1.00 87.50 224 HIS A CA 1
ATOM 1821 C C . HIS A 1 224 ? -27.132 0.938 8.665 1.00 87.50 224 HIS A C 1
ATOM 1823 O O . HIS A 1 224 ? -26.786 -0.183 9.041 1.00 87.50 224 HIS A O 1
ATOM 1829 N N . HIS A 1 225 ? -28.031 1.649 9.351 1.00 86.06 225 HIS A N 1
ATOM 1830 C CA . HIS A 1 225 ? -28.582 1.225 10.645 1.00 86.06 225 HIS A CA 1
ATOM 1831 C C . HIS A 1 225 ? -29.339 -0.113 10.584 1.00 86.06 225 HIS A C 1
ATOM 1833 O O . HIS A 1 225 ? -29.437 -0.799 11.599 1.00 86.06 225 HIS A O 1
ATOM 1839 N N . SER A 1 226 ? -29.834 -0.511 9.409 1.00 89.75 226 SER A N 1
ATOM 1840 C CA . SER A 1 226 ? -30.502 -1.803 9.214 1.00 89.75 226 SER A CA 1
ATOM 1841 C C . SER A 1 226 ? -29.593 -3.002 9.487 1.00 89.75 226 SER A C 1
ATOM 1843 O O . SER A 1 226 ? -30.091 -4.062 9.838 1.00 89.75 226 SER A O 1
ATOM 1845 N N . PHE A 1 227 ? -28.269 -2.865 9.346 1.00 88.81 227 PHE A N 1
ATOM 1846 C CA . PHE A 1 227 ? -27.333 -3.968 9.592 1.00 88.81 227 PHE A CA 1
ATOM 1847 C C . PHE A 1 227 ? -27.081 -4.229 11.086 1.00 88.81 227 PHE A C 1
ATOM 1849 O O . PHE A 1 227 ? -26.463 -5.230 11.435 1.00 88.81 227 PHE A O 1
ATOM 1856 N N . ARG A 1 228 ? -27.559 -3.358 11.990 1.00 83.12 228 ARG A N 1
ATOM 1857 C CA . ARG A 1 228 ? -27.256 -3.431 13.432 1.00 83.12 228 ARG A CA 1
ATOM 1858 C C . ARG A 1 228 ? -27.665 -4.748 14.078 1.00 83.12 228 ARG A C 1
ATOM 1860 O O . ARG A 1 228 ? -26.925 -5.254 14.913 1.00 83.12 228 ARG A O 1
ATOM 1867 N N . GLU A 1 229 ? -28.842 -5.273 13.756 1.00 83.62 229 GLU A N 1
ATOM 1868 C CA . GLU A 1 229 ? -29.321 -6.524 14.355 1.00 83.62 229 GLU A CA 1
ATOM 1869 C C . GLU A 1 229 ? -28.448 -7.706 13.930 1.00 83.62 229 GLU A C 1
ATOM 1871 O O . GLU A 1 229 ? -28.025 -8.497 14.768 1.00 83.62 229 GLU A O 1
ATOM 1876 N N . ILE A 1 230 ? -28.090 -7.758 12.647 1.00 85.44 230 ILE A N 1
ATOM 1877 C CA . ILE A 1 230 ? -27.233 -8.814 12.113 1.00 85.44 230 ILE A CA 1
ATOM 1878 C C . ILE A 1 230 ? -25.837 -8.727 12.734 1.00 85.44 230 ILE A C 1
ATOM 1880 O O . ILE A 1 230 ? -25.354 -9.714 13.275 1.00 85.44 230 ILE A O 1
ATOM 1884 N N . LEU A 1 231 ? -25.236 -7.534 12.774 1.00 81.31 231 LEU A N 1
ATOM 1885 C CA . LEU A 1 231 ? -23.935 -7.327 13.418 1.00 81.31 231 LEU A CA 1
ATOM 1886 C C . LEU A 1 231 ? -23.960 -7.669 14.915 1.00 81.31 231 LEU A C 1
ATOM 1888 O O . LEU A 1 231 ? -22.985 -8.203 15.426 1.00 81.31 231 LEU A O 1
ATOM 1892 N N . ASN A 1 232 ? -25.055 -7.385 15.630 1.00 78.50 232 ASN A N 1
ATOM 1893 C CA . ASN A 1 232 ? -25.201 -7.786 17.035 1.00 78.50 232 ASN A CA 1
ATOM 1894 C C . ASN A 1 232 ? -25.153 -9.307 17.202 1.00 78.50 232 ASN A C 1
ATOM 1896 O O . ASN A 1 232 ? -24.543 -9.791 18.153 1.00 78.50 232 ASN A O 1
ATOM 1900 N N . ASN A 1 233 ? -25.797 -10.044 16.297 1.00 81.38 233 ASN A N 1
ATOM 1901 C CA . ASN A 1 233 ? -25.788 -11.501 16.318 1.00 81.38 233 ASN A CA 1
ATOM 1902 C C . ASN A 1 233 ? -24.394 -12.043 15.974 1.00 81.38 233 ASN A C 1
ATOM 1904 O O . ASN A 1 233 ? -23.881 -12.872 16.720 1.00 81.38 233 ASN A O 1
ATOM 1908 N N . GLU A 1 234 ? -23.749 -11.509 14.933 1.00 79.44 234 GLU A N 1
ATOM 1909 C CA . GLU A 1 234 ? -22.387 -11.895 14.526 1.00 79.44 234 GLU A CA 1
ATOM 1910 C C . GLU A 1 234 ? -21.331 -11.574 15.604 1.00 79.44 234 GLU A C 1
ATOM 1912 O O . GLU A 1 234 ? -20.408 -12.339 15.860 1.00 79.44 234 GLU A 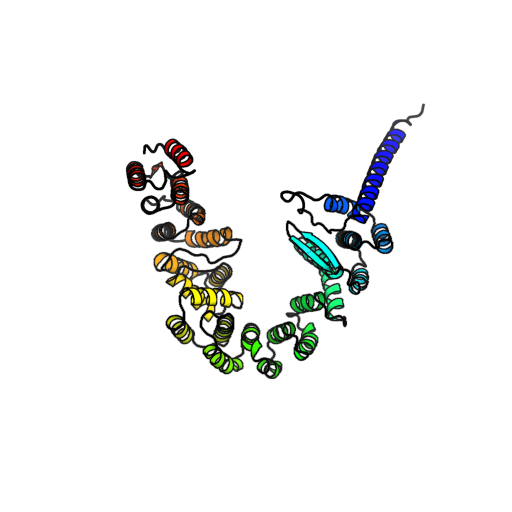O 1
ATOM 1917 N N . MET A 1 235 ? -21.481 -10.474 16.347 1.00 74.00 235 MET A N 1
ATOM 1918 C CA . MET A 1 235 ? -20.588 -10.165 17.477 1.00 74.00 235 MET A CA 1
ATOM 1919 C C . MET A 1 235 ? -20.685 -11.174 18.633 1.00 74.00 235 MET A C 1
ATOM 1921 O O . MET A 1 235 ? -19.883 -11.098 19.566 1.00 74.00 235 MET A O 1
ATOM 1925 N N . ASN A 1 236 ? -21.694 -12.048 18.641 1.00 75.19 236 ASN A N 1
ATOM 1926 C CA . ASN A 1 236 ? -21.835 -13.122 19.624 1.00 75.19 236 ASN A CA 1
ATOM 1927 C C . ASN A 1 236 ? -21.413 -14.489 19.063 1.00 75.19 236 ASN A C 1
ATOM 1929 O O . ASN A 1 236 ? -21.361 -15.445 19.832 1.00 75.19 236 ASN A O 1
ATOM 1933 N N . THR A 1 237 ? -21.156 -14.598 17.755 1.00 77.25 237 THR A N 1
ATOM 1934 C CA . THR A 1 237 ? -20.692 -15.836 17.113 1.00 77.25 237 THR A CA 1
ATOM 1935 C C . THR A 1 237 ? -19.172 -15.904 17.064 1.00 77.25 237 THR A C 1
ATOM 1937 O O . THR A 1 237 ? -18.620 -16.969 17.323 1.00 77.25 237 THR A O 1
ATOM 1940 N N . TYR A 1 238 ? -18.504 -14.787 16.764 1.00 71.81 238 TYR A N 1
ATOM 1941 C CA . TYR A 1 238 ? -17.046 -14.739 16.676 1.00 71.81 238 TYR A CA 1
ATOM 1942 C C . TYR A 1 238 ? -16.382 -14.603 18.046 1.00 71.81 238 TYR A C 1
ATOM 1944 O O . TYR A 1 238 ? -16.825 -13.826 18.899 1.00 71.81 238 TYR A O 1
ATOM 1952 N N . GLU A 1 239 ? -15.263 -15.301 18.227 1.00 76.00 239 GLU A N 1
ATOM 1953 C CA . GLU A 1 239 ? -14.395 -15.094 19.383 1.00 76.00 239 GLU A CA 1
ATOM 1954 C C . GLU A 1 239 ? -13.508 -13.860 19.184 1.00 76.00 239 GLU A C 1
ATOM 1956 O O . GLU A 1 239 ? -13.152 -13.464 18.068 1.00 76.00 239 GLU A O 1
ATOM 1961 N N . CYS A 1 240 ? -13.115 -13.230 20.292 1.00 70.50 240 CYS A N 1
ATOM 1962 C CA . CYS A 1 240 ? -12.235 -12.079 20.211 1.00 70.50 240 CYS A CA 1
ATOM 1963 C C . CYS A 1 240 ? -10.876 -12.451 19.592 1.00 70.50 240 CYS A C 1
ATOM 1965 O O . CYS A 1 240 ? -10.205 -13.383 20.030 1.00 70.50 240 CYS A O 1
ATOM 1967 N N . GLY A 1 241 ? -10.431 -11.678 18.599 1.00 64.38 241 GLY A N 1
ATOM 1968 C CA . GLY A 1 241 ? -9.168 -11.905 17.887 1.00 64.38 241 GLY A CA 1
ATOM 1969 C C . GLY A 1 241 ? -9.304 -12.676 16.574 1.00 64.38 241 GLY A C 1
ATOM 1970 O O . GLY A 1 241 ? -8.329 -12.746 15.829 1.00 64.38 241 GLY A O 1
ATOM 1971 N N . GLU A 1 242 ? -10.490 -13.194 16.253 1.00 72.25 242 GLU A N 1
ATOM 1972 C CA . GLU A 1 242 ? -10.785 -13.703 14.915 1.00 72.25 242 GLU A CA 1
ATOM 1973 C C . GLU A 1 242 ? -10.951 -12.553 13.910 1.00 72.25 242 GLU A C 1
ATOM 1975 O O . GLU A 1 242 ? -11.460 -11.478 14.232 1.00 72.25 242 GLU A O 1
ATOM 1980 N N . GLU A 1 243 ? -10.561 -12.779 12.653 1.00 66.94 243 GLU A N 1
ATOM 1981 C CA . GLU A 1 243 ? -10.652 -11.764 11.593 1.00 66.94 243 GLU A CA 1
ATOM 1982 C C . GLU A 1 243 ? -12.105 -11.294 11.357 1.00 66.94 243 GLU A C 1
ATOM 1984 O O . GLU A 1 243 ? -12.357 -10.113 11.095 1.00 66.94 243 GLU A O 1
ATOM 1989 N N . GLY A 1 244 ? -13.073 -12.210 11.511 1.00 68.19 244 GLY A N 1
ATOM 1990 C CA . GLY A 1 244 ? -14.508 -11.917 11.458 1.00 68.19 244 GLY A CA 1
ATOM 1991 C C . GLY A 1 244 ? -14.965 -10.972 12.571 1.00 68.19 244 GLY A C 1
ATOM 1992 O O . GLY A 1 244 ? -15.751 -10.057 12.313 1.00 68.19 244 GLY A O 1
ATOM 1993 N N . TYR A 1 245 ? -14.399 -11.103 13.776 1.00 74.00 245 TYR A N 1
ATOM 1994 C CA . TYR A 1 245 ? -14.673 -10.202 14.896 1.00 74.00 245 TYR A CA 1
ATOM 1995 C C . TYR A 1 245 ? -14.183 -8.781 14.590 1.00 74.00 245 TYR A C 1
ATOM 1997 O O . TYR A 1 245 ? -14.932 -7.827 14.792 1.00 74.00 245 TYR A O 1
ATOM 2005 N N . SER A 1 246 ? -12.972 -8.622 14.033 1.00 68.44 246 SER A N 1
ATOM 2006 C CA . SER A 1 246 ? -12.416 -7.312 13.637 1.00 68.44 246 SER A CA 1
ATOM 2007 C C . SER A 1 246 ? -13.341 -6.560 12.687 1.00 68.44 246 SER A C 1
ATOM 2009 O O . SER A 1 246 ? -13.671 -5.395 12.902 1.00 68.44 246 SER A O 1
ATOM 2011 N N . ARG A 1 247 ? -13.777 -7.241 11.623 1.00 70.38 247 ARG A N 1
ATOM 2012 C CA . ARG A 1 247 ? -14.629 -6.651 10.584 1.00 70.38 247 ARG A CA 1
ATOM 2013 C C . ARG A 1 247 ? -16.013 -6.312 11.129 1.00 70.38 247 ARG A C 1
ATOM 2015 O O . ARG A 1 247 ? -16.533 -5.228 10.868 1.00 70.38 247 ARG A O 1
ATOM 2022 N N . THR A 1 248 ? -16.585 -7.212 11.928 1.00 75.00 248 THR A N 1
ATOM 2023 C CA . THR A 1 248 ? -17.905 -7.013 12.537 1.00 75.00 248 THR A CA 1
ATOM 2024 C C . THR A 1 248 ? -17.873 -5.848 13.521 1.00 75.00 248 THR A C 1
ATOM 2026 O O . THR A 1 248 ? -18.753 -4.991 13.476 1.00 75.00 248 THR A O 1
ATOM 2029 N N . LEU A 1 249 ? -16.821 -5.745 14.337 1.00 74.38 249 LEU A N 1
ATOM 2030 C CA . LEU A 1 249 ? -16.580 -4.626 15.243 1.00 74.38 249 LEU A CA 1
ATOM 2031 C C . LEU A 1 249 ? -16.470 -3.296 14.485 1.00 74.38 249 LEU A C 1
ATOM 2033 O O . LEU A 1 249 ? -17.126 -2.325 14.869 1.00 74.38 249 LEU A O 1
ATOM 2037 N N . ALA A 1 250 ? -15.698 -3.251 13.394 1.00 70.06 250 ALA A N 1
ATOM 2038 C CA . ALA A 1 250 ? -15.583 -2.067 12.545 1.00 70.06 250 ALA A CA 1
ATOM 2039 C C . ALA A 1 250 ? -16.958 -1.624 12.013 1.00 70.06 250 ALA A C 1
ATOM 2041 O O . ALA A 1 250 ? -17.357 -0.473 12.202 1.00 70.06 250 ALA A O 1
ATOM 2042 N N . GLY A 1 251 ? -17.740 -2.547 11.444 1.00 71.62 251 GLY A N 1
ATOM 2043 C CA . GLY A 1 251 ? -19.098 -2.246 10.987 1.00 71.62 251 GLY A CA 1
ATOM 2044 C C . GLY A 1 251 ? -20.041 -1.819 12.123 1.00 71.62 251 GLY A C 1
ATOM 2045 O O . GLY A 1 251 ? -20.852 -0.898 11.982 1.00 71.62 251 GLY A O 1
ATOM 2046 N N . TYR A 1 252 ? -19.904 -2.439 13.293 1.00 74.19 252 TYR A N 1
ATOM 2047 C CA . TYR A 1 252 ? -20.695 -2.133 14.481 1.00 74.19 252 TYR A CA 1
ATOM 2048 C C . TYR A 1 252 ? -20.441 -0.710 15.005 1.00 74.19 252 TYR A C 1
ATOM 2050 O O . TYR A 1 252 ? -21.388 -0.011 15.379 1.00 74.19 252 TYR A O 1
ATOM 2058 N N . LEU A 1 253 ? -19.184 -0.251 14.965 1.00 70.62 253 LEU A N 1
ATOM 2059 C CA . LEU A 1 253 ? -18.783 1.123 15.287 1.00 70.62 253 LEU A CA 1
ATOM 2060 C C . LEU A 1 253 ? -19.368 2.130 14.290 1.00 70.62 253 LEU A C 1
ATOM 2062 O O . LEU A 1 253 ? -19.874 3.181 14.685 1.00 70.62 253 LEU A O 1
ATOM 2066 N N . MET A 1 254 ? -19.347 1.802 12.998 1.00 69.81 254 MET A N 1
ATOM 2067 C CA . MET A 1 254 ? -19.803 2.711 11.945 1.00 69.81 254 MET A CA 1
ATOM 2068 C C . MET A 1 254 ? -21.320 2.912 11.919 1.00 69.81 254 MET A C 1
ATOM 2070 O O . MET A 1 254 ? -21.796 3.964 11.500 1.00 69.81 254 MET A O 1
ATOM 2074 N N . THR A 1 255 ? -22.097 1.942 12.403 1.00 73.81 255 THR A N 1
ATOM 2075 C CA . THR A 1 255 ? -23.565 2.041 12.444 1.00 73.81 255 THR A CA 1
ATOM 2076 C C . THR A 1 255 ? -24.096 2.833 13.647 1.00 73.81 255 THR A C 1
ATOM 2078 O O . THR A 1 255 ? -25.313 2.910 13.828 1.00 73.81 255 THR A O 1
ATOM 2081 N N . GLY A 1 256 ? -23.232 3.479 14.444 1.00 64.12 256 GLY A N 1
ATOM 2082 C CA . GLY A 1 256 ? -23.619 4.471 15.457 1.00 64.12 256 GLY A CA 1
ATOM 2083 C C . GLY A 1 256 ? -24.061 3.905 16.811 1.00 64.12 256 GLY A C 1
ATOM 2084 O O . GLY A 1 256 ? -24.823 4.561 17.520 1.00 64.12 256 GLY A O 1
ATOM 2085 N N . ASN A 1 257 ? -23.622 2.696 17.171 1.00 64.62 257 ASN A N 1
ATOM 2086 C CA . ASN A 1 257 ? -23.820 2.151 18.518 1.00 64.62 257 ASN A CA 1
ATOM 2087 C C . ASN A 1 257 ? -22.883 2.825 19.544 1.00 64.62 257 ASN A C 1
ATOM 2089 O O . ASN A 1 257 ? -21.845 3.375 19.174 1.00 64.62 257 ASN A O 1
ATOM 2093 N N . SER A 1 258 ? -23.241 2.807 20.837 1.00 65.12 258 SER A N 1
ATOM 2094 C CA . SER A 1 258 ? -22.461 3.509 21.867 1.00 65.12 258 SER A CA 1
ATOM 2095 C C . SER A 1 258 ? -21.081 2.875 22.077 1.00 65.12 258 SER A C 1
ATOM 2097 O O . SER A 1 258 ? -20.951 1.686 22.374 1.00 65.12 258 SER A O 1
ATOM 2099 N N . PHE A 1 259 ? -20.047 3.706 21.953 1.00 63.88 259 PHE A N 1
ATOM 2100 C CA . PHE A 1 259 ? -18.645 3.352 22.178 1.00 63.88 259 PHE A CA 1
ATOM 2101 C C . PHE A 1 259 ? -18.412 2.696 23.553 1.00 63.88 259 PHE A C 1
ATOM 2103 O O . PHE A 1 259 ? -17.706 1.695 23.647 1.00 63.88 259 PHE A O 1
ATOM 2110 N N . ASP A 1 260 ? -19.091 3.175 24.598 1.00 66.44 260 ASP A N 1
ATOM 2111 C CA . ASP A 1 260 ? -18.934 2.676 25.973 1.00 66.44 260 ASP A CA 1
ATOM 2112 C C . ASP A 1 260 ? -19.303 1.196 26.126 1.00 66.44 260 ASP A C 1
ATOM 2114 O O . ASP A 1 260 ? -18.621 0.438 26.820 1.00 66.44 260 ASP A O 1
ATOM 2118 N N . ARG A 1 261 ? -20.362 0.750 25.437 1.00 68.75 261 ARG A N 1
ATOM 2119 C CA . ARG A 1 261 ? -20.780 -0.658 25.455 1.00 68.75 261 ARG A CA 1
ATOM 2120 C C . ARG A 1 261 ? -19.739 -1.545 24.770 1.00 68.75 261 ARG A C 1
ATOM 2122 O O . ARG A 1 261 ? -19.506 -2.667 25.210 1.00 68.75 261 ARG A O 1
ATOM 2129 N N . ILE A 1 262 ? -19.113 -1.028 23.716 1.00 70.38 262 ILE A N 1
ATOM 2130 C CA . ILE A 1 262 ? -18.101 -1.735 22.930 1.00 70.38 262 ILE A CA 1
ATOM 2131 C C . ILE A 1 262 ? -16.810 -1.875 23.731 1.00 70.38 262 ILE A C 1
ATOM 2133 O O . ILE A 1 262 ? -16.312 -2.985 23.872 1.00 70.38 262 ILE A O 1
ATOM 2137 N N . ILE A 1 263 ? -16.308 -0.785 24.318 1.00 68.31 263 ILE A N 1
ATOM 2138 C CA . ILE A 1 263 ? -15.112 -0.824 25.172 1.00 68.31 263 ILE A CA 1
ATOM 2139 C C . ILE A 1 263 ? -15.320 -1.752 26.361 1.00 68.31 263 ILE A C 1
ATOM 2141 O O . ILE A 1 263 ? -14.431 -2.537 26.682 1.00 68.31 263 ILE A O 1
ATOM 2145 N N . THR A 1 264 ? -16.495 -1.710 26.991 1.00 74.00 264 THR A N 1
ATOM 2146 C CA . THR A 1 264 ? -16.789 -2.593 28.126 1.00 74.00 264 THR A CA 1
ATOM 2147 C C . THR A 1 264 ? -16.704 -4.059 27.704 1.00 74.00 264 THR A C 1
ATOM 2149 O O . THR A 1 264 ? -16.032 -4.835 28.372 1.00 74.00 264 THR A O 1
ATOM 2152 N N . LYS A 1 265 ? -17.303 -4.423 26.559 1.00 72.75 265 LYS A N 1
ATOM 2153 C CA . LYS A 1 265 ? -17.252 -5.791 26.021 1.00 72.75 265 LYS A CA 1
ATOM 2154 C C . LYS A 1 265 ? -15.821 -6.206 25.662 1.00 72.75 265 LYS A C 1
ATOM 2156 O O . LYS A 1 265 ? -15.348 -7.236 26.134 1.00 72.75 265 LYS A O 1
ATOM 2161 N N . LEU A 1 266 ? -15.107 -5.372 24.902 1.00 73.56 266 LEU A N 1
ATOM 2162 C CA . LEU A 1 266 ? -13.722 -5.629 24.493 1.00 73.56 266 LEU A CA 1
ATOM 2163 C C . LEU A 1 266 ? -12.809 -5.829 25.704 1.00 73.56 266 LEU A C 1
ATOM 2165 O O . LEU A 1 266 ? -12.078 -6.805 25.770 1.00 73.56 266 LEU A O 1
ATOM 2169 N N . THR A 1 267 ? -12.876 -4.939 26.693 1.00 73.69 267 THR A N 1
ATOM 2170 C CA . THR A 1 267 ? -12.011 -5.021 27.881 1.00 73.69 267 THR A CA 1
ATOM 2171 C C . THR A 1 267 ? -12.353 -6.201 28.793 1.00 73.69 267 THR A C 1
ATOM 2173 O O . THR A 1 267 ? -11.480 -6.651 29.533 1.00 73.69 267 THR A O 1
ATOM 2176 N N . SER A 1 268 ? -13.583 -6.729 28.733 1.00 78.06 268 SER A N 1
ATOM 2177 C CA . SER A 1 268 ? -13.982 -7.932 29.474 1.00 78.06 268 SER A CA 1
ATOM 2178 C C . SER A 1 268 ? -13.684 -9.255 28.762 1.00 78.06 268 SER A C 1
ATOM 2180 O O . SER A 1 268 ? -13.487 -10.260 29.439 1.00 78.06 268 SER A O 1
ATOM 2182 N N . GLU A 1 269 ? -13.670 -9.278 27.426 1.00 76.56 269 GLU A N 1
ATOM 2183 C CA . GLU A 1 269 ? -13.607 -10.518 26.629 1.00 76.56 269 GLU A CA 1
ATOM 2184 C C . GLU A 1 269 ? -12.278 -10.703 25.883 1.00 76.56 269 GLU A C 1
ATOM 2186 O O . GLU A 1 269 ? -11.955 -11.810 25.458 1.00 76.56 269 GLU A O 1
ATOM 2191 N N . CYS A 1 270 ? -11.495 -9.638 25.722 1.00 74.00 270 CYS A N 1
ATOM 2192 C CA . CYS A 1 270 ? -10.291 -9.635 24.905 1.00 74.00 270 CYS A CA 1
ATOM 2193 C C . CYS A 1 270 ? -9.034 -9.359 25.730 1.00 74.00 270 CYS A C 1
ATOM 2195 O O . CYS A 1 270 ? -8.999 -8.495 26.606 1.00 74.00 270 CYS A O 1
ATOM 2197 N N . THR A 1 271 ? -7.940 -10.025 25.374 1.00 77.94 271 THR A N 1
ATOM 2198 C CA . THR A 1 271 ? -6.599 -9.619 25.809 1.00 77.94 271 THR A CA 1
ATOM 2199 C C . THR A 1 271 ? -6.183 -8.311 25.132 1.00 77.94 271 THR A C 1
ATOM 2201 O O . THR A 1 271 ? -6.661 -7.985 24.044 1.00 77.94 271 THR A O 1
ATOM 2204 N N . HIS A 1 272 ? -5.220 -7.584 25.715 1.00 70.69 272 HIS A N 1
ATOM 2205 C CA . HIS A 1 272 ? -4.716 -6.348 25.096 1.00 70.69 272 HIS A CA 1
ATOM 2206 C C . HIS A 1 272 ? -4.168 -6.580 23.675 1.00 70.69 272 HIS A C 1
ATOM 2208 O O . HIS A 1 272 ? -4.351 -5.731 22.814 1.00 70.69 272 HIS A O 1
ATOM 2214 N N . ILE A 1 273 ? -3.555 -7.743 23.404 1.00 71.00 273 ILE A N 1
ATOM 2215 C CA . ILE A 1 273 ? -3.009 -8.088 22.081 1.00 71.00 273 ILE A CA 1
ATOM 2216 C C . ILE A 1 273 ? -4.140 -8.241 21.060 1.00 71.00 273 ILE A C 1
ATOM 2218 O O . ILE A 1 273 ? -4.028 -7.767 19.930 1.00 71.00 273 ILE A O 1
ATOM 2222 N N . GLN A 1 274 ? -5.239 -8.890 21.455 1.00 72.38 274 GLN A N 1
ATOM 2223 C CA . GLN A 1 274 ? -6.417 -9.024 20.600 1.00 72.38 274 GLN A CA 1
ATOM 2224 C C . GLN A 1 274 ? -7.051 -7.656 20.352 1.00 72.38 274 GLN A C 1
ATOM 2226 O O . GLN A 1 274 ? -7.304 -7.325 19.200 1.00 72.38 274 GLN A O 1
ATOM 2231 N N . ILE A 1 275 ? -7.218 -6.832 21.394 1.00 69.69 275 ILE A N 1
ATOM 2232 C CA . ILE A 1 275 ? -7.708 -5.451 21.266 1.00 69.69 275 ILE A CA 1
ATOM 2233 C C . ILE A 1 275 ? -6.812 -4.662 20.304 1.00 69.69 275 ILE A C 1
ATOM 2235 O O . ILE A 1 275 ? -7.307 -4.076 19.350 1.00 69.69 275 ILE A O 1
ATOM 2239 N N . ARG A 1 276 ? -5.490 -4.711 20.462 1.00 69.69 276 ARG A N 1
ATOM 2240 C CA . ARG A 1 276 ? -4.539 -4.060 19.555 1.00 69.69 276 ARG A CA 1
ATOM 2241 C C . ARG A 1 276 ? -4.734 -4.483 18.098 1.00 69.69 276 ARG A C 1
ATOM 2243 O O . ARG A 1 276 ? -4.928 -3.629 17.236 1.00 69.69 276 ARG A O 1
ATOM 2250 N N . ASN A 1 277 ? -4.699 -5.785 17.813 1.00 67.00 277 ASN A N 1
ATOM 2251 C CA . ASN A 1 277 ? -4.791 -6.304 16.444 1.00 67.00 277 ASN A CA 1
ATOM 2252 C C . ASN A 1 277 ? -6.157 -5.997 15.802 1.00 67.00 277 ASN A C 1
ATOM 2254 O O . ASN A 1 277 ? -6.226 -5.650 14.619 1.00 67.00 277 ASN A O 1
ATOM 2258 N N . LEU A 1 278 ? -7.232 -6.077 16.594 1.00 65.88 278 LEU A N 1
ATOM 2259 C CA . LEU A 1 278 ? -8.585 -5.683 16.202 1.00 65.88 278 LEU A CA 1
ATOM 2260 C C . LEU A 1 278 ? -8.642 -4.215 15.784 1.00 65.88 278 LEU A C 1
ATOM 2262 O O . LEU A 1 278 ? -9.287 -3.870 14.793 1.00 65.88 278 LEU A O 1
ATOM 2266 N N . LEU A 1 279 ? -7.962 -3.353 16.536 1.00 65.38 279 LEU A N 1
ATOM 2267 C CA . LEU A 1 279 ? -8.013 -1.910 16.359 1.00 65.38 279 LEU A CA 1
ATOM 2268 C C . LEU A 1 279 ? -7.166 -1.420 15.191 1.00 65.38 279 LEU A C 1
ATOM 2270 O O . LEU A 1 279 ? -7.650 -0.581 14.437 1.00 65.38 279 LEU A O 1
ATOM 2274 N N . ILE A 1 280 ? -5.988 -2.006 14.971 1.00 62.56 280 ILE A N 1
ATOM 2275 C CA . ILE A 1 280 ? -5.193 -1.773 13.754 1.00 62.56 280 ILE A CA 1
ATOM 2276 C C . ILE A 1 280 ? -6.010 -2.172 12.526 1.00 62.56 280 ILE A C 1
ATOM 2278 O O . ILE A 1 280 ? -6.214 -1.375 11.615 1.00 62.56 280 ILE A O 1
ATOM 2282 N N . SER A 1 281 ? -6.577 -3.381 12.545 1.00 61.28 281 SER A N 1
ATOM 2283 C CA . SER A 1 281 ? -7.374 -3.881 11.425 1.00 61.28 281 SER A CA 1
ATOM 2284 C C . SER A 1 281 ? -8.603 -3.003 11.169 1.00 61.28 281 SER A C 1
ATOM 2286 O O . SER A 1 281 ? -8.905 -2.707 10.023 1.00 61.28 281 SER A O 1
ATOM 2288 N N . SER A 1 282 ? -9.297 -2.541 12.216 1.00 62.53 282 SER A N 1
ATOM 2289 C CA . SER A 1 282 ? -10.496 -1.694 12.086 1.00 62.53 282 SER A CA 1
ATOM 2290 C C . SER A 1 282 ? -10.181 -0.278 11.588 1.00 62.53 282 SER A C 1
ATOM 2292 O O . SER A 1 282 ? -10.942 0.269 10.787 1.00 62.53 282 SER A O 1
ATOM 2294 N N . ALA A 1 283 ? -9.060 0.306 12.028 1.00 60.25 283 ALA A N 1
ATOM 2295 C CA . ALA A 1 283 ? -8.605 1.629 11.603 1.00 60.25 283 ALA A CA 1
ATOM 2296 C C . ALA A 1 283 ? -8.221 1.673 10.113 1.00 60.25 283 ALA A C 1
ATOM 2298 O O . ALA A 1 283 ? -8.437 2.693 9.462 1.00 60.25 283 ALA A O 1
ATOM 2299 N N . MET A 1 284 ? -7.751 0.556 9.539 1.00 58.78 284 MET A N 1
ATOM 2300 C CA . MET A 1 284 ? -7.506 0.441 8.092 1.00 58.78 284 MET A CA 1
ATOM 2301 C C . MET A 1 284 ? -8.779 0.593 7.245 1.00 58.78 284 MET A C 1
ATOM 2303 O O . MET A 1 284 ? -8.699 0.962 6.074 1.00 58.78 284 MET A O 1
ATOM 2307 N N . TYR A 1 285 ? -9.949 0.289 7.813 1.00 59.34 285 TYR A N 1
ATOM 2308 C CA . TYR A 1 285 ? -11.210 0.270 7.077 1.00 59.34 285 TYR A CA 1
ATOM 2309 C C . TYR A 1 285 ? -11.955 1.599 7.143 1.00 59.34 285 TYR A C 1
ATOM 2311 O O . TYR A 1 285 ? -12.463 2.044 6.116 1.00 59.34 285 TYR A O 1
ATOM 2319 N N . THR A 1 286 ? -12.015 2.246 8.314 1.00 61.00 286 THR A N 1
ATOM 2320 C CA . THR A 1 286 ? -12.563 3.602 8.447 1.00 61.00 286 THR A CA 1
ATOM 2321 C C . THR A 1 286 ? -12.008 4.350 9.639 1.00 61.00 286 THR A C 1
ATOM 2323 O O . THR A 1 286 ? -11.739 3.777 10.690 1.00 61.00 286 THR A O 1
ATOM 2326 N N . PHE A 1 287 ? -11.998 5.671 9.515 1.00 58.94 287 PHE A N 1
ATOM 2327 C CA . PHE A 1 287 ? -11.778 6.552 10.638 1.00 58.94 287 PHE A CA 1
ATOM 2328 C C . PHE A 1 287 ? -13.051 7.330 10.985 1.00 58.94 287 PHE A C 1
ATOM 2330 O O . PHE A 1 287 ? -13.378 8.363 10.398 1.00 58.94 287 PHE A O 1
ATOM 2337 N N . SER A 1 288 ? -13.819 6.779 11.917 1.00 62.34 288 SER A N 1
ATOM 2338 C CA . SER A 1 288 ? -15.042 7.375 12.457 1.00 62.34 288 SER A CA 1
ATOM 2339 C C . SER A 1 288 ? -14.814 7.883 13.887 1.00 62.34 288 SER A C 1
ATOM 2341 O O . SER A 1 288 ? -13.828 7.528 14.528 1.00 62.34 288 SER A O 1
ATOM 2343 N N . LYS A 1 289 ? -15.735 8.691 14.439 1.00 63.78 289 LYS A N 1
ATOM 2344 C CA . LYS A 1 289 ? -15.633 9.174 15.835 1.00 63.78 289 LYS A CA 1
ATOM 2345 C C . LYS A 1 289 ? -15.391 8.046 16.857 1.00 63.78 289 LYS A C 1
ATOM 2347 O O . LYS A 1 289 ? -14.520 8.224 17.706 1.00 63.78 289 LYS A O 1
ATOM 2352 N N . PRO A 1 290 ? -16.097 6.899 16.792 1.00 63.44 290 PRO A N 1
ATOM 2353 C CA . PRO A 1 290 ? -15.800 5.765 17.661 1.00 63.44 290 PRO A CA 1
ATOM 2354 C C . PRO A 1 290 ? -14.390 5.204 17.451 1.00 63.44 290 PRO A C 1
ATOM 2356 O O . PRO A 1 290 ? -13.720 4.907 18.429 1.00 63.44 290 PRO A O 1
ATOM 2359 N N . VAL A 1 291 ? -13.905 5.126 16.208 1.00 68.06 291 VAL A N 1
ATOM 2360 C CA . VAL A 1 291 ? -12.533 4.677 15.908 1.00 68.06 291 VAL A CA 1
ATOM 2361 C C . VAL A 1 291 ? -11.493 5.639 16.486 1.00 68.06 291 VAL A C 1
ATOM 2363 O O . VAL A 1 291 ? -10.523 5.180 17.076 1.00 68.06 291 VAL A O 1
ATOM 2366 N N . ASN A 1 292 ? -11.720 6.954 16.439 1.00 72.44 292 ASN A N 1
ATOM 2367 C CA . ASN A 1 292 ? -10.815 7.932 17.060 1.00 72.44 292 ASN A CA 1
ATOM 2368 C C . ASN A 1 292 ? -10.699 7.712 18.568 1.00 72.44 292 ASN A C 1
ATOM 2370 O O . ASN A 1 292 ? -9.597 7.700 19.107 1.00 72.44 292 ASN A O 1
ATOM 2374 N N . ALA A 1 293 ? -11.826 7.465 19.237 1.00 73.38 293 ALA A N 1
ATOM 2375 C CA . ALA A 1 293 ? -11.829 7.144 20.658 1.00 73.38 293 ALA A CA 1
ATOM 2376 C C . ALA A 1 293 ? -11.109 5.811 20.958 1.00 73.38 293 ALA A C 1
ATOM 2378 O O . ALA A 1 293 ? -10.488 5.688 22.013 1.00 73.38 293 ALA A O 1
ATOM 2379 N N . LEU A 1 294 ? -11.120 4.841 20.031 1.00 71.75 294 LEU A N 1
ATOM 2380 C CA . LEU A 1 294 ? -10.342 3.598 20.159 1.00 71.75 294 LEU A CA 1
ATOM 2381 C C . LEU A 1 294 ? -8.840 3.829 19.985 1.00 71.75 294 LEU A C 1
ATOM 2383 O O . LEU A 1 294 ? -8.057 3.308 20.775 1.00 71.75 294 LEU A O 1
ATOM 2387 N N . ILE A 1 295 ? -8.438 4.608 18.978 1.00 75.56 295 ILE A N 1
ATOM 2388 C CA . ILE A 1 295 ? -7.030 4.957 18.754 1.00 75.56 295 ILE A CA 1
ATOM 2389 C C . ILE A 1 295 ? -6.493 5.697 19.986 1.00 75.56 295 ILE A C 1
ATOM 2391 O O . ILE A 1 295 ? -5.436 5.348 20.507 1.00 75.56 295 ILE A O 1
ATOM 2395 N N . GLU A 1 296 ? -7.254 6.662 20.513 1.00 79.94 296 GLU A N 1
ATOM 2396 C CA . GLU A 1 296 ? -6.911 7.351 21.759 1.00 79.94 296 GLU A CA 1
ATOM 2397 C C . GLU A 1 296 ? -6.835 6.390 22.949 1.00 79.94 296 GLU A C 1
ATOM 2399 O O . GLU A 1 296 ? -5.896 6.476 23.735 1.00 79.94 296 GLU A O 1
ATOM 2404 N N . TYR A 1 297 ? -7.782 5.458 23.090 1.00 78.75 297 TYR A N 1
ATOM 2405 C CA . TYR A 1 297 ? -7.756 4.463 24.161 1.00 78.75 297 TYR A CA 1
ATOM 2406 C C . TYR A 1 297 ? -6.481 3.611 24.110 1.00 78.75 297 TYR A C 1
ATOM 2408 O O . TYR A 1 297 ? -5.807 3.471 25.133 1.00 78.75 297 TYR A O 1
ATOM 2416 N N . ASN A 1 298 ? -6.114 3.091 22.937 1.00 75.94 298 ASN A N 1
ATOM 2417 C CA . ASN A 1 298 ? -4.887 2.312 22.769 1.00 75.94 298 ASN A CA 1
ATOM 2418 C C . ASN A 1 298 ? -3.640 3.124 23.083 1.00 75.94 298 ASN A C 1
ATOM 2420 O O . ASN A 1 298 ? -2.769 2.670 23.823 1.00 75.94 298 ASN A O 1
ATOM 2424 N N . TRP A 1 299 ? -3.580 4.349 22.574 1.00 79.69 299 TRP A N 1
ATOM 2425 C CA . TRP A 1 299 ? -2.460 5.233 22.829 1.00 79.69 299 TRP A CA 1
ATOM 2426 C C . TRP A 1 299 ? -2.298 5.534 24.325 1.00 79.69 299 TRP A C 1
ATOM 2428 O O . TRP A 1 299 ? -1.217 5.357 24.889 1.00 79.69 299 TRP A O 1
ATOM 2438 N N . ARG A 1 300 ? -3.389 5.920 24.995 1.00 80.69 300 ARG A N 1
ATOM 2439 C CA . ARG A 1 300 ? -3.390 6.312 26.411 1.00 80.69 300 ARG A CA 1
ATOM 2440 C C . ARG A 1 300 ? -3.138 5.149 27.365 1.00 80.69 300 ARG A C 1
ATOM 2442 O O . ARG A 1 300 ? -2.589 5.367 28.437 1.00 80.69 300 ARG A O 1
ATOM 2449 N N . ASN A 1 301 ? -3.526 3.926 27.003 1.00 75.88 301 ASN A N 1
ATOM 2450 C CA . ASN A 1 301 ? -3.388 2.766 27.888 1.00 75.88 301 ASN A CA 1
ATOM 2451 C C . ASN A 1 301 ? -2.164 1.902 27.570 1.00 75.88 301 ASN A C 1
ATOM 2453 O O . ASN A 1 301 ? -1.589 1.332 28.499 1.00 75.88 301 ASN A O 1
ATOM 2457 N N . TYR A 1 302 ? -1.753 1.828 26.302 1.00 73.75 302 TYR A N 1
ATOM 2458 C CA . TYR A 1 302 ? -0.762 0.861 25.812 1.00 73.75 302 TYR A CA 1
ATOM 2459 C C . TYR A 1 302 ? 0.379 1.472 24.984 1.00 73.75 302 TYR A C 1
ATOM 2461 O O . TYR A 1 302 ? 1.278 0.740 24.593 1.00 73.75 302 TYR A O 1
ATOM 2469 N N . ARG A 1 303 ? 0.379 2.791 24.720 1.00 74.12 303 ARG A N 1
ATOM 2470 C CA . ARG A 1 303 ? 1.388 3.476 23.877 1.00 74.12 303 ARG A CA 1
ATOM 2471 C C . ARG A 1 303 ? 1.513 2.903 22.464 1.00 74.12 303 ARG A C 1
ATOM 2473 O O . ARG A 1 303 ? 2.595 2.903 21.875 1.00 74.12 303 ARG A O 1
ATOM 2480 N N . GLU A 1 304 ? 0.388 2.443 21.928 1.00 73.06 304 GLU A N 1
ATOM 2481 C CA . GLU A 1 304 ? 0.302 1.813 20.615 1.00 73.06 304 GLU A CA 1
ATOM 2482 C C . GLU A 1 304 ? -0.553 2.643 19.655 1.00 73.06 304 GLU A C 1
ATOM 2484 O O . GLU A 1 304 ? -1.723 2.920 19.928 1.00 73.06 304 GLU A O 1
ATOM 2489 N N . ILE A 1 305 ? 0.041 3.043 18.527 1.00 74.19 305 ILE A N 1
ATOM 2490 C CA . ILE A 1 305 ? -0.630 3.743 17.424 1.00 74.19 305 ILE A CA 1
ATOM 2491 C C . ILE A 1 305 ? 0.097 3.463 16.100 1.00 74.19 305 ILE A C 1
ATOM 2493 O O . ILE A 1 305 ? 1.328 3.384 16.078 1.00 74.19 305 ILE A O 1
ATOM 2497 N N . ASP A 1 306 ? -0.653 3.295 15.011 1.00 68.31 306 ASP A N 1
ATOM 2498 C CA . ASP A 1 306 ? -0.122 3.125 13.655 1.00 68.31 306 ASP A CA 1
ATOM 2499 C C . ASP A 1 306 ? -0.074 4.461 12.884 1.00 68.31 306 ASP A C 1
ATOM 2501 O O . ASP A 1 306 ? -0.566 5.500 13.338 1.00 68.31 306 ASP A O 1
ATOM 2505 N N . ASP A 1 307 ? 0.551 4.456 11.703 1.00 67.62 307 ASP A N 1
ATOM 2506 C CA . ASP A 1 307 ? 0.728 5.668 10.890 1.00 67.62 307 ASP A CA 1
ATOM 2507 C C . ASP A 1 307 ? -0.607 6.270 10.439 1.00 67.62 307 ASP A C 1
ATOM 2509 O O . ASP A 1 307 ? -0.833 7.481 10.536 1.00 67.62 307 ASP A O 1
ATOM 2513 N N . ALA A 1 308 ? -1.519 5.410 9.998 1.00 66.62 308 ALA A N 1
ATOM 2514 C CA . ALA A 1 308 ? -2.814 5.824 9.499 1.00 66.62 308 ALA A CA 1
ATOM 2515 C C . ALA A 1 308 ? -3.665 6.439 10.632 1.00 66.62 308 ALA A C 1
ATOM 2517 O O . ALA A 1 308 ? -4.233 7.523 10.463 1.00 66.62 308 ALA A O 1
ATOM 2518 N N . GLY A 1 309 ? -3.674 5.816 11.816 1.00 73.25 309 GLY A N 1
ATOM 2519 C CA . GLY A 1 309 ? -4.334 6.316 13.019 1.00 73.25 309 GLY A CA 1
ATOM 2520 C C . GLY A 1 309 ? -3.755 7.630 13.526 1.00 73.25 309 GLY A C 1
ATOM 2521 O O . GLY A 1 309 ? -4.518 8.541 13.854 1.00 73.25 309 GLY A O 1
ATOM 2522 N N . PHE A 1 310 ? -2.429 7.789 13.522 1.00 76.44 310 PHE A N 1
ATOM 2523 C CA . PHE A 1 310 ? -1.792 9.053 13.894 1.00 76.44 310 PHE A CA 1
ATOM 2524 C C . PHE A 1 310 ? -2.161 10.189 12.935 1.00 76.44 310 PHE A C 1
ATOM 2526 O O . PHE A 1 310 ? -2.609 11.249 13.381 1.00 76.44 310 PHE A O 1
ATOM 2533 N N . ARG A 1 311 ? -2.025 9.973 11.617 1.00 73.94 311 ARG A N 1
ATOM 2534 C CA . ARG A 1 311 ? -2.381 10.984 10.605 1.00 73.94 311 ARG A CA 1
ATOM 2535 C C . ARG A 1 311 ? -3.842 11.392 10.725 1.00 73.94 311 ARG A C 1
ATOM 2537 O O . ARG A 1 311 ? -4.149 12.582 10.644 1.00 73.94 311 ARG A O 1
ATOM 2544 N N . HIS A 1 312 ? -4.728 10.426 10.954 1.00 72.75 312 HIS A N 1
ATOM 2545 C CA . HIS A 1 312 ? -6.144 10.711 11.107 1.00 72.75 312 HIS A CA 1
ATOM 2546 C C . HIS A 1 312 ? -6.471 11.458 12.407 1.00 72.75 312 HIS A C 1
ATOM 2548 O O . HIS A 1 312 ? -7.253 12.415 12.386 1.00 72.75 312 HIS A O 1
ATOM 2554 N N . LEU A 1 313 ? -5.888 11.060 13.544 1.00 73.00 313 LEU A N 1
ATOM 2555 C CA . LEU A 1 313 ? -6.065 11.796 14.796 1.00 73.00 313 LEU A CA 1
ATOM 2556 C C . LEU A 1 313 ? -5.579 13.237 14.641 1.00 73.00 313 LEU A C 1
ATOM 2558 O O . LEU A 1 313 ? -6.316 14.162 14.981 1.00 73.00 313 LEU A O 1
ATOM 2562 N N . LYS A 1 314 ? -4.400 13.439 14.045 1.00 75.56 314 LYS A N 1
ATOM 2563 C CA . LYS A 1 314 ? -3.869 14.773 13.758 1.00 75.56 314 LYS A CA 1
ATOM 2564 C C . LYS A 1 314 ? -4.819 15.588 12.879 1.00 75.56 314 LYS A C 1
ATOM 2566 O O . LYS A 1 314 ? -5.144 16.714 13.234 1.00 75.56 314 LYS A O 1
ATOM 2571 N N . SER A 1 315 ? -5.344 15.029 11.785 1.00 75.88 315 SER A N 1
ATOM 2572 C CA . SER A 1 315 ? -6.237 15.779 10.889 1.00 75.88 315 SER A CA 1
ATOM 2573 C C . SER A 1 315 ? -7.560 16.199 11.540 1.00 75.88 315 SER A C 1
ATOM 2575 O O . SER A 1 315 ? -8.120 17.227 11.171 1.00 75.88 315 SER A O 1
ATOM 2577 N N . ASN A 1 316 ? -8.080 15.418 12.493 1.00 71.12 316 ASN A N 1
ATOM 2578 C CA . ASN A 1 316 ? -9.386 15.682 13.117 1.00 71.12 316 ASN A CA 1
ATOM 2579 C C . ASN A 1 316 ? -9.296 16.452 14.429 1.00 71.12 316 ASN A C 1
ATOM 2581 O O . ASN A 1 316 ? -10.240 17.147 14.803 1.00 71.12 316 ASN A O 1
ATOM 2585 N N . LYS A 1 317 ? -8.181 16.302 15.137 1.00 73.06 317 LYS A N 1
ATOM 2586 C CA . LYS A 1 317 ? -7.960 16.839 16.474 1.00 73.06 317 LYS A CA 1
ATOM 2587 C C . LYS A 1 317 ? -6.677 17.653 16.548 1.00 73.06 317 LYS A C 1
ATOM 2589 O O . LYS A 1 317 ? -6.047 17.686 17.591 1.00 73.06 317 LYS A O 1
ATOM 2594 N N . ASP A 1 318 ? -6.309 18.353 15.480 1.00 76.62 318 ASP A N 1
ATOM 2595 C CA . ASP A 1 318 ? -5.049 19.107 15.370 1.00 76.62 318 ASP A CA 1
ATOM 2596 C C . ASP A 1 318 ? -4.754 20.011 16.586 1.00 76.62 318 ASP A C 1
ATOM 2598 O O . ASP A 1 318 ? -3.615 20.150 17.015 1.00 76.62 318 ASP A O 1
ATOM 2602 N N . LYS A 1 319 ? -5.797 20.564 17.223 1.00 76.25 319 LYS A N 1
ATOM 2603 C CA . LYS A 1 319 ? -5.663 21.382 18.442 1.00 76.25 319 LYS A CA 1
ATOM 2604 C C . LYS A 1 319 ? -5.485 20.582 19.739 1.00 76.25 319 LYS A C 1
ATOM 2606 O O . LYS A 1 319 ? -4.859 21.083 20.662 1.00 76.25 319 LYS A O 1
ATOM 2611 N N . GLU A 1 320 ? -6.047 19.378 19.819 1.00 82.38 320 GLU A N 1
ATOM 2612 C CA . GLU A 1 320 ? -6.007 18.492 20.998 1.00 82.38 320 GLU A CA 1
ATOM 2613 C C . GLU A 1 320 ? -4.910 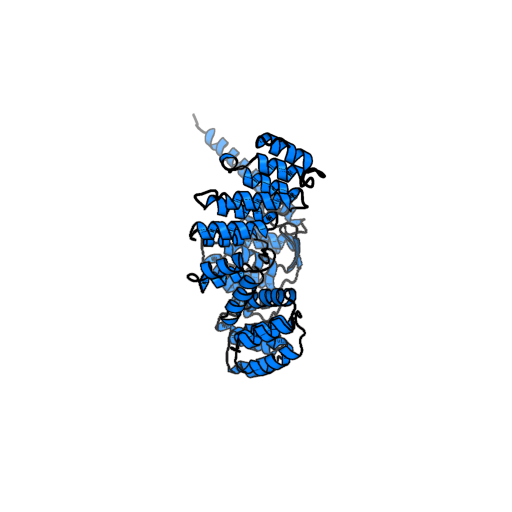17.422 20.877 1.00 82.38 320 GLU A C 1
ATOM 2615 O O . GLU A 1 320 ? -4.601 16.734 21.850 1.00 82.38 320 GLU A O 1
ATOM 2620 N N . ILE A 1 321 ? -4.317 17.254 19.687 1.00 78.56 321 ILE A N 1
ATOM 2621 C CA . ILE A 1 321 ? -3.409 16.148 19.387 1.00 78.56 321 ILE A CA 1
ATOM 2622 C C . ILE A 1 321 ? -2.223 16.162 20.340 1.00 78.56 321 ILE A C 1
ATOM 2624 O O . ILE A 1 321 ? -1.898 15.132 20.904 1.00 78.56 321 ILE A O 1
ATOM 2628 N N . GLN A 1 322 ? -1.649 17.328 20.634 1.00 74.81 322 GLN A N 1
ATOM 2629 C CA . GLN A 1 322 ? -0.527 17.435 21.565 1.00 74.81 322 GLN A CA 1
ATOM 2630 C C . GLN A 1 322 ? -0.873 16.921 22.967 1.00 74.81 322 GLN A C 1
ATOM 2632 O O . GLN A 1 322 ? -0.055 16.232 23.569 1.00 74.81 322 GLN A O 1
ATOM 2637 N N . GLU A 1 323 ? -2.080 17.196 23.470 1.00 80.50 323 GLU A N 1
ATOM 2638 C CA . GLU A 1 323 ? -2.538 16.701 24.7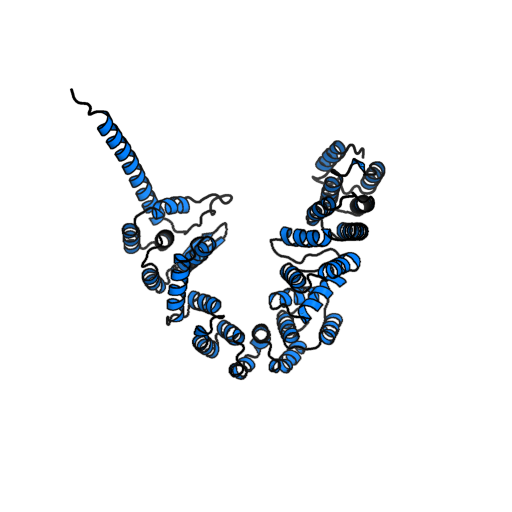73 1.00 80.50 323 GLU A CA 1
ATOM 2639 C C . GLU A 1 323 ? -2.759 15.185 24.749 1.00 80.50 323 GLU A C 1
ATOM 2641 O O . GLU A 1 323 ? -2.369 14.487 25.682 1.00 80.50 323 GLU A O 1
ATOM 2646 N N . ILE A 1 324 ? -3.335 14.661 23.664 1.00 79.19 324 ILE A N 1
ATOM 2647 C CA . ILE A 1 324 ? -3.522 13.218 23.455 1.00 79.19 324 ILE A CA 1
ATOM 2648 C C . ILE A 1 324 ? -2.167 12.506 23.408 1.00 79.19 324 ILE A C 1
ATOM 2650 O O . ILE A 1 324 ? -1.962 11.520 24.119 1.00 79.19 324 ILE A O 1
ATOM 2654 N N . LEU A 1 325 ? -1.234 13.009 22.593 1.00 76.31 325 LEU A N 1
ATOM 2655 C CA . LEU A 1 325 ? 0.108 12.448 22.455 1.00 76.31 325 LEU A CA 1
ATOM 2656 C C . LEU A 1 325 ? 0.829 12.479 23.804 1.00 76.31 325 LEU A C 1
ATOM 2658 O O . LEU A 1 325 ? 1.381 11.463 24.222 1.00 76.31 325 LEU A O 1
ATOM 2662 N N . LEU A 1 326 ? 0.748 13.604 24.516 1.00 75.31 326 LEU A N 1
ATOM 2663 C CA . LEU A 1 326 ? 1.350 13.764 25.831 1.00 75.31 326 LEU A CA 1
ATOM 2664 C C . LEU A 1 326 ? 0.803 12.762 26.851 1.00 75.31 326 LEU A C 1
ATOM 2666 O O . LEU A 1 326 ? 1.581 12.148 27.580 1.00 75.31 326 LEU A O 1
ATOM 2670 N N . ASP A 1 327 ? -0.514 12.573 26.885 1.00 80.12 327 ASP A N 1
ATOM 2671 C CA . ASP A 1 327 ? -1.146 11.669 27.838 1.00 80.12 327 ASP A CA 1
ATOM 2672 C C . ASP A 1 327 ? -0.684 10.222 27.653 1.00 80.12 327 ASP A C 1
ATOM 2674 O O . ASP A 1 327 ? -0.292 9.587 28.624 1.00 80.12 327 ASP A O 1
ATOM 2678 N N . GLY A 1 328 ? -0.626 9.707 26.421 1.00 76.38 328 GLY A N 1
ATOM 2679 C CA . GLY A 1 328 ? -0.089 8.358 26.200 1.00 76.38 328 GLY A CA 1
ATOM 2680 C C . GLY A 1 328 ? 1.404 8.245 26.516 1.00 76.38 328 GLY A C 1
ATOM 2681 O O . GLY A 1 328 ? 1.833 7.249 27.103 1.00 76.38 328 GLY A O 1
ATOM 2682 N N . VAL A 1 329 ? 2.203 9.286 26.243 1.00 72.50 329 VAL A N 1
ATOM 2683 C CA . VAL A 1 329 ? 3.622 9.294 26.640 1.00 72.50 329 VAL A CA 1
ATOM 2684 C C . VAL A 1 329 ? 3.776 9.189 28.157 1.00 72.50 329 VAL A C 1
ATOM 2686 O O . VAL A 1 329 ? 4.578 8.384 28.633 1.00 72.50 329 VAL A O 1
ATOM 2689 N N . ILE A 1 330 ? 3.025 9.982 28.920 1.00 70.31 330 ILE A N 1
ATOM 2690 C CA . ILE A 1 330 ? 3.162 10.058 30.380 1.00 70.31 330 ILE A CA 1
ATOM 2691 C C . ILE A 1 330 ? 2.467 8.876 31.065 1.00 70.31 330 ILE A C 1
ATOM 2693 O O . ILE A 1 330 ? 3.084 8.191 31.880 1.00 70.31 330 ILE A O 1
ATOM 2697 N N . ASN A 1 331 ? 1.207 8.617 30.719 1.00 74.25 331 ASN A N 1
ATOM 2698 C CA . ASN A 1 331 ? 0.307 7.730 31.458 1.00 74.25 331 ASN A CA 1
ATOM 2699 C C . ASN A 1 331 ? 0.166 6.325 30.852 1.00 74.25 331 ASN A C 1
ATOM 2701 O O . ASN A 1 331 ? -0.309 5.415 31.536 1.00 74.25 331 ASN A O 1
ATOM 2705 N N . GLY A 1 332 ? 0.604 6.119 29.607 1.00 69.19 332 GLY A N 1
ATOM 2706 C CA . GLY A 1 332 ? 0.547 4.814 28.949 1.00 69.19 332 GLY A CA 1
ATOM 2707 C C . GLY A 1 332 ? 1.402 3.748 29.636 1.00 69.19 332 GLY A C 1
ATOM 2708 O O . GLY A 1 332 ? 2.469 4.028 30.188 1.00 69.19 332 GLY A O 1
ATOM 2709 N N . LYS A 1 333 ? 0.939 2.495 29.601 1.00 67.19 333 LYS A N 1
ATOM 2710 C CA . LYS A 1 333 ? 1.666 1.332 30.130 1.00 67.19 333 LYS A CA 1
ATOM 2711 C C . LYS A 1 333 ? 2.385 0.607 28.991 1.00 67.19 333 LYS A C 1
ATOM 2713 O O . LYS A 1 333 ? 1.835 0.493 27.907 1.00 67.19 333 LYS A O 1
ATOM 2718 N N . GLY A 1 334 ? 3.570 0.059 29.265 1.00 65.19 334 GLY A N 1
ATOM 2719 C CA . GLY A 1 334 ? 4.345 -0.726 28.294 1.00 65.19 334 GLY A CA 1
ATOM 2720 C C . GLY A 1 334 ? 5.428 0.063 27.549 1.00 65.19 334 GLY A C 1
ATOM 2721 O O . GLY A 1 334 ? 5.630 1.260 27.786 1.00 65.19 334 GLY A O 1
ATOM 2722 N N . GLU A 1 335 ? 6.163 -0.644 26.689 1.00 61.16 335 GLU A N 1
ATOM 2723 C CA . GLU A 1 335 ? 7.144 -0.050 25.773 1.00 61.16 335 GLU A CA 1
ATOM 2724 C C . GLU A 1 335 ? 6.433 0.782 24.695 1.00 61.16 335 GLU A C 1
ATOM 2726 O O . GLU A 1 335 ? 5.283 0.511 24.358 1.00 61.16 335 GLU A O 1
ATOM 2731 N N . PHE A 1 336 ? 7.100 1.805 24.153 1.00 61.50 336 PHE A N 1
ATOM 2732 C CA . PHE A 1 336 ? 6.581 2.496 22.972 1.00 61.50 336 PHE A CA 1
ATOM 2733 C C . PHE A 1 336 ? 6.563 1.517 21.806 1.00 61.50 336 PHE A C 1
ATOM 2735 O O . PHE A 1 336 ? 7.616 1.073 21.352 1.00 61.50 336 PHE A O 1
ATOM 2742 N N . SER A 1 337 ? 5.373 1.209 21.303 1.00 53.91 337 SER A N 1
ATOM 2743 C CA . SER A 1 337 ? 5.218 0.396 20.108 1.00 53.91 337 SER A CA 1
ATOM 2744 C C . SER A 1 337 ? 4.418 1.192 19.087 1.00 53.91 337 SER A C 1
ATOM 2746 O O . SER A 1 337 ? 3.193 1.200 19.075 1.00 53.91 337 SER A O 1
ATOM 2748 N N . PHE A 1 338 ? 5.128 1.909 18.215 1.00 55.72 338 PHE A N 1
ATOM 2749 C CA . PHE A 1 338 ? 4.518 2.394 16.980 1.00 55.72 338 PHE A CA 1
ATOM 2750 C C . PHE A 1 338 ? 4.249 1.165 16.116 1.00 55.72 338 PHE A C 1
ATOM 2752 O O . PHE A 1 338 ? 5.188 0.541 15.617 1.00 55.72 338 PHE A O 1
ATOM 2759 N N . VAL A 1 339 ? 2.986 0.752 16.009 1.00 46.91 339 VAL A N 1
ATOM 2760 C CA . VAL A 1 339 ? 2.662 -0.516 15.357 1.00 46.91 339 VAL A CA 1
ATOM 2761 C C . VAL A 1 339 ? 2.703 -0.326 13.837 1.00 46.91 339 VAL A C 1
ATOM 2763 O O . VAL A 1 339 ? 1.753 0.153 13.237 1.00 46.91 339 VAL A O 1
ATOM 2766 N N . CYS A 1 340 ? 3.857 -0.675 13.261 1.00 41.78 340 CYS A N 1
ATOM 2767 C CA . CYS A 1 340 ? 4.181 -1.005 11.863 1.00 41.78 340 CYS A CA 1
ATOM 2768 C C . CYS A 1 340 ? 3.590 -0.178 10.697 1.00 41.78 340 CYS A C 1
ATOM 2770 O O . CYS A 1 340 ? 2.423 -0.287 10.338 1.00 41.78 340 CYS A O 1
ATOM 2772 N N . SER A 1 341 ? 4.505 0.428 9.931 1.00 37.69 341 SER A N 1
ATOM 2773 C CA . SER A 1 341 ? 4.650 0.178 8.485 1.00 37.69 341 SER A CA 1
ATOM 2774 C C . SER A 1 341 ? 6.151 0.181 8.143 1.00 37.69 341 SER A C 1
ATOM 2776 O O . SER A 1 341 ? 6.940 0.690 8.940 1.00 37.69 341 SER A O 1
ATOM 2778 N N . ASP A 1 342 ? 6.554 -0.343 6.978 1.00 38.28 342 ASP A N 1
ATOM 2779 C CA . ASP A 1 342 ? 7.950 -0.371 6.478 1.00 38.28 342 ASP A CA 1
ATOM 2780 C C . ASP A 1 342 ? 8.625 1.025 6.384 1.00 38.28 342 ASP A C 1
ATOM 2782 O O . ASP A 1 342 ? 9.815 1.137 6.091 1.00 38.28 342 ASP A O 1
ATOM 2786 N N . TYR A 1 343 ? 7.877 2.095 6.677 1.00 46.22 343 TYR A N 1
ATOM 2787 C CA . TYR A 1 343 ? 8.296 3.497 6.761 1.00 46.22 343 TYR A CA 1
ATOM 2788 C C . TYR A 1 343 ? 8.378 3.992 8.216 1.00 46.22 343 TYR A C 1
ATOM 2790 O O . TYR A 1 343 ? 7.985 5.111 8.552 1.00 46.22 343 TYR A O 1
ATOM 2798 N N . GLU A 1 344 ? 8.885 3.140 9.106 1.00 52.09 344 GLU A N 1
ATOM 2799 C CA . GLU A 1 344 ? 8.953 3.344 10.558 1.00 52.09 344 GLU A CA 1
ATOM 2800 C C . GLU A 1 344 ? 9.636 4.668 10.978 1.00 52.09 344 GLU A C 1
ATOM 2802 O O . GLU A 1 344 ? 9.321 5.242 12.023 1.00 52.09 344 GLU A O 1
ATOM 2807 N N . PHE A 1 345 ? 10.537 5.190 10.143 1.00 53.22 345 PHE A N 1
ATOM 2808 C CA . PHE A 1 345 ? 11.296 6.414 10.402 1.00 53.22 345 PHE A CA 1
ATOM 2809 C C . PHE A 1 345 ? 10.461 7.704 10.274 1.00 53.22 345 PHE A C 1
ATOM 2811 O O . PHE A 1 345 ? 10.617 8.629 11.080 1.00 53.22 345 PHE A O 1
ATOM 2818 N N . ASP A 1 346 ? 9.545 7.770 9.304 1.00 57.66 346 ASP A N 1
ATOM 2819 C CA . ASP A 1 346 ? 8.815 9.003 8.976 1.00 57.66 346 ASP A CA 1
ATOM 2820 C C . ASP A 1 346 ? 7.729 9.315 10.013 1.00 57.66 346 ASP A C 1
ATOM 2822 O O . ASP A 1 346 ? 7.591 10.461 10.451 1.00 57.66 346 ASP A O 1
ATOM 2826 N N . LEU A 1 347 ? 7.013 8.288 10.486 1.00 61.31 347 LEU A N 1
ATOM 2827 C CA . LEU A 1 347 ? 5.969 8.443 11.503 1.00 61.31 347 LEU A CA 1
ATOM 2828 C C . LEU A 1 347 ? 6.544 8.922 12.837 1.00 61.31 347 LEU A C 1
ATOM 2830 O O . LEU A 1 347 ? 6.018 9.850 13.450 1.00 61.31 347 LEU A O 1
ATOM 2834 N N . LYS A 1 348 ? 7.634 8.293 13.287 1.00 64.75 348 LYS A N 1
ATOM 2835 C CA . LYS A 1 348 ? 8.284 8.633 14.558 1.00 64.75 348 LYS A CA 1
ATOM 2836 C C . LYS A 1 348 ? 8.782 10.068 14.522 1.00 64.75 348 LYS A C 1
ATOM 2838 O O . LYS A 1 348 ? 8.531 10.835 15.447 1.00 64.75 348 LYS A O 1
ATOM 2843 N N . THR A 1 349 ? 9.409 10.461 13.418 1.00 64.19 349 THR A N 1
ATOM 2844 C CA . THR A 1 349 ? 9.859 11.837 13.209 1.00 64.19 349 THR A CA 1
ATOM 2845 C C . THR A 1 349 ? 8.689 12.821 13.250 1.00 64.19 349 THR A C 1
ATOM 2847 O O . THR A 1 349 ? 8.768 13.815 13.971 1.00 64.19 349 THR A O 1
ATOM 2850 N N . ALA A 1 350 ? 7.584 12.533 12.555 1.00 66.12 350 ALA A N 1
ATOM 2851 C CA . ALA A 1 350 ? 6.385 13.370 12.581 1.00 66.12 350 ALA A CA 1
ATOM 2852 C C . ALA A 1 350 ? 5.780 13.478 13.994 1.00 66.12 350 ALA A C 1
ATOM 2854 O O . ALA A 1 350 ? 5.460 14.576 14.444 1.00 66.12 350 ALA A O 1
ATOM 2855 N N . PHE A 1 351 ? 5.696 12.368 14.729 1.00 70.94 351 PHE A N 1
ATOM 2856 C CA . PHE A 1 351 ? 5.243 12.339 16.120 1.00 70.94 351 PHE A CA 1
ATOM 2857 C C . PHE A 1 351 ? 6.102 13.238 17.021 1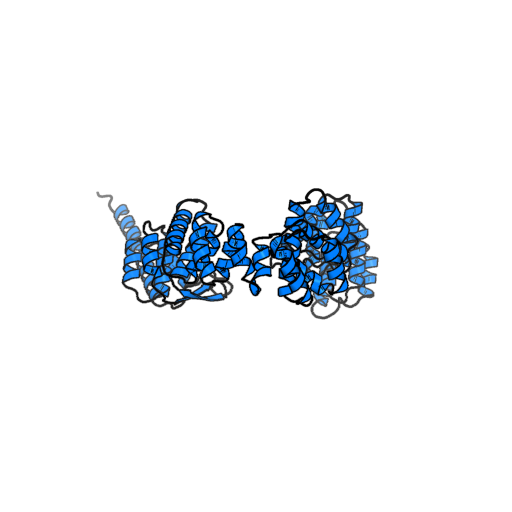.00 70.94 351 PHE A C 1
ATOM 2859 O O . PHE A 1 351 ? 5.576 14.078 17.751 1.00 70.94 351 PHE A O 1
ATOM 2866 N N . PHE A 1 352 ? 7.430 13.124 16.946 1.00 68.69 352 PHE A N 1
ATOM 2867 C CA . PHE A 1 352 ? 8.324 13.956 17.756 1.00 68.69 352 PHE A CA 1
ATOM 2868 C C . PHE A 1 352 ? 8.324 15.427 17.338 1.00 68.69 352 PHE A C 1
ATOM 2870 O O . PHE A 1 352 ? 8.497 16.301 18.191 1.00 68.69 352 PHE A O 1
ATOM 2877 N N . GLN A 1 353 ? 8.089 15.725 16.059 1.00 69.81 353 GLN A N 1
ATOM 2878 C CA . GLN A 1 353 ? 7.914 17.100 15.593 1.00 69.81 353 GLN A CA 1
ATOM 2879 C C . GLN A 1 353 ? 6.708 17.777 16.255 1.00 69.81 353 GLN A C 1
ATOM 2881 O O . GLN A 1 353 ? 6.825 18.940 16.641 1.00 69.81 353 GLN A O 1
ATOM 2886 N N . GLU A 1 354 ? 5.602 17.060 16.477 1.00 72.50 354 GLU A N 1
ATOM 2887 C CA . GLU A 1 354 ? 4.440 17.614 17.191 1.00 72.50 354 GLU A CA 1
ATOM 2888 C C . GLU A 1 354 ? 4.768 17.985 18.644 1.00 72.50 354 GLU A C 1
ATOM 2890 O O . GLU A 1 354 ? 4.292 18.994 19.167 1.00 72.50 354 GLU A O 1
ATOM 2895 N N . LEU A 1 355 ? 5.650 17.222 19.292 1.00 68.88 355 LEU A N 1
ATOM 2896 C CA . LEU A 1 355 ? 6.047 17.446 20.686 1.00 68.88 355 LEU A CA 1
ATOM 2897 C C . LEU A 1 355 ? 7.022 18.628 20.853 1.00 68.88 355 LEU A C 1
ATOM 2899 O O . LEU A 1 355 ? 7.216 19.130 21.965 1.00 68.88 355 LEU A O 1
ATOM 2903 N N . LYS A 1 356 ? 7.601 19.144 19.759 1.00 67.69 356 LYS A N 1
ATOM 2904 C CA . LYS A 1 356 ? 8.522 20.297 19.768 1.00 67.69 356 LYS A CA 1
ATOM 2905 C C . LYS A 1 356 ? 7.873 21.590 20.275 1.00 67.69 356 LYS A C 1
ATOM 2907 O O . LYS A 1 356 ? 8.575 22.476 20.770 1.00 67.69 356 LYS A O 1
ATOM 2912 N N . TYR A 1 357 ? 6.556 21.718 20.173 1.00 71.44 357 TYR A N 1
ATOM 2913 C CA . TYR A 1 357 ? 5.835 22.930 20.572 1.00 71.44 357 TYR A CA 1
ATOM 2914 C C . TYR A 1 357 ? 5.461 22.967 22.059 1.00 71.44 357 TYR A C 1
ATOM 2916 O O . TYR A 1 357 ? 4.963 23.982 22.540 1.00 71.44 357 TYR A O 1
ATOM 2924 N N . LEU A 1 358 ? 5.751 21.897 22.804 1.00 69.69 358 LEU A N 1
ATOM 2925 C CA . LEU A 1 358 ? 5.432 21.811 24.225 1.00 69.69 358 LEU A CA 1
ATOM 2926 C C . LEU A 1 358 ? 6.305 22.748 25.093 1.00 69.69 358 LEU A C 1
ATOM 2928 O O . LEU A 1 358 ? 7.415 23.126 24.701 1.00 69.69 358 LEU A O 1
ATOM 2932 N N . PRO A 1 359 ? 5.857 23.104 26.308 1.00 71.88 359 PRO A N 1
ATOM 2933 C CA . PRO A 1 359 ? 6.711 23.720 27.322 1.00 71.88 359 PRO A CA 1
ATOM 2934 C C . PRO A 1 359 ? 7.925 22.839 27.657 1.00 71.88 359 PRO A C 1
ATOM 2936 O O . PRO A 1 359 ? 7.812 21.615 27.712 1.00 71.88 359 PRO A O 1
ATOM 2939 N N . ASP A 1 360 ? 9.080 23.443 27.948 1.00 67.31 360 ASP A N 1
ATOM 2940 C CA . ASP A 1 360 ? 10.332 22.698 28.174 1.00 67.31 360 ASP A CA 1
ATOM 2941 C C . ASP A 1 360 ? 10.268 21.720 29.364 1.00 67.31 360 ASP A C 1
ATOM 2943 O O . ASP A 1 360 ? 10.899 20.663 29.326 1.00 67.31 360 ASP A O 1
ATOM 2947 N N . SER A 1 361 ? 9.468 22.024 30.394 1.00 67.12 361 SER A N 1
ATOM 2948 C CA . SER A 1 361 ? 9.206 21.109 31.516 1.00 67.12 361 SER A CA 1
ATOM 2949 C C . SER A 1 361 ? 8.518 19.819 31.064 1.00 67.12 361 SER A C 1
ATOM 2951 O O . SER A 1 361 ? 8.908 18.731 31.482 1.00 67.12 361 SER A O 1
ATOM 2953 N N . ILE A 1 362 ? 7.545 19.942 30.162 1.00 68.81 362 ILE A N 1
ATOM 2954 C CA . ILE A 1 362 ? 6.783 18.825 29.603 1.00 68.81 362 ILE A CA 1
ATOM 2955 C C . ILE A 1 362 ? 7.651 18.031 28.626 1.00 68.81 362 ILE A C 1
ATOM 2957 O O . ILE A 1 362 ? 7.673 16.804 28.671 1.00 68.81 362 ILE A O 1
ATOM 2961 N N . LYS A 1 363 ? 8.446 18.708 27.787 1.00 68.88 363 LYS A N 1
ATOM 2962 C CA . LYS A 1 363 ? 9.388 18.027 26.887 1.00 68.88 363 LYS A CA 1
ATOM 2963 C C . LYS A 1 363 ? 10.396 17.165 27.638 1.00 68.88 363 LYS A C 1
ATOM 2965 O O . LYS A 1 363 ? 10.726 16.074 27.182 1.00 68.88 363 LYS A O 1
ATOM 2970 N N . ALA A 1 364 ? 10.886 17.640 28.784 1.00 65.81 364 ALA A N 1
ATOM 2971 C CA . ALA A 1 364 ? 11.790 16.861 29.619 1.00 65.81 364 ALA A CA 1
ATOM 2972 C C . ALA A 1 364 ? 11.117 15.571 30.115 1.00 65.81 364 ALA A C 1
ATOM 2974 O O . ALA A 1 364 ? 11.710 14.502 30.013 1.00 65.81 364 ALA A O 1
ATOM 2975 N N . GLU A 1 365 ? 9.874 15.649 30.587 1.00 67.69 365 GLU A N 1
ATOM 2976 C CA . GLU A 1 365 ? 9.100 14.486 31.031 1.00 67.69 365 GLU A CA 1
ATOM 2977 C C . GLU A 1 365 ? 8.801 13.503 29.893 1.00 67.69 365 GLU A C 1
ATOM 2979 O O . GLU A 1 365 ? 8.989 12.294 30.049 1.00 67.69 365 GLU A O 1
ATOM 2984 N N . VAL A 1 366 ? 8.421 14.023 28.725 1.00 68.81 366 VAL A N 1
ATOM 2985 C CA . VAL A 1 366 ? 8.229 13.243 27.498 1.00 68.81 366 VAL A CA 1
ATOM 2986 C C . VAL A 1 366 ? 9.493 12.480 27.146 1.00 68.81 366 VAL A C 1
ATOM 2988 O O . VAL A 1 366 ? 9.434 11.279 26.901 1.00 68.81 366 VAL A O 1
ATOM 2991 N N . ILE A 1 367 ? 10.641 13.155 27.157 1.00 67.56 367 ILE A N 1
ATOM 2992 C CA . ILE A 1 367 ? 11.929 12.550 26.838 1.00 67.56 367 ILE A CA 1
ATOM 2993 C C . ILE A 1 367 ? 12.303 11.468 27.843 1.00 67.56 367 ILE A C 1
ATOM 2995 O O . ILE A 1 367 ? 12.739 10.397 27.439 1.00 67.56 367 ILE A O 1
ATOM 2999 N N . ILE A 1 368 ? 12.138 11.720 29.142 1.00 67.50 368 ILE A N 1
ATOM 3000 C CA . ILE A 1 368 ? 12.466 10.743 30.187 1.00 67.50 368 ILE A CA 1
ATOM 3001 C C . ILE A 1 368 ? 11.609 9.484 30.021 1.00 67.50 368 ILE A C 1
ATOM 3003 O O . ILE A 1 368 ? 12.136 8.372 30.076 1.00 67.50 368 ILE A O 1
ATOM 3007 N N . ASN A 1 369 ? 10.301 9.652 29.807 1.00 69.00 369 ASN A N 1
ATOM 3008 C CA . ASN A 1 369 ? 9.375 8.538 29.613 1.00 69.00 369 ASN A CA 1
ATOM 3009 C C . ASN A 1 369 ? 9.634 7.802 28.297 1.00 69.00 369 ASN A C 1
ATOM 3011 O O . ASN A 1 369 ? 9.644 6.575 28.279 1.00 69.00 369 ASN A O 1
ATOM 3015 N N . SER A 1 370 ? 9.918 8.537 27.228 1.00 68.50 370 SER A N 1
ATOM 3016 C CA . SER A 1 370 ? 10.303 8.000 25.922 1.00 68.50 370 SER A CA 1
ATOM 3017 C C . SER A 1 370 ? 11.567 7.158 26.013 1.00 68.50 370 SER A C 1
ATOM 3019 O O . SER A 1 370 ? 11.551 5.975 25.693 1.00 68.50 370 SER A O 1
ATOM 3021 N N . ALA A 1 371 ? 12.632 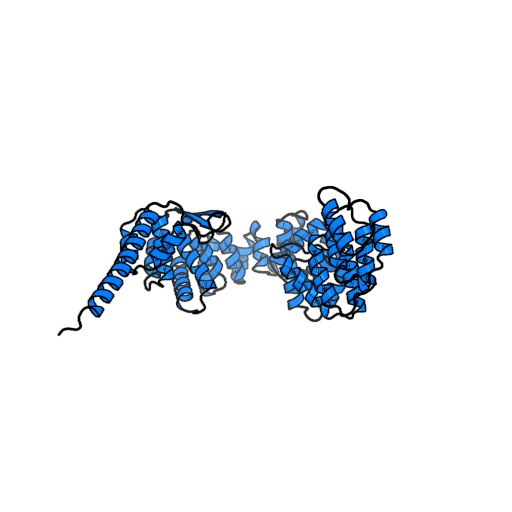7.730 26.570 1.00 65.56 371 ALA A N 1
ATOM 3022 C CA . ALA A 1 371 ? 13.909 7.063 26.747 1.00 65.56 371 ALA A CA 1
ATOM 3023 C C . ALA A 1 371 ? 13.733 5.743 27.516 1.00 65.56 371 ALA A C 1
ATOM 3025 O O . ALA A 1 371 ? 14.153 4.695 27.033 1.00 65.56 371 ALA A O 1
ATOM 3026 N N . ARG A 1 372 ? 13.045 5.754 28.665 1.00 65.00 372 ARG A N 1
ATOM 3027 C CA . ARG A 1 372 ? 12.834 4.548 29.490 1.00 65.00 372 ARG A CA 1
ATOM 3028 C C . ARG A 1 372 ? 12.153 3.390 28.759 1.00 65.00 372 ARG A C 1
ATOM 3030 O O . ARG A 1 372 ? 12.380 2.248 29.137 1.00 65.00 372 ARG A O 1
ATOM 3037 N N . ASN A 1 373 ? 11.324 3.683 27.763 1.00 64.50 373 ASN A N 1
ATOM 3038 C CA . ASN A 1 373 ? 10.386 2.725 27.184 1.00 64.50 373 ASN A CA 1
ATOM 3039 C C . ASN A 1 373 ? 10.627 2.465 25.686 1.00 64.50 373 ASN A C 1
ATOM 3041 O O . ASN A 1 373 ? 9.823 1.782 25.064 1.00 64.50 373 ASN A O 1
ATOM 3045 N N . MET A 1 374 ? 11.701 3.004 25.102 1.00 66.00 374 MET A N 1
ATOM 3046 C CA . MET A 1 374 ? 12.049 2.828 23.687 1.00 66.00 374 MET A CA 1
ATOM 3047 C C . MET A 1 374 ? 12.982 1.644 23.445 1.00 66.00 374 MET A C 1
ATOM 3049 O O . MET A 1 374 ? 13.796 1.289 24.306 1.00 66.00 374 MET A O 1
ATOM 3053 N N . ASN A 1 375 ? 12.886 1.051 22.253 1.00 63.22 375 ASN A N 1
ATOM 3054 C CA . ASN A 1 375 ? 13.825 0.030 21.798 1.00 63.22 375 ASN A CA 1
ATOM 3055 C C . ASN A 1 375 ? 15.110 0.679 21.224 1.00 63.22 375 ASN A C 1
ATOM 3057 O O . ASN A 1 375 ? 15.221 1.899 21.110 1.00 63.22 375 ASN A O 1
ATOM 3061 N N . SER A 1 376 ? 16.121 -0.127 20.883 1.00 59.53 376 SER A N 1
ATOM 3062 C CA . SER A 1 376 ? 17.420 0.378 20.404 1.00 59.53 376 SER A CA 1
ATOM 3063 C C . SER A 1 376 ? 17.375 1.085 19.045 1.00 59.53 376 SER A C 1
ATOM 3065 O O . SER A 1 376 ? 18.230 1.930 18.798 1.00 59.53 376 SER A O 1
ATOM 3067 N N . HIS A 1 377 ? 16.413 0.760 18.177 1.00 57.47 377 HIS A N 1
ATOM 3068 C CA . HIS A 1 377 ? 16.251 1.399 16.866 1.00 57.47 377 HIS A CA 1
ATOM 3069 C C . HIS A 1 377 ? 15.617 2.799 16.975 1.00 57.47 377 HIS A C 1
ATOM 3071 O O . HIS A 1 377 ? 15.826 3.639 16.104 1.00 57.47 377 HIS A O 1
ATOM 3077 N N . ASP A 1 378 ? 14.934 3.087 18.086 1.00 58.75 378 ASP A N 1
ATOM 3078 C CA . ASP A 1 378 ? 14.191 4.338 18.314 1.00 58.75 378 ASP A CA 1
ATOM 3079 C C . ASP A 1 378 ? 15.035 5.460 18.929 1.00 58.75 378 ASP A C 1
ATOM 3081 O O . ASP A 1 378 ? 14.619 6.620 18.998 1.00 58.75 378 ASP A O 1
ATOM 3085 N N . LEU A 1 379 ? 16.245 5.123 19.376 1.00 61.75 379 LEU A N 1
ATOM 3086 C CA . LEU A 1 379 ? 17.167 6.041 20.040 1.00 61.75 379 LEU A CA 1
ATOM 3087 C C . LEU A 1 379 ? 17.578 7.220 19.134 1.00 61.75 379 LEU A C 1
ATOM 3089 O O . LEU A 1 379 ? 17.763 8.329 19.630 1.00 61.75 379 LEU A O 1
ATOM 3093 N N . TYR A 1 380 ? 17.635 7.032 17.812 1.00 60.62 380 TYR A N 1
ATOM 3094 C CA . TYR A 1 380 ? 17.935 8.115 16.865 1.00 60.62 380 TYR A CA 1
ATOM 3095 C C . TYR A 1 380 ? 16.842 9.200 16.840 1.00 60.62 380 TYR A C 1
ATOM 3097 O O . TYR A 1 380 ? 17.135 10.394 16.818 1.00 60.62 380 TYR A O 1
ATOM 3105 N N . SER A 1 381 ? 15.565 8.820 16.918 1.00 61.62 381 SER A N 1
ATOM 3106 C CA . SER A 1 381 ? 14.458 9.785 16.927 1.00 61.62 381 SER A CA 1
ATOM 3107 C C . SER A 1 381 ? 14.422 10.619 18.218 1.00 61.62 381 SER A C 1
ATOM 3109 O O . SER A 1 381 ? 14.058 11.797 18.190 1.00 61.62 381 SER A O 1
ATOM 3111 N N . LEU A 1 382 ? 14.885 10.053 19.340 1.00 62.97 382 LEU A N 1
ATOM 3112 C CA . LEU A 1 382 ? 15.121 10.801 20.580 1.00 62.97 382 LEU A CA 1
ATOM 3113 C C . LEU A 1 382 ? 16.217 11.858 20.438 1.00 62.97 382 LEU A C 1
ATOM 3115 O O . LEU A 1 382 ? 16.105 12.913 21.063 1.00 62.97 382 LEU A O 1
ATOM 3119 N N . GLN A 1 383 ? 17.244 11.600 19.624 1.00 63.22 383 GLN A N 1
ATOM 3120 C CA . GLN A 1 383 ? 18.281 12.583 19.312 1.00 63.22 383 GLN A CA 1
ATOM 3121 C C . GLN A 1 383 ? 17.689 13.797 18.596 1.00 63.22 383 GLN A C 1
ATOM 3123 O O . GLN A 1 383 ? 17.919 14.935 18.991 1.00 63.22 383 GLN A O 1
ATOM 3128 N N . MET A 1 384 ? 16.855 13.568 17.581 1.00 61.34 384 MET A N 1
ATOM 3129 C CA . MET A 1 384 ? 16.197 14.661 16.862 1.00 61.34 384 MET A CA 1
ATOM 3130 C C . MET A 1 384 ? 15.301 15.496 17.789 1.00 61.34 384 MET A C 1
ATOM 3132 O O . MET A 1 384 ? 15.259 16.726 17.689 1.00 61.34 384 MET A O 1
ATOM 3136 N N . LEU A 1 385 ? 14.602 14.845 18.726 1.00 58.91 385 LEU A N 1
ATOM 3137 C CA . LEU A 1 385 ? 13.814 15.547 19.736 1.00 58.91 385 LEU A CA 1
ATOM 3138 C C . LEU A 1 385 ? 14.713 16.327 20.707 1.00 58.91 385 LEU A C 1
ATOM 3140 O O . LEU A 1 385 ? 14.395 17.477 21.009 1.00 58.91 385 LEU A O 1
ATOM 3144 N N . SER A 1 386 ? 15.830 15.757 21.174 1.00 60.28 386 SER A N 1
ATOM 3145 C CA . SER A 1 386 ? 16.750 16.439 22.095 1.00 60.28 386 SER A CA 1
ATOM 3146 C C . SER A 1 386 ? 17.406 17.663 21.451 1.00 60.28 386 SER A C 1
ATOM 3148 O O . SER A 1 386 ? 17.486 18.709 22.091 1.00 60.28 386 SER A O 1
ATOM 3150 N N . GLU A 1 387 ? 17.773 17.581 20.171 1.00 62.97 387 GLU A N 1
ATOM 3151 C CA . GLU A 1 387 ? 18.302 18.693 19.371 1.00 62.97 387 GLU A CA 1
ATOM 3152 C C . GLU A 1 387 ? 17.281 19.832 19.197 1.00 62.97 387 GLU A C 1
ATOM 3154 O O . GLU A 1 387 ? 17.649 20.999 19.052 1.00 62.97 387 GLU A O 1
ATOM 3159 N N . SER A 1 388 ? 15.982 19.521 19.264 1.00 55.38 388 SER A N 1
ATOM 3160 C CA . SER A 1 388 ? 14.906 20.516 19.205 1.00 55.38 388 SER A CA 1
ATOM 3161 C C . SER A 1 388 ? 14.694 21.289 20.519 1.00 55.38 388 SER A C 1
ATOM 3163 O O . SER A 1 388 ? 13.994 22.309 20.532 1.00 55.38 388 SER A O 1
ATOM 3165 N N . ILE A 1 389 ? 15.307 20.835 21.618 1.00 53.25 389 ILE A N 1
ATOM 3166 C CA . ILE A 1 389 ? 15.221 21.451 22.943 1.00 53.25 389 ILE A CA 1
ATOM 3167 C C . ILE A 1 389 ? 16.479 22.277 23.175 1.00 53.25 389 ILE A C 1
ATOM 3169 O O . ILE A 1 389 ? 17.593 21.768 23.179 1.00 53.25 389 ILE A O 1
ATOM 3173 N N . LYS A 1 390 ? 16.308 23.577 23.436 1.00 52.56 390 LYS A N 1
ATOM 3174 C CA . LYS A 1 390 ? 17.424 24.518 23.654 1.00 52.56 390 LYS A CA 1
ATOM 3175 C C . LYS A 1 390 ? 18.281 24.210 24.890 1.00 52.56 390 LYS A C 1
ATOM 3177 O O . LYS A 1 390 ? 19.298 24.866 25.096 1.00 52.56 390 LYS A O 1
ATOM 3182 N N . VAL A 1 391 ? 17.867 23.262 25.729 1.00 50.38 391 VAL A N 1
ATOM 3183 C CA . VAL A 1 391 ? 18.533 22.922 26.984 1.00 50.38 391 VAL A CA 1
ATOM 3184 C C . VAL A 1 391 ? 18.734 21.406 27.049 1.00 50.38 391 VAL A C 1
ATOM 3186 O O . VAL A 1 391 ? 17.742 20.677 27.113 1.00 50.38 391 VAL A O 1
ATOM 3189 N N . PRO A 1 392 ? 19.983 20.906 27.099 1.00 55.69 392 PRO A N 1
ATOM 3190 C CA . PRO A 1 392 ? 20.238 19.522 27.468 1.00 55.69 392 PRO A CA 1
ATOM 3191 C C . PRO A 1 392 ? 19.781 19.351 28.916 1.00 55.69 392 PRO A C 1
ATOM 3193 O O . PRO A 1 392 ? 20.444 19.792 29.857 1.00 55.69 392 PRO A O 1
ATOM 3196 N N . SER A 1 393 ? 18.584 18.802 29.122 1.00 64.06 393 SER A N 1
ATOM 3197 C CA . SER A 1 393 ? 18.063 18.674 30.475 1.00 64.06 393 SER A CA 1
ATOM 3198 C C . SER A 1 393 ? 18.907 17.628 31.208 1.00 64.06 393 SER A C 1
ATOM 3200 O O . SER A 1 393 ? 19.080 16.501 30.741 1.00 64.06 393 SER A O 1
ATOM 3202 N N . LYS A 1 394 ? 19.436 17.976 32.387 1.00 68.62 394 LYS A N 1
ATOM 3203 C CA . LYS A 1 394 ? 20.103 17.027 33.302 1.00 68.62 394 LYS A CA 1
ATOM 3204 C C . LYS A 1 394 ? 19.271 15.747 33.496 1.00 68.62 394 LYS A C 1
ATOM 3206 O O . LYS A 1 394 ? 19.813 14.672 33.728 1.00 68.62 394 LYS A O 1
ATOM 3211 N N . TYR A 1 395 ? 17.952 15.862 33.364 1.00 67.38 395 TYR A N 1
ATOM 3212 C CA . TYR A 1 395 ? 17.012 14.757 33.426 1.00 67.38 395 TYR A CA 1
ATOM 3213 C C . TYR A 1 395 ? 17.126 13.759 32.264 1.00 67.38 395 TYR A C 1
ATOM 3215 O O . TYR A 1 395 ? 17.092 12.560 32.528 1.00 67.38 395 TYR A O 1
ATOM 3223 N N . LEU A 1 396 ? 17.314 14.215 31.017 1.00 71.62 396 LEU A N 1
ATOM 3224 C CA . LEU A 1 396 ? 17.560 13.331 29.869 1.00 71.62 396 LEU A CA 1
ATOM 3225 C C . LEU A 1 396 ? 18.851 12.534 30.073 1.00 71.62 396 LEU A C 1
ATOM 3227 O O . LEU A 1 396 ? 18.839 11.310 29.970 1.00 71.62 396 LEU A O 1
ATOM 3231 N N . LEU A 1 397 ? 19.941 13.217 30.436 1.00 78.31 397 LEU A N 1
ATOM 3232 C CA . LEU A 1 397 ? 21.232 12.567 30.688 1.00 78.31 397 LEU A CA 1
ATOM 3233 C C . LEU A 1 397 ? 21.110 11.517 31.798 1.00 78.31 397 LEU A C 1
ATOM 3235 O O . LEU A 1 397 ? 21.562 10.388 31.637 1.00 78.31 397 LEU A O 1
ATOM 3239 N N . ASN A 1 398 ? 20.415 11.849 32.889 1.00 77.81 398 ASN A N 1
ATOM 3240 C CA . ASN A 1 398 ? 20.131 10.899 33.962 1.00 77.81 398 ASN A CA 1
ATOM 3241 C C . ASN A 1 398 ? 19.313 9.691 33.478 1.00 77.81 398 ASN A C 1
ATOM 3243 O O . ASN A 1 398 ? 19.630 8.566 33.847 1.00 77.81 398 ASN A O 1
ATOM 3247 N N . ALA A 1 399 ? 18.272 9.903 32.669 1.00 74.81 399 ALA A N 1
ATOM 3248 C CA . ALA A 1 399 ? 17.423 8.824 32.167 1.00 74.81 399 ALA A CA 1
ATOM 3249 C C . ALA A 1 399 ? 18.180 7.873 31.225 1.00 74.81 399 ALA A C 1
ATOM 3251 O O . ALA A 1 399 ? 17.991 6.659 31.305 1.00 74.81 399 ALA A O 1
ATOM 3252 N N . LEU A 1 400 ? 19.055 8.406 30.367 1.00 80.31 400 LEU A N 1
ATOM 3253 C CA . LEU A 1 400 ? 19.926 7.613 29.496 1.00 80.31 400 LEU A CA 1
ATOM 3254 C C . LEU A 1 400 ? 20.953 6.804 30.305 1.00 80.31 400 LEU A C 1
ATOM 3256 O O . LEU A 1 400 ? 21.139 5.618 30.044 1.00 80.31 400 LEU A O 1
ATOM 3260 N N . ILE A 1 401 ? 21.558 7.397 31.339 1.00 87.25 401 ILE A N 1
ATOM 3261 C CA . ILE A 1 401 ? 22.477 6.685 32.244 1.00 87.25 401 ILE A CA 1
ATOM 3262 C C . ILE A 1 401 ? 21.768 5.522 32.959 1.00 87.25 401 ILE A C 1
ATOM 3264 O O . ILE A 1 401 ? 22.300 4.413 33.001 1.00 87.25 401 ILE A O 1
ATOM 3268 N N . GLU A 1 402 ? 20.559 5.729 33.492 1.00 84.06 402 GLU A N 1
ATOM 3269 C CA . GLU A 1 402 ? 19.808 4.645 34.151 1.00 84.06 402 GLU A CA 1
ATOM 3270 C C . GLU A 1 402 ? 19.404 3.524 33.176 1.00 84.06 402 GLU A C 1
ATOM 3272 O O . GLU A 1 402 ? 19.299 2.358 33.566 1.00 84.06 402 GLU A O 1
ATOM 3277 N N . GLN A 1 403 ? 19.226 3.831 31.889 1.00 80.25 403 GLN A N 1
ATOM 3278 C CA . GLN A 1 403 ? 19.040 2.792 30.877 1.00 80.25 403 GLN A CA 1
ATOM 3279 C C . GLN A 1 403 ? 20.303 1.983 30.613 1.00 80.25 403 GLN A C 1
ATOM 3281 O O . GLN A 1 403 ? 20.211 0.767 30.469 1.00 80.25 403 GLN A O 1
ATOM 3286 N N . ILE A 1 404 ? 21.481 2.615 30.579 1.00 87.81 404 ILE A N 1
ATOM 3287 C CA . ILE A 1 404 ? 22.746 1.871 30.505 1.00 87.81 404 ILE A CA 1
ATOM 3288 C C . ILE A 1 404 ? 22.843 0.935 31.713 1.00 87.81 404 ILE A C 1
ATOM 3290 O O . ILE A 1 404 ? 23.128 -0.246 31.542 1.00 87.81 404 ILE A O 1
ATOM 3294 N N . ARG A 1 405 ? 22.519 1.417 32.920 1.00 88.69 405 ARG A N 1
ATOM 3295 C CA . ARG A 1 405 ? 22.533 0.600 34.144 1.00 88.69 405 ARG A CA 1
ATOM 3296 C C . ARG A 1 405 ? 21.604 -0.616 34.074 1.00 88.69 405 ARG A C 1
ATOM 3298 O O . ARG A 1 405 ? 21.976 -1.680 34.554 1.00 88.69 405 ARG A O 1
ATOM 3305 N N . SER A 1 406 ? 20.413 -0.471 33.495 1.00 83.94 406 SER A N 1
ATOM 3306 C CA . SER A 1 406 ? 19.388 -1.531 33.454 1.00 83.94 406 SER A CA 1
ATOM 3307 C C . SER A 1 406 ? 19.418 -2.414 32.197 1.00 83.94 406 SER A C 1
ATOM 3309 O O . SER A 1 406 ? 18.797 -3.479 32.186 1.00 83.94 406 SER A O 1
ATOM 3311 N N . SER A 1 407 ? 20.134 -2.013 31.142 1.00 84.50 407 SER A N 1
ATOM 3312 C CA . SER A 1 407 ? 20.194 -2.748 29.873 1.00 84.50 407 SER A CA 1
ATOM 3313 C C . SER A 1 407 ? 20.958 -4.067 29.996 1.00 84.50 407 SER A C 1
ATOM 3315 O O . SER A 1 407 ? 22.035 -4.126 30.577 1.00 84.50 407 SER A O 1
ATOM 3317 N N . ARG A 1 408 ? 20.451 -5.124 29.356 1.00 84.69 408 ARG A N 1
ATOM 3318 C CA . ARG A 1 408 ? 21.148 -6.420 29.224 1.00 84.69 408 ARG A CA 1
ATOM 3319 C C . ARG A 1 408 ? 21.840 -6.605 27.872 1.00 84.69 408 ARG A C 1
ATOM 3321 O O . ARG A 1 408 ? 22.455 -7.637 27.634 1.00 84.69 408 ARG A O 1
ATOM 3328 N N . TYR A 1 409 ? 21.716 -5.628 26.973 1.00 82.94 409 TYR A N 1
ATOM 3329 C CA . TYR A 1 409 ? 22.181 -5.729 25.592 1.00 82.94 409 TYR A CA 1
ATOM 3330 C C . TYR A 1 409 ? 23.262 -4.687 25.305 1.00 82.94 409 TYR A C 1
ATOM 3332 O O . TYR A 1 409 ? 22.997 -3.482 25.361 1.00 82.94 409 TYR A O 1
ATOM 3340 N N . ALA A 1 410 ? 24.456 -5.160 24.931 1.00 83.81 410 ALA A N 1
ATOM 3341 C CA . ALA A 1 410 ? 25.592 -4.320 24.549 1.00 83.81 410 ALA A CA 1
ATOM 3342 C C . ALA A 1 410 ? 25.236 -3.345 23.412 1.00 83.81 410 ALA A C 1
ATOM 3344 O O . ALA A 1 410 ? 25.530 -2.157 23.505 1.00 83.81 410 ALA A O 1
ATOM 3345 N N . PHE A 1 411 ? 24.501 -3.813 22.393 1.00 81.50 411 PHE A N 1
ATOM 3346 C CA . PHE A 1 411 ? 24.027 -2.978 21.281 1.00 81.50 411 PHE A CA 1
ATOM 3347 C C . PHE A 1 411 ? 23.242 -1.748 21.755 1.00 81.50 411 PHE A C 1
ATOM 3349 O O . PHE A 1 411 ? 23.482 -0.630 21.304 1.00 81.50 411 PHE A O 1
ATOM 3356 N N . ARG A 1 412 ? 22.323 -1.932 22.709 1.00 78.00 412 ARG A N 1
ATOM 3357 C CA . ARG A 1 412 ? 21.518 -0.833 23.255 1.00 78.00 412 ARG A CA 1
ATOM 3358 C C . ARG A 1 412 ? 22.383 0.150 24.040 1.00 78.00 412 ARG A C 1
ATOM 3360 O O . ARG A 1 412 ? 22.249 1.353 23.854 1.00 78.00 412 ARG A O 1
ATOM 3367 N N . MET A 1 413 ? 23.285 -0.355 24.883 1.00 85.69 413 MET A N 1
ATOM 3368 C CA . MET A 1 413 ? 24.213 0.485 25.651 1.00 85.69 413 MET A CA 1
ATOM 3369 C C . MET A 1 413 ? 25.103 1.331 24.726 1.00 85.69 413 MET A C 1
ATOM 3371 O O . MET A 1 413 ? 25.368 2.487 25.041 1.00 85.69 413 MET A O 1
ATOM 3375 N N . PHE A 1 414 ? 25.509 0.784 23.574 1.00 85.12 414 PHE A N 1
ATOM 3376 C CA . PHE A 1 414 ? 26.379 1.462 22.612 1.00 85.12 414 PHE A CA 1
ATOM 3377 C C . PHE A 1 414 ? 25.656 2.628 21.935 1.00 85.12 414 PHE A C 1
ATOM 3379 O O . PHE A 1 414 ? 26.163 3.744 21.909 1.00 85.12 414 PHE A O 1
ATOM 3386 N N . ASN A 1 415 ? 24.423 2.403 21.475 1.00 77.31 415 ASN A N 1
ATOM 3387 C CA . ASN A 1 415 ? 23.608 3.466 20.887 1.00 77.31 415 ASN A CA 1
ATOM 3388 C C . ASN A 1 415 ? 23.302 4.587 21.896 1.00 77.31 415 ASN A C 1
ATOM 3390 O O . ASN A 1 415 ? 23.341 5.761 21.542 1.00 77.31 415 ASN A O 1
ATOM 3394 N N . ILE A 1 416 ? 23.050 4.256 23.170 1.00 80.38 416 ILE A N 1
ATOM 3395 C CA . ILE A 1 416 ? 22.872 5.281 24.212 1.00 80.38 416 ILE A CA 1
ATOM 3396 C C . ILE A 1 416 ? 24.169 6.074 24.429 1.00 80.38 416 ILE A C 1
ATOM 3398 O O . ILE A 1 416 ? 24.120 7.285 24.633 1.00 80.38 416 ILE A O 1
ATOM 3402 N N . LEU A 1 417 ? 25.328 5.414 24.386 1.00 84.69 417 LEU A N 1
ATOM 3403 C CA . LEU A 1 417 ? 26.621 6.076 24.535 1.00 84.69 417 LEU A CA 1
ATOM 3404 C C . LEU A 1 417 ? 26.870 7.094 23.408 1.00 84.69 417 LEU A C 1
ATOM 3406 O O . LEU A 1 417 ? 27.244 8.232 23.694 1.00 84.69 417 LEU A O 1
ATOM 3410 N N . GLU A 1 418 ? 26.569 6.724 22.162 1.00 78.69 418 GLU A N 1
ATOM 3411 C CA . GLU A 1 418 ? 26.638 7.630 21.008 1.00 78.69 418 GLU A CA 1
ATOM 3412 C C . GLU A 1 418 ? 25.697 8.837 21.166 1.00 78.69 418 GLU A C 1
ATOM 3414 O O . GLU A 1 418 ? 26.099 9.968 20.896 1.00 78.69 418 GLU A O 1
ATOM 3419 N N . LEU A 1 419 ? 24.492 8.647 21.721 1.00 74.62 419 LEU A N 1
ATOM 3420 C CA . LEU A 1 419 ? 23.582 9.758 22.038 1.00 74.62 419 LEU A CA 1
ATOM 3421 C C . LEU A 1 419 ? 24.122 10.716 23.107 1.00 74.62 419 LEU A C 1
ATOM 3423 O O . LEU A 1 419 ? 23.782 11.898 23.116 1.00 74.62 419 LEU A O 1
ATOM 3427 N N . LEU A 1 420 ? 24.936 10.228 24.044 1.00 79.44 420 LEU A N 1
ATOM 3428 C CA . LEU A 1 420 ? 25.518 11.059 25.101 1.00 79.44 420 LEU A CA 1
ATOM 3429 C C . LEU A 1 420 ? 26.701 11.901 24.597 1.00 79.44 420 LEU A C 1
ATOM 3431 O O . LEU A 1 420 ? 27.030 12.924 25.205 1.00 79.44 420 LEU A O 1
ATOM 3435 N N . LYS A 1 421 ? 27.334 11.503 23.488 1.00 78.50 421 LYS A N 1
ATOM 3436 C CA . LYS A 1 421 ? 28.567 12.097 22.948 1.00 78.50 421 LYS A CA 1
ATOM 3437 C C . LYS A 1 421 ? 28.455 13.591 22.607 1.00 78.50 421 LYS A C 1
ATOM 3439 O O . LYS A 1 421 ? 29.335 14.342 23.038 1.00 78.50 421 LYS A O 1
ATOM 3444 N N . PRO A 1 422 ? 27.379 14.092 21.966 1.00 74.88 422 PRO A N 1
ATOM 3445 C CA . PRO A 1 422 ? 27.198 15.532 21.755 1.00 74.88 422 PRO A CA 1
ATOM 3446 C C . PRO A 1 422 ? 27.033 16.334 23.057 1.00 74.88 422 PRO A C 1
ATOM 3448 O O . PRO A 1 422 ? 27.208 17.551 23.067 1.00 74.88 422 PRO A O 1
ATOM 3451 N N . HIS A 1 423 ? 26.713 15.671 24.173 1.00 75.94 423 HIS A N 1
ATOM 3452 C CA . HIS A 1 423 ? 26.366 16.301 25.449 1.00 75.94 423 HIS A CA 1
ATOM 3453 C C . HIS A 1 423 ? 27.417 16.099 26.552 1.00 75.94 423 HIS A C 1
ATOM 3455 O O . HIS A 1 423 ? 27.162 16.420 27.714 1.00 75.94 423 HIS A O 1
ATOM 3461 N N . LEU A 1 424 ? 28.619 15.627 26.202 1.00 76.50 424 LEU A N 1
ATOM 3462 C CA . LEU A 1 424 ? 29.708 15.327 27.141 1.00 76.50 424 LEU A CA 1
ATOM 3463 C C . LEU A 1 424 ? 30.057 16.461 28.112 1.00 76.50 424 LEU A C 1
ATOM 3465 O O . LEU A 1 424 ? 30.475 16.186 29.233 1.00 76.50 424 LEU A O 1
ATOM 3469 N N . ALA A 1 425 ? 29.897 17.721 27.697 1.00 76.75 425 ALA A N 1
ATOM 3470 C CA . ALA A 1 425 ? 30.186 18.886 28.535 1.00 76.75 425 ALA A CA 1
ATOM 3471 C C . ALA A 1 425 ? 29.272 18.996 29.771 1.00 76.75 425 ALA A C 1
ATOM 3473 O O . ALA A 1 425 ? 29.638 19.644 30.748 1.00 76.75 425 ALA A O 1
ATOM 3474 N N . PHE A 1 426 ? 28.098 18.364 29.732 1.00 76.88 426 PHE A N 1
ATOM 3475 C CA . PHE A 1 426 ? 27.084 18.406 30.790 1.00 76.88 426 PHE A CA 1
ATOM 3476 C C . PHE A 1 426 ? 26.946 17.069 31.530 1.00 76.88 426 PHE A C 1
ATOM 3478 O O . PHE A 1 426 ? 26.133 16.949 32.449 1.00 76.88 426 PHE A O 1
ATOM 3485 N N . LEU A 1 427 ? 27.707 16.056 31.110 1.00 79.50 427 LEU A N 1
ATOM 3486 C CA . LEU A 1 427 ? 27.603 14.691 31.596 1.00 79.50 427 LEU A CA 1
ATOM 3487 C C . LEU A 1 427 ? 28.465 14.476 32.842 1.00 79.50 427 LEU A C 1
ATOM 3489 O O . LEU A 1 427 ? 29.645 14.822 32.865 1.00 79.50 427 LEU A O 1
ATOM 3493 N N . ASP A 1 428 ? 27.887 13.830 33.851 1.00 85.31 428 ASP A N 1
ATOM 3494 C CA . ASP A 1 428 ? 28.633 13.308 34.993 1.00 85.31 428 ASP A CA 1
ATOM 3495 C C . ASP A 1 428 ? 29.384 12.037 34.565 1.00 85.31 428 ASP A C 1
ATOM 3497 O O . ASP A 1 428 ? 28.823 10.937 34.520 1.00 85.31 428 ASP A O 1
ATOM 3501 N N . LYS A 1 429 ? 30.648 12.215 34.165 1.00 86.25 429 LYS A N 1
ATOM 3502 C CA . LYS A 1 429 ? 31.491 11.124 33.661 1.00 86.25 429 LYS A CA 1
ATOM 3503 C C . LYS A 1 429 ? 31.795 10.087 34.734 1.00 86.25 429 LYS A C 1
ATOM 3505 O O . LYS A 1 429 ? 31.811 8.902 34.416 1.00 86.25 429 LYS A O 1
ATOM 3510 N N . ASP A 1 430 ? 31.972 10.511 35.980 1.00 88.12 430 ASP A N 1
ATOM 3511 C CA . ASP A 1 430 ? 32.271 9.606 37.091 1.00 88.12 430 ASP A CA 1
ATOM 3512 C C . ASP A 1 430 ? 31.086 8.674 37.343 1.00 88.12 430 ASP A C 1
ATOM 3514 O O . ASP A 1 430 ? 31.249 7.459 37.474 1.00 88.12 430 ASP A O 1
ATOM 3518 N N . ARG A 1 431 ? 29.863 9.212 37.299 1.00 88.44 431 ARG A N 1
ATOM 3519 C CA . ARG A 1 431 ? 28.651 8.393 37.372 1.00 88.44 431 ARG A CA 1
ATOM 3520 C C . ARG A 1 431 ? 28.529 7.419 36.203 1.00 88.44 431 ARG A C 1
ATOM 3522 O O . ARG A 1 431 ? 28.098 6.286 36.410 1.00 88.44 431 ARG A O 1
ATOM 3529 N N . LEU A 1 432 ? 28.892 7.834 34.990 1.00 88.88 432 LEU A N 1
ATOM 3530 C CA . LEU A 1 432 ? 28.860 6.949 33.826 1.00 88.88 432 LEU A CA 1
ATOM 3531 C C . LEU A 1 432 ? 29.869 5.795 33.963 1.00 88.88 432 LEU A C 1
ATOM 3533 O O . LEU A 1 432 ? 29.512 4.650 33.692 1.00 88.88 432 LEU A O 1
ATOM 3537 N N . VAL A 1 433 ? 31.083 6.073 34.454 1.00 90.25 433 VAL A N 1
ATOM 3538 C CA . VAL A 1 433 ? 32.094 5.048 34.775 1.00 90.25 433 VAL A CA 1
ATOM 3539 C C . VAL A 1 433 ? 31.552 4.055 35.801 1.00 90.25 433 VAL A C 1
ATOM 3541 O O . VAL A 1 433 ? 31.642 2.847 35.588 1.00 90.25 433 VAL A O 1
ATOM 3544 N N . ILE A 1 434 ? 30.948 4.544 36.891 1.00 92.00 434 ILE A N 1
ATOM 3545 C CA . ILE A 1 434 ? 30.338 3.686 37.920 1.00 92.00 434 ILE A CA 1
ATOM 3546 C C . ILE A 1 434 ? 29.304 2.750 37.289 1.00 92.00 434 ILE A C 1
ATOM 3548 O O . ILE A 1 434 ? 29.356 1.544 37.508 1.00 92.00 434 ILE A O 1
ATOM 3552 N N . VAL A 1 435 ? 28.413 3.279 36.450 1.00 92.31 435 VAL A N 1
ATOM 3553 C CA . VAL A 1 435 ? 27.357 2.490 35.803 1.00 92.31 435 VAL A CA 1
ATOM 3554 C C . VAL A 1 435 ? 27.913 1.404 34.878 1.00 92.31 435 VAL A C 1
ATOM 3556 O O . VAL A 1 435 ? 27.431 0.273 34.917 1.00 92.31 435 VAL A O 1
ATOM 3559 N N . PHE A 1 436 ? 28.937 1.703 34.077 1.00 92.44 436 PHE A N 1
ATOM 3560 C CA . PHE A 1 436 ? 29.568 0.696 33.215 1.00 92.44 436 PHE A CA 1
ATOM 3561 C C . PHE A 1 436 ? 30.403 -0.333 33.992 1.00 92.44 436 PHE A C 1
ATOM 3563 O O . PHE A 1 436 ? 30.587 -1.451 33.515 1.00 92.44 436 PHE A O 1
ATOM 3570 N N . ARG A 1 437 ? 30.882 -0.001 35.197 1.00 90.31 437 ARG A N 1
ATOM 3571 C CA . ARG A 1 437 ? 31.501 -0.980 36.105 1.00 90.31 437 ARG A CA 1
ATOM 3572 C C . ARG A 1 437 ? 30.468 -1.871 36.794 1.00 90.31 437 ARG A C 1
ATOM 3574 O O . ARG A 1 437 ? 30.728 -3.053 36.990 1.00 90.31 437 ARG A O 1
ATOM 3581 N N . GLU A 1 438 ? 29.307 -1.320 37.144 1.00 92.06 438 GLU A N 1
ATOM 3582 C CA . GLU A 1 438 ? 28.185 -2.061 37.740 1.00 92.06 438 GLU A CA 1
ATOM 3583 C C . GLU A 1 438 ? 27.523 -3.016 36.736 1.00 92.06 438 GLU A C 1
ATOM 3585 O O . GLU A 1 438 ? 27.118 -4.118 37.105 1.00 92.06 438 GLU A O 1
ATOM 3590 N N . ASN A 1 439 ? 27.418 -2.612 35.467 1.00 91.12 439 ASN A N 1
ATOM 3591 C CA . ASN A 1 439 ? 26.826 -3.413 34.403 1.00 91.12 439 ASN A CA 1
ATOM 3592 C C . ASN A 1 439 ? 27.870 -3.776 33.346 1.00 91.12 439 ASN A C 1
ATOM 3594 O O . ASN A 1 439 ? 28.132 -2.985 32.449 1.00 91.12 439 ASN A O 1
ATOM 3598 N N . THR A 1 440 ? 28.406 -4.995 33.396 1.00 88.06 440 THR A N 1
ATOM 3599 C CA . THR A 1 440 ? 29.454 -5.479 32.479 1.00 88.06 440 THR A CA 1
ATOM 3600 C C . THR A 1 440 ? 28.932 -6.006 31.139 1.00 88.06 440 THR A C 1
ATOM 3602 O O . THR A 1 440 ? 29.719 -6.484 30.325 1.00 88.06 440 THR A O 1
ATOM 3605 N N . SER A 1 441 ? 27.626 -5.898 30.857 1.00 88.00 441 SER A N 1
ATOM 3606 C CA . SER A 1 441 ? 27.023 -6.425 29.618 1.00 88.00 441 SER A CA 1
ATOM 3607 C C . SER A 1 441 ? 27.620 -5.817 28.341 1.00 88.00 441 SER A C 1
ATOM 3609 O O . SER A 1 441 ? 27.553 -6.440 27.282 1.00 88.00 441 SER A O 1
ATOM 3611 N N . TRP A 1 442 ? 28.215 -4.621 28.423 1.00 89.50 442 TRP A N 1
ATOM 3612 C CA . TRP A 1 442 ? 28.904 -3.963 27.306 1.00 89.50 442 TRP A CA 1
ATOM 3613 C C . TRP A 1 442 ? 30.197 -4.678 26.882 1.00 89.50 442 TRP A C 1
ATOM 3615 O O . TRP A 1 442 ? 30.567 -4.600 25.712 1.00 89.50 442 TRP A O 1
ATOM 3625 N N . ASP A 1 443 ? 30.864 -5.389 27.798 1.00 87.31 443 ASP A N 1
ATOM 3626 C CA . ASP A 1 443 ? 32.132 -6.087 27.546 1.00 87.31 443 ASP A CA 1
ATOM 3627 C C . ASP A 1 443 ? 31.884 -7.533 27.087 1.00 87.31 443 ASP A C 1
ATOM 3629 O O . ASP A 1 443 ? 32.425 -8.496 27.632 1.00 87.31 443 ASP A O 1
ATOM 3633 N N . THR A 1 444 ? 30.982 -7.704 26.116 1.00 80.44 444 THR A N 1
ATOM 3634 C CA . THR A 1 444 ? 30.621 -9.021 25.583 1.00 80.44 444 THR A CA 1
ATOM 3635 C C . THR A 1 444 ? 30.576 -9.039 24.052 1.00 80.44 444 THR A C 1
ATOM 3637 O O . THR A 1 444 ? 30.069 -8.128 23.391 1.00 80.44 444 THR A O 1
ATOM 3640 N N . GLY A 1 445 ? 31.097 -10.123 23.467 1.00 79.62 445 GLY A N 1
ATOM 3641 C CA . GLY A 1 445 ? 31.061 -10.374 22.023 1.00 79.62 445 GLY A CA 1
ATOM 3642 C C . GLY A 1 445 ? 31.817 -9.332 21.188 1.00 79.62 445 GLY A C 1
ATOM 3643 O O . GLY A 1 445 ? 32.848 -8.806 21.596 1.00 79.62 445 GLY A O 1
ATOM 3644 N N . ASN A 1 446 ? 31.292 -9.024 19.999 1.00 80.75 446 ASN A N 1
ATOM 3645 C CA . ASN A 1 446 ? 31.928 -8.105 19.042 1.00 80.75 446 ASN A CA 1
ATOM 3646 C C . ASN A 1 446 ? 31.832 -6.616 19.446 1.00 80.75 446 ASN A C 1
ATOM 3648 O O . ASN A 1 446 ? 32.349 -5.749 18.739 1.00 80.75 446 ASN A O 1
ATOM 3652 N N . TRP A 1 447 ? 31.171 -6.298 20.564 1.00 80.56 447 TRP A N 1
ATOM 3653 C CA . TRP A 1 447 ? 30.945 -4.922 21.014 1.00 80.56 447 TRP A CA 1
ATOM 3654 C C . TRP A 1 447 ? 32.097 -4.363 21.854 1.00 80.56 447 TRP A C 1
ATOM 3656 O O . TRP A 1 447 ? 32.319 -3.155 21.830 1.00 80.56 447 TRP A O 1
ATOM 3666 N N . THR A 1 448 ? 32.875 -5.215 22.532 1.00 84.25 448 THR A N 1
ATOM 3667 C CA . THR A 1 448 ? 33.969 -4.800 23.429 1.00 84.25 448 THR A CA 1
ATOM 3668 C C . THR A 1 448 ? 34.936 -3.805 22.782 1.00 84.25 448 THR A C 1
ATOM 3670 O O . THR A 1 448 ? 35.279 -2.791 23.389 1.00 84.25 448 THR A O 1
ATOM 3673 N N . SER A 1 449 ? 35.393 -4.072 21.554 1.00 84.19 449 SER A N 1
ATOM 3674 C CA . SER A 1 449 ? 36.340 -3.191 20.856 1.00 84.19 449 SER A CA 1
ATOM 3675 C C . SER A 1 449 ? 35.726 -1.827 20.540 1.00 84.19 449 SER A C 1
ATOM 3677 O O . SER A 1 449 ? 36.367 -0.807 20.779 1.00 84.19 449 SER A O 1
ATOM 3679 N N . HIS A 1 450 ? 34.467 -1.808 20.100 1.00 85.69 450 HIS A N 1
ATOM 3680 C CA . HIS A 1 450 ? 33.729 -0.589 19.776 1.00 85.69 450 HIS A CA 1
ATOM 3681 C C . HIS A 1 450 ? 33.519 0.284 21.023 1.00 85.69 450 HIS A C 1
ATOM 3683 O O . HIS A 1 450 ? 33.768 1.485 20.989 1.00 85.69 450 HIS A O 1
ATOM 3689 N N . PHE A 1 451 ? 33.157 -0.314 22.164 1.00 88.44 451 PHE A N 1
ATOM 3690 C CA . PHE A 1 451 ? 33.060 0.421 23.431 1.00 88.44 451 PHE A CA 1
ATOM 3691 C C . PHE A 1 451 ? 34.398 1.000 23.885 1.00 88.44 451 PHE A C 1
ATOM 3693 O O . PHE A 1 451 ? 34.440 2.135 24.344 1.00 88.44 451 PHE A O 1
ATOM 3700 N N . ARG A 1 452 ? 35.503 0.256 23.749 1.00 88.25 452 ARG A N 1
ATOM 3701 C CA . ARG A 1 452 ? 36.837 0.757 24.123 1.00 88.25 452 ARG A CA 1
ATOM 3702 C C . ARG A 1 452 ? 37.265 1.942 23.257 1.00 88.25 452 ARG A C 1
ATOM 3704 O O . ARG A 1 452 ? 37.867 2.883 23.775 1.00 88.25 452 ARG A O 1
ATOM 3711 N N . GLU A 1 453 ? 36.946 1.915 21.965 1.00 86.81 453 GLU A N 1
ATOM 3712 C CA . GLU A 1 453 ? 37.155 3.056 21.070 1.00 86.81 453 GLU A CA 1
ATOM 3713 C C . GLU A 1 453 ? 36.309 4.259 21.491 1.00 86.81 453 GLU A C 1
ATOM 3715 O O . GLU A 1 453 ? 36.842 5.367 21.603 1.00 86.81 453 GLU A O 1
ATOM 3720 N N . GLU A 1 454 ? 35.036 4.045 21.825 1.00 86.69 454 GLU A N 1
ATOM 3721 C CA . GLU A 1 454 ? 34.162 5.133 22.257 1.00 86.69 454 GLU A CA 1
ATOM 3722 C C . GLU A 1 454 ? 34.525 5.705 23.628 1.00 86.69 454 GLU A C 1
ATOM 3724 O O . GLU A 1 454 ? 34.603 6.921 23.787 1.00 86.69 454 GLU A O 1
ATOM 3729 N N . PHE A 1 455 ? 34.869 4.878 24.614 1.00 91.25 455 PHE A N 1
ATOM 3730 C CA . PHE A 1 455 ? 35.361 5.365 25.904 1.00 91.25 455 PHE A CA 1
ATOM 3731 C C . PHE A 1 455 ? 36.613 6.226 25.735 1.00 91.25 455 PHE A C 1
ATOM 3733 O O . PHE A 1 455 ? 36.713 7.305 26.326 1.00 91.25 455 PHE A O 1
ATOM 3740 N N . LYS A 1 456 ? 37.528 5.821 24.846 1.00 88.88 456 LYS A N 1
ATOM 3741 C CA . LYS A 1 456 ? 38.702 6.623 24.497 1.00 88.88 456 LYS A CA 1
ATOM 3742 C C . LYS A 1 456 ? 38.311 7.944 23.826 1.00 88.88 456 LYS A C 1
ATOM 3744 O O . LYS A 1 456 ? 38.869 8.983 24.187 1.00 88.88 456 LYS A O 1
ATOM 3749 N N . SER A 1 457 ? 37.354 7.924 22.893 1.00 85.31 457 SER A N 1
ATOM 3750 C CA . SER A 1 457 ? 36.842 9.120 22.201 1.00 85.31 457 SER A CA 1
ATOM 3751 C C . SER A 1 457 ? 36.229 10.124 23.194 1.00 85.31 457 SER A C 1
ATOM 3753 O O . SER A 1 457 ? 36.484 11.330 23.126 1.00 85.31 457 SER A O 1
ATOM 3755 N N . MET A 1 458 ? 35.511 9.612 24.195 1.00 83.75 458 MET A N 1
ATOM 3756 C CA . MET A 1 458 ? 34.778 10.380 25.202 1.00 83.75 458 MET A CA 1
ATOM 3757 C C . MET A 1 458 ? 35.617 10.753 26.436 1.00 83.75 458 MET A C 1
ATOM 3759 O O . MET A 1 458 ? 35.162 11.534 27.286 1.00 83.75 458 MET A O 1
ATOM 3763 N N . ARG A 1 459 ? 36.855 10.244 26.534 1.00 87.50 459 ARG A N 1
ATOM 3764 C CA . ARG A 1 459 ? 37.729 10.339 27.719 1.00 87.50 459 ARG A CA 1
ATOM 3765 C C . ARG A 1 459 ? 37.047 9.788 28.978 1.00 87.50 459 ARG A C 1
ATOM 3767 O O . ARG A 1 459 ? 36.977 10.475 29.997 1.00 87.50 459 ARG A O 1
ATOM 3774 N N . ILE A 1 460 ? 36.479 8.596 28.856 1.00 85.44 460 ILE A N 1
ATOM 3775 C CA . ILE A 1 460 ? 35.907 7.796 29.939 1.00 85.44 460 ILE A CA 1
ATOM 3776 C C . ILE A 1 460 ? 36.931 6.709 30.272 1.00 85.44 460 ILE A C 1
ATOM 3778 O O . ILE A 1 460 ? 37.418 6.035 29.367 1.00 85.44 460 ILE A O 1
ATOM 3782 N N . ASP A 1 461 ? 37.267 6.561 31.551 1.00 84.12 461 ASP A N 1
ATOM 3783 C CA . ASP A 1 461 ? 38.255 5.588 32.026 1.00 84.12 461 ASP A CA 1
ATOM 3784 C C . ASP A 1 461 ? 37.544 4.524 32.873 1.00 84.12 461 ASP A C 1
ATOM 3786 O O . ASP A 1 461 ? 37.153 4.788 34.014 1.00 84.12 461 ASP A O 1
ATOM 3790 N N . ILE A 1 462 ? 37.273 3.363 32.265 1.00 79.75 462 ILE A N 1
ATOM 3791 C CA . ILE A 1 462 ? 36.482 2.267 32.853 1.00 79.75 462 ILE A CA 1
ATOM 3792 C C . ILE A 1 462 ? 37.377 1.152 33.358 1.00 79.75 462 ILE A C 1
ATOM 3794 O O . ILE A 1 462 ? 38.169 0.608 32.556 1.00 79.75 462 ILE A O 1
#

pLDDT: mean 78.59, std 13.38, range [37.69, 97.69]

Secondary structure (DSSP, 8-state):
----HHHHHHHHHHHHHHHHHHHHHHHHHHHHHT--SEE-TT-SGGGPPPHHHHHHHHHTTS-HHHHHHHHHH---HHHHHHHHHHHHHTT-TTHHHHHHHHHT---EEEEEETTEEEEEEHHHHHHHHHHHHHHH-SSTTHHHHHHHHHHHHHHHSS--SHHHHHHHHHHTTSGGGHHHHHHHHHTT-HHHHHHHHHT--GGGHHHHHH-GGGHHHHHHH---GGGHHHHHHHTTTSPTTSHHHHHHHHHHHHTT--HHHHHHHHHHH--HHHHHHHHHHHHTT---HHHHHHHHHHHHHH-EE-HHHHHHHHHHHTTTHHHHHHHHHHH--SS-EE---TTHHHHHHHHHHHHTTS-HHHHHHHHHHHHHH--TTTHHHHHHHHHTSSS--HHHHHHHHHHHHH---HHHHHHHHHHHGGGGGG--HHHHHHHHHH-GGGSSGGGHHHHHHHHHHHT---

Radius of gyration: 31.02 Å; chains: 1; bounding box: 75×42×94 Å

Sequence (462 aa):
MCRLPGFLLTVLLLSSVIIQGCQSTEDSVLRLKGVNLLSYQFTGYAGTTDRSYKDYEKLKKLPVEALLTYYEETNNPVFKGYLGWALIDKRYDQFVDFFEKVRIDTTRVAMMSGCIVSDDVLSNILYDKLIIESYDDNELGYISTTINSIDSIILSSSLRDRLFYRVMQKSGEQRKSYSLIKEIAYSGNRTAIFHLARFQKEHDLEFLHEQKELIPEIVVHFPHHSFREILNNEMNTYECGEEGYSRTLAGYLMTGNSFDRIITKLTSECTHIQIRNLLISSAMYTFSKPVNALIEYNWRNYREIDDAGFRHLKSNKDKEIQEILLDGVINGKGEFSFVCSDYEFDLKTAFFQELKYLPDSIKAEVIINSARNMNSHDLYSLQMLSESIKVPSKYLLNALIEQIRSSRYAFRMFNILELLKPHLAFLDKDRLVIVFRENTSWDTGNWTSHFREEFKSMRIDI